Protein AF-A0A1H9FHA7-F1 (afdb_monomer_lite)

Organism: NCBI:txid1855383

Secondary structure (DSSP, 8-state):
----------------------------SS-HHHHTT-SS-EEEESPPPSSTT-TT-TT-S-SEEEES-HHHHHH---SSEEEEEEEPP-BB--SSSTTTSB--TT-SSEEEETTEEEEEEEEEBSSHHHHHHHHHHHHHHHTT--HHHHHHHHHTTT-EEEEHHHHHHSPPPS-EESEEEEPS-PPPTT--EEEEE----S---HHHHHHHHHHHHHHHHHTT-EEEEEES-TTSTTGGGTT-STTTHHHHHHHSSEEEEEE-TTSTTSSHHHHHHHHHHHHHTTS---GGGEEEEEE-SS--HHHHHH-B-TTSSB--S-EEEEES--------PPPPP-----------------------PPP-----------------------

Foldseek 3Di:
DDDDDDDDDDDDDPDDPPVPPPVPQQPAQDDPVCLVVPLAFEEEADQDDQEQPPPSPQHPPHQAYEYCDQVSLQNHPYPRAYAHEDEQFAADPPVPDPPQWDPDPPAHDFQAAPVGPVQTAGEHENHPQLSLLLSLLQQCVQLPHDPVVSQCSNCVVHAGEDESVRVNPDDDDNYHYSYRHHYPYYHPPRHQYYEYEQLRLIQDALVSLLVSLLVNLCSGVVSVHFYEYEYEQQPAPSVNSSNRHLVCVLVSLVSGQAYEYEDECPDPVNARQVSLVVSVVSNPSVHDDDQLRYAYEYECVVDAVVSVQSNADPVNHRPRHHYYYYDDDRRDPDPDDDDDDDDDDDDDDDDDDDDDDDDDDDDDDDDDDDDDDDDDDDDDDDDDDDDDDD

pLDDT: mean 71.24, std 25.33, range [23.66, 98.81]

Structure (mmCIF, N/CA/C/O backbone):
data_AF-A0A1H9FHA7-F1
#
_entry.id   AF-A0A1H9FHA7-F1
#
loop_
_atom_site.group_PDB
_atom_site.id
_atom_site.type_symbol
_atom_site.label_atom_id
_atom_site.label_alt_id
_atom_site.label_comp_id
_atom_site.label_asym_id
_atom_site.label_entity_id
_atom_site.label_seq_id
_atom_site.pdbx_PDB_ins_code
_atom_site.Cartn_x
_atom_site.Cartn_y
_atom_site.Cartn_z
_atom_site.occupancy
_atom_site.B_iso_or_equiv
_atom_site.auth_seq_id
_atom_site.auth_comp_id
_atom_site.auth_asym_id
_atom_site.auth_atom_id
_atom_site.pdbx_PDB_model_num
ATOM 1 N N . MET A 1 1 ? 2.412 72.057 -31.815 1.00 36.03 1 MET A N 1
ATOM 2 C CA . MET A 1 1 ? 3.276 70.874 -31.596 1.00 36.03 1 MET A CA 1
ATOM 3 C C . MET A 1 1 ? 2.407 69.619 -31.598 1.00 36.03 1 MET A C 1
ATOM 5 O O . MET A 1 1 ? 1.415 69.620 -30.885 1.00 36.03 1 MET A O 1
ATOM 9 N N . ARG A 1 2 ? 2.809 68.590 -32.370 1.00 36.56 2 ARG A N 1
ATOM 10 C CA . ARG A 1 2 ? 2.232 67.223 -32.500 1.00 36.56 2 ARG A CA 1
ATOM 11 C C . ARG A 1 2 ? 0.880 67.154 -33.247 1.00 36.56 2 ARG A C 1
ATOM 13 O O . ARG A 1 2 ? -0.170 67.247 -32.633 1.00 36.56 2 ARG A O 1
ATOM 20 N N . ALA A 1 3 ? 0.837 67.188 -34.586 1.00 32.16 3 ALA A N 1
ATOM 21 C CA . ALA A 1 3 ? 1.138 66.096 -35.541 1.00 32.16 3 ALA A CA 1
ATOM 22 C C . ALA A 1 3 ? 0.413 64.783 -35.167 1.00 32.16 3 ALA A C 1
ATOM 24 O O . ALA A 1 3 ? 0.838 64.077 -34.263 1.00 32.16 3 ALA A O 1
ATOM 25 N N . ALA A 1 4 ? -0.818 64.583 -35.648 1.00 32.25 4 ALA A N 1
ATOM 26 C CA . ALA A 1 4 ? -1.190 63.992 -36.946 1.00 32.25 4 ALA A CA 1
ATOM 27 C C . ALA A 1 4 ? -1.428 62.472 -36.841 1.00 32.25 4 ALA A C 1
ATOM 29 O O . ALA A 1 4 ? -0.517 61.655 -36.944 1.00 32.25 4 ALA A O 1
ATOM 30 N N . ARG A 1 5 ? -2.707 62.123 -36.646 1.00 39.03 5 ARG A N 1
ATOM 31 C CA . ARG A 1 5 ? -3.274 60.784 -36.839 1.00 39.03 5 ARG A CA 1
ATOM 32 C C . ARG A 1 5 ? -3.195 60.431 -38.328 1.00 39.03 5 ARG A C 1
ATOM 34 O O . ARG A 1 5 ? -3.723 61.176 -39.148 1.00 39.03 5 ARG A O 1
ATOM 41 N N . LYS A 1 6 ? -2.596 59.290 -38.671 1.00 28.80 6 LYS A N 1
ATOM 42 C CA . LYS A 1 6 ? -2.774 58.649 -39.979 1.00 28.80 6 LYS A CA 1
ATOM 43 C C . LYS A 1 6 ? -3.534 57.340 -39.795 1.00 28.80 6 LYS A C 1
ATOM 45 O O . LYS A 1 6 ? -3.036 56.405 -39.179 1.00 28.80 6 LYS A O 1
ATOM 50 N N . PHE A 1 7 ? -4.748 57.331 -40.335 1.00 31.39 7 PHE A N 1
ATOM 51 C CA . PHE A 1 7 ? -5.455 56.143 -40.796 1.00 31.39 7 PHE A CA 1
ATOM 52 C C . PHE A 1 7 ? -4.688 55.553 -41.986 1.00 31.39 7 PHE A C 1
ATOM 54 O O . PHE A 1 7 ? -4.401 56.288 -42.929 1.00 31.39 7 PHE A O 1
ATOM 61 N N . VAL A 1 8 ? -4.412 54.247 -41.975 1.00 29.42 8 VAL A N 1
ATOM 62 C CA . VAL A 1 8 ? -4.163 53.468 -43.196 1.00 29.42 8 VAL A CA 1
ATOM 63 C C . VAL A 1 8 ? -4.880 52.122 -43.079 1.00 29.42 8 VAL A C 1
ATOM 65 O O . VAL A 1 8 ? -4.581 51.316 -42.206 1.00 29.42 8 VAL A O 1
ATOM 68 N N . ALA A 1 9 ? -5.868 51.989 -43.964 1.00 26.75 9 ALA A N 1
ATOM 69 C CA . ALA A 1 9 ? -6.406 50.820 -44.654 1.00 26.75 9 ALA A CA 1
ATOM 70 C C . ALA A 1 9 ? -6.335 49.426 -43.999 1.00 26.75 9 ALA A C 1
ATOM 72 O O . ALA A 1 9 ? -5.297 48.778 -43.903 1.00 26.75 9 ALA A O 1
ATOM 73 N N . LEU A 1 10 ? -7.540 48.934 -43.718 1.00 27.45 10 LEU A N 1
ATOM 74 C CA . LEU A 1 10 ? -7.930 47.540 -43.586 1.00 27.45 10 LEU A CA 1
ATOM 75 C C . LEU A 1 10 ? -8.012 46.914 -44.999 1.00 27.45 10 LEU A C 1
ATOM 77 O O . LEU A 1 10 ? -8.891 47.298 -45.765 1.00 27.45 10 LEU A O 1
ATOM 81 N N . ALA A 1 11 ? -7.128 45.974 -45.354 1.00 24.30 11 ALA A N 1
ATOM 82 C CA . ALA A 1 11 ? -7.345 45.024 -46.456 1.00 24.30 11 ALA A CA 1
ATOM 83 C C . ALA A 1 11 ? -6.382 43.821 -46.371 1.00 24.30 11 ALA A C 1
ATOM 85 O O . ALA A 1 11 ? -5.193 43.946 -46.639 1.00 24.30 11 ALA A O 1
ATOM 86 N N . GLY A 1 12 ? -6.944 42.667 -45.994 1.00 25.22 12 GLY A N 1
ATOM 87 C CA . GLY A 1 12 ? -6.629 41.322 -46.494 1.00 25.22 12 GLY A CA 1
ATOM 88 C C . GLY A 1 12 ? -5.193 40.788 -46.451 1.00 25.22 12 GLY A C 1
ATOM 89 O O . GLY A 1 12 ? -4.434 41.036 -47.372 1.00 25.22 12 GLY A O 1
ATOM 90 N N . VAL A 1 13 ? -4.927 39.861 -45.521 1.00 23.66 13 VAL A N 1
ATOM 91 C CA . VAL A 1 13 ? -4.544 38.476 -45.870 1.00 23.66 13 VAL A CA 1
ATOM 92 C C . VAL A 1 13 ? -5.161 37.540 -44.828 1.00 23.66 13 VAL A C 1
ATOM 94 O O . VAL A 1 13 ? -4.755 37.498 -43.669 1.00 23.66 13 VAL A O 1
ATOM 97 N N . LEU A 1 14 ? -6.166 36.785 -45.269 1.00 29.33 14 LEU A N 1
ATOM 98 C CA . LEU A 1 14 ? -6.607 35.554 -44.635 1.00 29.33 14 LEU A CA 1
ATOM 99 C C . LEU A 1 14 ? -5.534 34.499 -44.959 1.00 29.33 14 LEU A C 1
ATOM 101 O O . LEU A 1 14 ? -5.448 34.037 -46.092 1.00 29.33 14 LEU A O 1
ATOM 105 N N . ALA A 1 15 ? -4.689 34.146 -43.995 1.00 25.58 15 ALA A N 1
ATOM 106 C CA . ALA A 1 15 ? -3.845 32.958 -44.078 1.00 25.58 15 ALA A CA 1
ATOM 107 C C . ALA A 1 15 ? -3.920 32.229 -42.738 1.00 25.58 15 ALA A C 1
ATOM 109 O O . ALA A 1 15 ? -3.624 32.777 -41.677 1.00 25.58 15 ALA A O 1
ATOM 110 N N . ALA A 1 16 ? -4.412 31.000 -42.816 1.00 33.12 16 ALA A N 1
ATOM 111 C CA . ALA A 1 16 ? -4.693 30.122 -41.704 1.00 33.12 16 ALA A CA 1
ATOM 112 C C . ALA A 1 16 ? -3.466 29.909 -40.803 1.00 33.12 16 ALA A C 1
ATOM 114 O O . ALA A 1 16 ? -2.453 29.370 -41.235 1.00 33.12 16 ALA A O 1
ATOM 115 N N . PHE A 1 17 ? -3.620 30.212 -39.515 1.00 29.25 17 PHE A N 1
ATOM 116 C CA . PHE A 1 17 ? -2.897 29.520 -38.452 1.00 29.25 17 PHE A CA 1
ATOM 117 C C . PHE A 1 17 ? -3.904 28.753 -37.595 1.00 29.25 17 PHE A C 1
ATOM 119 O O . PHE A 1 17 ? -4.073 28.997 -36.405 1.00 29.25 17 PHE A O 1
ATOM 126 N N . LEU A 1 18 ? -4.516 27.734 -38.203 1.00 32.09 18 LEU A N 1
ATOM 127 C CA . LEU A 1 18 ? -4.773 26.482 -37.490 1.00 32.09 18 LEU A CA 1
ATOM 128 C C . LEU A 1 18 ? -3.420 25.777 -37.305 1.00 32.09 18 LEU A C 1
ATOM 130 O O . LEU A 1 18 ? -3.148 24.720 -37.865 1.00 32.09 18 LEU A O 1
ATOM 134 N N . GLY A 1 19 ? -2.530 26.416 -36.545 1.00 28.19 19 GLY A N 1
ATOM 135 C CA . GLY A 1 19 ? -1.355 25.768 -35.999 1.00 28.19 19 GLY A CA 1
ATOM 136 C C . GLY A 1 19 ? -1.854 24.882 -34.879 1.00 28.19 19 GLY A C 1
ATOM 137 O O . GLY A 1 19 ? -2.015 25.344 -33.751 1.00 28.19 19 GLY A O 1
ATOM 138 N N . GLY A 1 20 ? -2.174 23.633 -35.218 1.00 29.81 20 GLY A N 1
ATOM 139 C CA . GLY A 1 20 ? -2.464 22.607 -34.238 1.00 29.81 20 GLY A CA 1
ATOM 140 C C . GLY A 1 20 ? -1.391 22.661 -33.161 1.00 29.81 20 GLY A C 1
ATOM 141 O O . GLY A 1 20 ? -0.207 22.466 -33.436 1.00 29.81 20 GLY A O 1
ATOM 142 N N . ALA A 1 21 ? -1.809 22.928 -31.927 1.00 34.19 21 ALA A N 1
ATOM 143 C CA . ALA A 1 21 ? -1.046 22.515 -30.773 1.00 34.19 21 ALA A CA 1
ATOM 144 C C . ALA A 1 21 ? -1.023 20.984 -30.822 1.00 34.19 21 ALA A C 1
ATOM 146 O O . ALA A 1 21 ? -1.835 20.312 -30.189 1.00 34.19 21 ALA A O 1
ATOM 147 N N . THR A 1 22 ? -0.129 20.415 -31.633 1.00 37.66 22 THR A N 1
ATOM 148 C CA . THR A 1 22 ? 0.287 19.033 -31.478 1.00 37.66 22 THR A CA 1
ATOM 149 C C . THR A 1 22 ? 0.810 18.979 -30.060 1.00 37.66 22 THR A C 1
ATOM 151 O O . THR A 1 22 ? 1.871 19.539 -29.771 1.00 37.66 22 THR A O 1
ATOM 154 N N . ALA A 1 23 ? 0.001 18.416 -29.158 1.00 41.84 23 ALA A N 1
ATOM 155 C CA . ALA A 1 23 ? 0.411 18.062 -27.816 1.00 41.84 23 ALA A CA 1
ATOM 156 C C . ALA A 1 23 ? 1.814 17.489 -27.955 1.00 41.84 23 ALA A C 1
ATOM 158 O O . ALA A 1 23 ? 1.975 16.490 -28.655 1.00 41.84 23 ALA A O 1
ATOM 159 N N . ALA A 1 24 ? 2.819 18.196 -27.429 1.00 40.47 24 ALA A N 1
ATOM 160 C CA . ALA A 1 24 ? 4.206 17.789 -27.556 1.00 40.47 24 ALA A CA 1
ATOM 161 C C . ALA A 1 24 ? 4.268 16.343 -27.069 1.00 40.47 24 ALA A C 1
ATOM 163 O O . ALA A 1 24 ? 4.087 16.086 -25.875 1.00 40.47 24 ALA A O 1
ATOM 164 N N . GLY A 1 25 ? 4.371 15.418 -28.028 1.00 41.28 25 GLY A N 1
ATOM 165 C CA . GLY A 1 25 ? 4.206 13.999 -27.787 1.00 41.28 25 GLY A CA 1
ATOM 166 C C . GLY A 1 25 ? 5.245 13.627 -26.757 1.00 41.28 25 GLY A C 1
ATOM 167 O O . GLY A 1 25 ? 6.440 13.774 -27.009 1.00 41.28 25 GLY A O 1
ATOM 168 N N . ALA A 1 26 ? 4.798 13.251 -25.561 1.00 50.22 26 ALA A N 1
ATOM 169 C CA . ALA A 1 26 ? 5.703 12.751 -24.550 1.00 50.22 26 ALA A CA 1
ATOM 170 C C . ALA A 1 26 ? 6.402 11.544 -25.180 1.00 50.22 26 ALA A C 1
ATOM 172 O O . ALA A 1 26 ? 5.755 10.535 -25.450 1.00 50.22 26 ALA A O 1
ATOM 173 N N . GLN A 1 27 ? 7.689 11.692 -25.495 1.00 52.34 27 GLN A N 1
ATOM 174 C CA . GLN A 1 27 ? 8.490 10.616 -26.053 1.00 52.34 27 GLN A CA 1
ATOM 175 C C . GLN A 1 27 ? 8.333 9.408 -25.125 1.00 52.34 27 GLN A C 1
ATOM 177 O O . GLN A 1 27 ? 8.590 9.518 -23.921 1.00 52.34 27 GLN A O 1
ATOM 182 N N . GLN A 1 28 ? 7.827 8.298 -25.669 1.00 50.59 28 GLN A N 1
ATOM 183 C CA . GLN A 1 28 ? 7.622 7.068 -24.911 1.00 50.59 28 GLN A CA 1
ATOM 184 C C . GLN A 1 28 ? 8.959 6.664 -24.279 1.00 50.59 28 GLN A C 1
ATOM 186 O O . GLN A 1 28 ? 10.001 6.704 -24.935 1.00 50.59 28 GLN A O 1
ATOM 191 N N . CYS A 1 29 ? 8.949 6.327 -22.988 1.00 50.47 29 CYS A N 1
ATOM 192 C CA . CYS A 1 29 ? 10.190 6.091 -22.242 1.00 50.47 29 CYS A CA 1
ATOM 193 C C . CYS A 1 29 ? 10.872 4.762 -22.641 1.00 50.47 29 CYS A C 1
ATOM 195 O O . CYS A 1 29 ? 12.037 4.548 -22.313 1.00 50.47 29 CYS A O 1
ATOM 197 N N . PHE A 1 30 ? 10.158 3.900 -23.368 1.00 52.44 30 PHE A N 1
ATOM 198 C CA . PHE A 1 30 ? 10.638 2.660 -23.972 1.00 52.44 30 PHE A CA 1
ATOM 199 C C . PHE A 1 30 ? 9.894 2.441 -25.297 1.00 52.44 30 PHE A C 1
ATOM 201 O O . PHE A 1 30 ? 8.732 2.840 -25.419 1.00 52.44 30 PHE A O 1
ATOM 208 N N . SER A 1 31 ? 10.527 1.785 -26.269 1.00 56.50 31 SER A N 1
ATOM 209 C CA . SER A 1 31 ? 9.818 1.351 -27.475 1.00 56.50 31 SER A CA 1
ATOM 210 C C . SER A 1 31 ? 8.862 0.183 -27.161 1.00 56.50 31 SER A C 1
ATOM 212 O O . SER A 1 31 ? 9.081 -0.549 -26.190 1.00 56.50 31 SER A O 1
ATOM 214 N N . PRO A 1 32 ? 7.832 -0.073 -27.990 1.00 58.16 32 PRO A N 1
ATOM 215 C CA . PRO A 1 32 ? 7.023 -1.292 -27.880 1.00 58.16 32 PRO A CA 1
ATOM 216 C C . PRO A 1 32 ? 7.856 -2.590 -27.906 1.00 58.16 32 PRO A C 1
ATOM 218 O O . PRO A 1 32 ? 7.489 -3.582 -27.281 1.00 58.16 32 PRO A O 1
ATOM 221 N N . GLN A 1 33 ? 9.003 -2.582 -28.594 1.00 59.25 33 GLN A N 1
ATOM 222 C CA . GLN A 1 33 ? 9.924 -3.723 -28.666 1.00 59.25 33 GLN A CA 1
ATOM 223 C C . GLN A 1 33 ? 10.734 -3.904 -27.378 1.00 59.25 33 GLN A C 1
ATOM 225 O O . GLN A 1 33 ? 10.965 -5.041 -26.969 1.00 59.25 33 GLN A O 1
ATOM 230 N N . ASP A 1 34 ? 11.130 -2.805 -26.727 1.00 56.47 34 ASP A N 1
ATOM 231 C CA . ASP A 1 34 ? 11.750 -2.849 -25.401 1.00 56.47 34 ASP A CA 1
ATOM 232 C C . ASP A 1 34 ? 10.757 -3.425 -24.393 1.00 56.47 34 ASP A C 1
ATOM 234 O O . ASP A 1 34 ? 11.106 -4.361 -23.685 1.00 56.47 34 ASP A O 1
ATOM 238 N N . ALA A 1 35 ? 9.510 -2.931 -24.397 1.00 55.09 35 ALA A N 1
ATOM 239 C CA . ALA A 1 35 ? 8.429 -3.339 -23.497 1.00 55.09 35 ALA A CA 1
ATOM 240 C C . ALA A 1 35 ? 8.173 -4.854 -23.502 1.00 55.09 35 ALA A C 1
ATOM 242 O O . ALA A 1 35 ? 8.091 -5.472 -22.444 1.00 55.09 35 ALA A O 1
ATOM 243 N N . ALA A 1 36 ? 8.111 -5.462 -24.691 1.00 58.53 36 ALA A N 1
ATOM 244 C CA . ALA A 1 36 ? 7.887 -6.899 -24.859 1.00 58.53 36 ALA A CA 1
ATOM 245 C C . ALA A 1 36 ? 9.067 -7.772 -24.385 1.00 58.53 36 ALA A C 1
ATOM 247 O O . ALA A 1 36 ? 8.930 -8.986 -24.253 1.00 58.53 36 ALA A O 1
ATOM 248 N N . ARG A 1 37 ? 10.240 -7.168 -24.164 1.00 61.12 37 ARG A N 1
ATOM 249 C CA . ARG A 1 37 ? 11.488 -7.851 -23.799 1.00 61.12 37 ARG A CA 1
ATOM 250 C C . ARG A 1 37 ? 12.028 -7.414 -22.444 1.00 61.12 37 ARG A C 1
ATOM 252 O O . ARG A 1 37 ? 13.126 -7.840 -22.078 1.00 61.12 37 ARG A O 1
ATOM 259 N N . LEU A 1 38 ? 11.304 -6.563 -21.712 1.00 55.09 38 LEU A N 1
ATOM 260 C CA . LEU A 1 38 ? 11.786 -6.083 -20.427 1.00 55.09 38 LEU A CA 1
ATOM 261 C C . LEU A 1 38 ? 11.942 -7.278 -19.497 1.00 55.09 38 LEU A C 1
ATOM 263 O O . LEU A 1 38 ? 10.987 -8.024 -19.278 1.00 55.09 38 LEU A O 1
ATOM 267 N N . PRO A 1 39 ? 13.130 -7.464 -18.904 1.00 55.97 39 PRO A N 1
ATOM 268 C CA . PRO A 1 39 ? 13.302 -8.522 -17.939 1.00 55.97 39 PRO A CA 1
ATOM 269 C C . PRO A 1 39 ? 12.568 -8.197 -16.637 1.00 55.97 39 PRO A C 1
ATOM 271 O O . PRO A 1 39 ? 12.695 -8.991 -15.727 1.00 55.97 39 PRO A O 1
ATOM 274 N N . PHE A 1 40 ? 11.842 -7.080 -16.521 1.00 62.22 40 PHE A N 1
ATOM 275 C CA . PHE A 1 40 ? 11.247 -6.557 -15.296 1.00 62.22 40 PHE A CA 1
ATOM 276 C C . PHE A 1 40 ? 9.864 -5.936 -15.520 1.00 62.22 40 PHE A C 1
ATOM 278 O O . PHE A 1 40 ? 9.578 -5.431 -16.606 1.00 62.22 40 PHE A O 1
ATOM 285 N N . ALA A 1 41 ? 9.028 -5.926 -14.481 1.00 69.06 41 ALA A N 1
ATOM 286 C CA . ALA A 1 41 ? 7.755 -5.219 -14.488 1.00 69.06 41 ALA A CA 1
ATOM 287 C C . ALA A 1 41 ? 7.964 -3.703 -14.350 1.00 69.06 41 ALA A C 1
ATOM 289 O O . ALA A 1 41 ? 8.833 -3.239 -13.606 1.00 69.06 41 ALA A O 1
ATOM 290 N N . ILE A 1 42 ? 7.138 -2.930 -15.052 1.00 72.94 42 ILE A N 1
ATOM 291 C CA . ILE A 1 42 ? 6.985 -1.490 -14.871 1.00 72.94 42 ILE A CA 1
ATOM 292 C C . ILE A 1 42 ? 5.657 -1.258 -14.172 1.00 72.94 42 ILE A C 1
ATOM 294 O O . ILE A 1 42 ? 4.602 -1.348 -14.806 1.00 72.94 42 ILE A O 1
ATOM 298 N N . ILE A 1 43 ? 5.726 -0.892 -12.891 1.00 81.62 43 ILE A N 1
ATOM 299 C CA . ILE A 1 43 ? 4.544 -0.464 -12.140 1.00 81.62 43 ILE A CA 1
ATOM 300 C C . ILE A 1 43 ? 4.476 1.063 -12.144 1.00 81.62 43 ILE A C 1
ATOM 302 O O . ILE A 1 43 ? 5.467 1.754 -11.875 1.00 81.62 43 ILE A O 1
ATOM 306 N N . ARG A 1 44 ? 3.303 1.629 -12.432 1.00 81.31 44 ARG A N 1
ATOM 307 C CA . ARG A 1 44 ? 3.050 3.066 -12.248 1.00 81.31 44 ARG A CA 1
ATOM 308 C C . ARG A 1 44 ? 1.961 3.304 -11.232 1.00 81.31 44 ARG A C 1
ATOM 310 O O . ARG A 1 44 ? 0.895 2.706 -11.310 1.00 81.31 44 ARG A O 1
ATOM 317 N N . GLN A 1 45 ? 2.206 4.278 -10.358 1.00 86.00 45 GLN A N 1
ATOM 318 C CA . GLN A 1 45 ? 1.165 4.874 -9.530 1.00 86.00 45 GLN A CA 1
ATOM 319 C C . GLN A 1 45 ? 0.249 5.766 -10.396 1.00 86.00 45 GLN A C 1
ATOM 321 O O . GLN A 1 45 ? 0.359 6.996 -10.384 1.00 86.00 45 GLN A O 1
ATOM 326 N N . ALA A 1 46 ? -0.583 5.144 -11.224 1.00 83.44 46 ALA A N 1
ATOM 327 C CA . ALA A 1 46 ? -1.515 5.778 -12.147 1.00 83.44 46 ALA A CA 1
ATOM 328 C C . ALA A 1 46 ? -2.700 4.831 -12.422 1.00 83.44 46 ALA A C 1
ATOM 330 O O . ALA A 1 46 ? -2.573 3.625 -12.202 1.00 83.44 46 ALA A O 1
ATOM 331 N N . PRO A 1 47 ? -3.844 5.342 -12.909 1.00 88.44 47 PRO A N 1
ATOM 332 C CA . PRO A 1 47 ? -4.914 4.495 -13.429 1.00 88.44 47 PRO A CA 1
ATOM 333 C C . PRO A 1 47 ? -4.476 3.770 -14.707 1.00 88.44 47 PRO A C 1
ATOM 335 O O . PRO A 1 47 ? -3.816 4.418 -15.522 1.00 88.44 47 PRO A O 1
ATOM 338 N N . PRO A 1 48 ? -4.851 2.497 -14.925 1.00 90.44 48 PRO A N 1
ATOM 339 C CA . PRO A 1 48 ? -4.478 1.757 -16.134 1.00 90.44 48 PRO A CA 1
ATOM 340 C C . PRO A 1 48 ? -5.062 2.409 -17.401 1.00 90.44 48 PRO A C 1
ATOM 342 O O . PRO A 1 48 ? -6.027 3.176 -17.312 1.00 90.44 48 PRO A O 1
ATOM 345 N N . PRO A 1 49 ? -4.506 2.129 -18.595 1.00 90.62 49 PRO A N 1
ATOM 346 C CA . PRO A 1 49 ? -5.159 2.519 -19.839 1.00 90.62 49 PRO A CA 1
ATOM 347 C C . PRO A 1 49 ? -6.536 1.838 -19.966 1.00 90.62 49 PRO A C 1
ATOM 349 O O . PRO A 1 49 ? -6.721 0.743 -19.431 1.00 90.62 49 PRO A O 1
ATOM 352 N N . PRO A 1 50 ? -7.509 2.435 -20.678 1.00 92.06 50 PRO A N 1
ATOM 353 C CA . PRO A 1 50 ? -8.814 1.804 -20.885 1.00 92.06 50 PRO A CA 1
ATOM 354 C C . PRO A 1 50 ? -8.727 0.451 -21.607 1.00 92.06 50 PRO A C 1
ATOM 356 O O . PRO A 1 50 ? -9.501 -0.447 -21.302 1.00 92.06 50 PRO A O 1
ATOM 359 N N . THR A 1 51 ? -7.779 0.299 -22.532 1.00 92.25 51 THR A N 1
ATOM 360 C CA . THR A 1 51 ? -7.598 -0.859 -23.422 1.00 92.25 51 THR A CA 1
ATOM 361 C C . THR A 1 51 ? -6.110 -1.031 -23.771 1.00 92.25 51 THR A C 1
ATOM 363 O O . THR A 1 51 ? -5.310 -0.112 -23.571 1.00 92.25 51 THR A O 1
ATOM 366 N N . ASP A 1 52 ? -5.722 -2.195 -24.302 1.00 85.88 52 ASP A N 1
ATOM 367 C CA . ASP A 1 52 ? -4.324 -2.509 -24.665 1.00 85.88 52 ASP A CA 1
ATOM 368 C C . ASP A 1 52 ? -3.804 -1.743 -25.889 1.00 85.88 52 ASP A C 1
ATOM 370 O O . ASP A 1 52 ? -2.601 -1.533 -26.049 1.00 85.88 52 ASP A O 1
ATOM 374 N N . ASP A 1 53 ? -4.705 -1.286 -26.753 1.00 84.38 53 ASP A N 1
ATOM 375 C CA . ASP A 1 53 ? -4.397 -0.537 -27.970 1.00 84.38 53 ASP A CA 1
ATOM 376 C C . ASP A 1 53 ? -4.227 0.974 -27.732 1.00 84.38 53 ASP A C 1
ATOM 378 O O . ASP A 1 53 ? -4.009 1.727 -28.684 1.00 84.38 53 ASP A O 1
ATOM 382 N N . ALA A 1 54 ? -4.254 1.434 -26.475 1.00 79.00 54 ALA A N 1
ATOM 383 C CA . ALA A 1 54 ? -4.064 2.832 -26.091 1.00 79.00 54 ALA A CA 1
ATOM 384 C C . ALA A 1 54 ? -2.607 3.314 -26.301 1.00 79.00 54 ALA A C 1
ATOM 386 O O . ALA A 1 54 ? -1.894 3.664 -25.359 1.00 79.00 54 ALA A O 1
ATOM 387 N N . ARG A 1 55 ? -2.161 3.393 -27.563 1.00 69.56 55 ARG A N 1
ATOM 388 C CA . ARG A 1 55 ? -0.781 3.730 -27.975 1.00 69.56 55 ARG A CA 1
ATOM 389 C C . ARG A 1 55 ? -0.305 5.108 -27.502 1.00 69.56 55 ARG A C 1
ATOM 391 O O . ARG A 1 55 ? 0.892 5.318 -27.324 1.00 69.56 55 ARG A O 1
ATOM 398 N N . ASN A 1 56 ? -1.235 6.032 -27.260 1.00 72.31 56 ASN A N 1
ATOM 399 C CA . ASN A 1 56 ? -0.955 7.386 -26.768 1.00 72.31 56 ASN A CA 1
ATOM 400 C C . ASN A 1 56 ? -1.030 7.503 -25.237 1.00 72.31 56 ASN A C 1
ATOM 402 O O . ASN A 1 56 ? -1.021 8.611 -24.695 1.00 72.31 56 ASN A O 1
ATOM 406 N N . TYR A 1 57 ? -1.136 6.383 -24.519 1.00 74.06 57 TYR A N 1
ATOM 407 C CA . TYR A 1 57 ? -1.187 6.407 -23.068 1.00 74.06 57 TYR A CA 1
ATOM 408 C C . TYR A 1 57 ? 0.116 6.977 -22.494 1.00 74.06 57 TYR A C 1
ATOM 410 O O . TYR A 1 57 ? 1.215 6.479 -22.733 1.00 74.06 57 TYR A O 1
ATOM 418 N N . ARG A 1 58 ? -0.022 8.046 -21.703 1.00 71.88 58 ARG A N 1
ATOM 419 C CA . ARG A 1 58 ? 1.087 8.881 -21.213 1.00 71.88 58 ARG A CA 1
ATOM 420 C C . ARG A 1 58 ? 2.186 8.106 -20.486 1.00 71.88 58 ARG A C 1
ATOM 422 O O . ARG A 1 58 ? 3.323 8.571 -20.438 1.00 71.88 58 ARG A O 1
ATOM 429 N N . PHE A 1 59 ? 1.839 6.987 -19.859 1.00 70.81 59 PHE A N 1
ATOM 430 C CA . PHE A 1 59 ? 2.764 6.208 -19.042 1.00 70.81 59 PHE A CA 1
ATOM 431 C C . PHE A 1 59 ? 3.179 4.889 -19.699 1.00 70.81 59 PHE A C 1
ATOM 433 O O . PHE A 1 59 ? 3.714 4.031 -19.007 1.00 70.81 59 PHE A O 1
ATOM 440 N N . TYR A 1 60 ? 2.946 4.735 -21.007 1.00 67.75 60 TYR A N 1
ATOM 441 C CA . TYR A 1 60 ? 3.387 3.571 -21.768 1.00 67.75 60 TYR A CA 1
ATOM 442 C C . TYR A 1 60 ? 4.928 3.505 -21.883 1.00 67.75 60 TYR A C 1
ATOM 444 O O . TYR A 1 60 ? 5.579 4.550 -22.027 1.00 67.75 60 TYR A O 1
ATOM 452 N N . PRO A 1 61 ? 5.515 2.292 -21.893 1.00 69.06 61 PRO A N 1
ATOM 453 C CA . PRO A 1 61 ? 4.900 1.006 -21.567 1.00 69.06 61 PRO A CA 1
ATOM 454 C C . PRO A 1 61 ? 4.637 0.824 -20.078 1.00 69.06 61 PRO A C 1
ATOM 456 O O . PRO A 1 61 ? 5.325 1.376 -19.220 1.00 69.06 61 PRO A O 1
ATOM 459 N N . LEU A 1 62 ? 3.641 -0.009 -19.806 1.00 76.31 62 LEU A N 1
ATOM 460 C CA . LEU A 1 62 ? 3.193 -0.366 -18.475 1.00 76.31 62 LEU A CA 1
ATOM 461 C C . LEU A 1 62 ? 2.943 -1.871 -18.448 1.00 76.31 62 LEU A C 1
ATOM 463 O O . LEU A 1 62 ? 2.237 -2.368 -19.322 1.00 76.31 62 LEU A O 1
ATOM 467 N N . THR A 1 63 ? 3.496 -2.583 -17.470 1.00 80.56 63 THR A N 1
ATOM 468 C CA . THR A 1 63 ? 3.101 -3.980 -17.219 1.00 80.56 63 THR A CA 1
ATOM 469 C C . THR A 1 63 ? 2.038 -4.045 -16.137 1.00 80.56 63 THR A C 1
ATOM 471 O O . THR A 1 63 ? 1.160 -4.900 -16.198 1.00 80.56 63 THR A O 1
ATOM 474 N N . ASP A 1 64 ? 2.092 -3.124 -15.169 1.00 88.75 64 ASP A N 1
ATOM 475 C CA . ASP A 1 64 ? 1.189 -3.093 -14.029 1.00 88.75 64 ASP A CA 1
ATOM 476 C C . ASP A 1 64 ? 0.838 -1.656 -13.627 1.00 88.75 64 ASP A C 1
ATOM 478 O O . ASP A 1 64 ? 1.660 -0.744 -13.645 1.00 88.75 64 ASP A O 1
ATOM 482 N N . SER A 1 65 ? -0.395 -1.446 -13.199 1.00 90.50 65 SER A N 1
ATOM 483 C CA . SER A 1 65 ? -0.918 -0.167 -12.741 1.00 90.50 65 SER A CA 1
ATOM 484 C C . SER A 1 65 ? -1.305 -0.273 -11.278 1.00 90.50 65 SER A C 1
ATOM 486 O O . SER A 1 65 ? -2.025 -1.192 -10.903 1.00 90.50 65 SER A O 1
ATOM 488 N N . ALA A 1 66 ? -0.885 0.688 -10.462 1.00 93.25 66 ALA A N 1
ATOM 489 C CA . ALA A 1 66 ? -1.317 0.823 -9.079 1.00 93.25 66 ALA A CA 1
ATOM 490 C C . ALA A 1 66 ? -2.069 2.150 -8.911 1.00 93.25 66 ALA A C 1
ATOM 492 O O . ALA A 1 66 ? -1.491 3.224 -9.067 1.00 93.25 66 ALA A O 1
ATOM 493 N N . SER A 1 67 ? -3.366 2.105 -8.616 1.00 91.75 67 SER A N 1
ATOM 494 C CA . SER A 1 67 ? -4.221 3.301 -8.608 1.00 91.75 67 SER A CA 1
ATOM 495 C C . SER A 1 67 ? -5.031 3.410 -7.325 1.00 91.75 67 SER A C 1
ATOM 497 O O . SER A 1 67 ? -5.576 2.419 -6.856 1.00 91.75 67 SER A O 1
ATOM 499 N N . LEU A 1 68 ? -5.163 4.630 -6.796 1.00 90.81 68 LEU A N 1
ATOM 500 C CA . LEU A 1 68 ? -6.143 4.955 -5.748 1.00 90.81 68 LEU A CA 1
ATOM 501 C C . LEU A 1 68 ? -7.580 4.986 -6.302 1.00 90.81 68 LEU A C 1
ATOM 503 O O . LEU A 1 68 ? -8.536 4.859 -5.548 1.00 90.81 68 LEU A O 1
ATOM 507 N N . ASN A 1 69 ? -7.740 5.178 -7.616 1.00 91.25 69 ASN A N 1
ATOM 508 C CA . ASN A 1 69 ? -9.040 5.265 -8.275 1.00 91.25 69 ASN A CA 1
ATOM 509 C C . ASN A 1 69 ? -9.518 3.862 -8.681 1.00 91.25 69 ASN A C 1
ATOM 511 O O . ASN A 1 69 ? -9.064 3.329 -9.699 1.00 91.25 69 ASN A O 1
ATOM 515 N N . LEU A 1 70 ? -10.406 3.290 -7.865 1.00 93.25 70 LEU A N 1
ATOM 516 C CA . LEU A 1 70 ? -11.000 1.967 -8.069 1.00 93.25 70 LEU A CA 1
ATOM 517 C C . LEU A 1 70 ? -11.955 1.920 -9.262 1.00 93.25 70 LEU A C 1
ATOM 519 O O . LEU A 1 70 ? -11.964 0.913 -9.965 1.00 93.25 70 LEU A O 1
ATOM 523 N N . ASP A 1 71 ? -12.703 2.988 -9.550 1.00 93.69 71 ASP A N 1
ATOM 524 C CA . ASP A 1 71 ? -13.585 3.021 -10.726 1.00 93.69 71 ASP A CA 1
ATOM 525 C C . ASP A 1 71 ? -12.766 2.851 -12.011 1.00 93.69 71 ASP A C 1
ATOM 527 O O . ASP A 1 71 ? -13.051 1.982 -12.827 1.00 93.69 71 ASP A O 1
ATOM 531 N N . ARG A 1 72 ? -11.643 3.569 -12.140 1.00 93.56 72 ARG A N 1
ATOM 532 C CA . ARG A 1 72 ? -10.734 3.420 -13.289 1.00 93.56 72 ARG A CA 1
ATOM 533 C C . ARG A 1 72 ? -10.079 2.045 -13.386 1.00 93.56 72 ARG A C 1
ATOM 535 O O . ARG A 1 72 ? -9.748 1.617 -14.490 1.00 93.56 72 ARG A O 1
ATOM 542 N N . LEU A 1 73 ? -9.849 1.370 -12.258 1.00 95.25 73 LEU A N 1
ATOM 543 C CA . LEU A 1 73 ? -9.370 -0.015 -12.273 1.00 95.25 73 LEU A CA 1
ATOM 544 C C . LEU A 1 73 ? -10.454 -0.950 -12.828 1.00 95.25 73 LEU A C 1
ATOM 546 O O . LEU A 1 73 ? -10.138 -1.783 -13.670 1.00 95.25 73 LEU A O 1
ATOM 550 N N . ASN A 1 74 ? -11.710 -0.769 -12.408 1.00 96.00 74 ASN A N 1
ATOM 551 C CA . ASN A 1 74 ? -12.862 -1.560 -12.853 1.00 96.00 74 ASN A CA 1
ATOM 552 C C . ASN A 1 74 ? -13.273 -1.282 -14.315 1.00 96.00 74 ASN A C 1
ATOM 554 O O . ASN A 1 74 ? -13.724 -2.186 -15.016 1.00 96.00 74 ASN A O 1
ATOM 558 N N . GLU A 1 75 ? -13.110 -0.047 -14.794 1.00 96.25 75 GLU A N 1
ATOM 559 C CA . GLU A 1 75 ? -13.421 0.353 -16.176 1.00 96.25 75 GLU A CA 1
ATOM 560 C C . GLU A 1 75 ? -12.408 -0.179 -17.200 1.00 96.25 75 GLU A C 1
ATOM 562 O O . GLU A 1 75 ? -12.736 -0.346 -18.376 1.00 96.25 75 GLU A O 1
ATOM 567 N N . SER A 1 76 ? -11.163 -0.417 -16.781 1.00 94.94 76 SER A N 1
ATOM 568 C CA . SER A 1 76 ? -10.088 -0.795 -17.694 1.00 94.94 76 SER A CA 1
ATOM 569 C C . SER A 1 76 ? -10.215 -2.240 -18.170 1.00 94.94 76 SER A C 1
ATOM 571 O O . SER A 1 76 ? -10.285 -3.189 -17.389 1.00 94.94 76 SER A O 1
ATOM 573 N N . ARG A 1 77 ? -10.148 -2.417 -19.486 1.00 95.25 77 ARG A N 1
ATOM 574 C CA . ARG A 1 77 ? -10.075 -3.705 -20.184 1.00 95.25 77 ARG A CA 1
ATOM 575 C C . ARG A 1 77 ? -8.658 -4.057 -20.635 1.00 95.25 77 ARG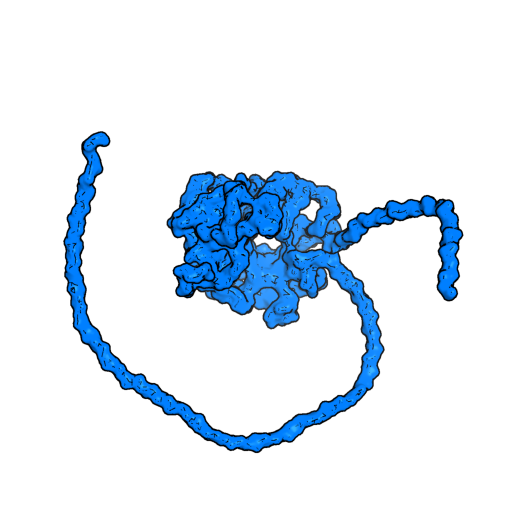 A C 1
ATOM 577 O O . ARG A 1 77 ? -8.481 -5.052 -21.325 1.00 95.25 77 ARG A O 1
ATOM 584 N N . ALA A 1 78 ? -7.661 -3.257 -20.259 1.00 92.19 78 ALA A N 1
ATOM 585 C CA . ALA A 1 78 ? -6.267 -3.568 -20.541 1.00 92.19 78 ALA A CA 1
ATOM 586 C C . ALA A 1 78 ? -5.809 -4.818 -19.766 1.00 92.19 78 ALA A C 1
ATOM 588 O O . ALA A 1 78 ? -6.226 -5.042 -18.625 1.00 92.19 78 ALA A O 1
ATOM 589 N N . SER A 1 79 ? -4.924 -5.598 -20.384 1.00 91.31 79 SER A N 1
ATOM 590 C CA . SER A 1 79 ? -4.325 -6.827 -19.850 1.00 91.31 79 SER A CA 1
ATOM 591 C C . SER A 1 79 ? -3.165 -6.574 -18.880 1.00 91.31 79 SER A C 1
ATOM 593 O O . SER A 1 79 ? -2.615 -7.518 -18.310 1.00 91.31 79 SER A O 1
ATOM 595 N N . VAL A 1 80 ? -2.807 -5.307 -18.644 1.00 89.81 80 VAL A N 1
ATOM 596 C CA . VAL A 1 80 ? -1.846 -4.925 -17.600 1.00 89.81 80 VAL A CA 1
ATOM 597 C C . VAL A 1 80 ? -2.333 -5.379 -16.223 1.00 89.81 80 VAL A C 1
ATOM 599 O O . VAL A 1 80 ? -3.532 -5.373 -15.937 1.00 89.81 80 VAL A O 1
ATOM 602 N N . GLY A 1 81 ? -1.409 -5.733 -15.331 1.00 92.25 81 GLY A N 1
ATOM 603 C CA . GLY A 1 81 ? -1.769 -6.030 -13.950 1.00 92.25 81 GLY A CA 1
ATOM 604 C C . GLY A 1 81 ? -2.389 -4.816 -13.267 1.00 92.25 81 GLY A C 1
ATOM 605 O O . GLY A 1 81 ? -1.969 -3.680 -13.477 1.00 92.25 81 GLY A O 1
ATOM 606 N N . LYS A 1 82 ? -3.410 -5.047 -12.449 1.00 95.56 82 LYS A N 1
ATOM 607 C CA . LYS A 1 82 ? -4.161 -3.991 -11.768 1.00 95.56 82 LYS A CA 1
ATOM 608 C C . LYS A 1 82 ? -4.021 -4.179 -10.268 1.00 95.56 82 LYS A C 1
ATOM 610 O O . LYS A 1 82 ? -4.430 -5.207 -9.735 1.00 95.56 82 LYS A O 1
ATOM 615 N N . TYR A 1 83 ? -3.473 -3.178 -9.600 1.00 97.19 83 TYR A N 1
ATOM 616 C CA . TYR A 1 83 ? -3.365 -3.115 -8.153 1.00 97.19 83 TYR A CA 1
ATOM 617 C C . TYR A 1 83 ? -4.120 -1.893 -7.643 1.00 97.19 83 TYR A C 1
ATOM 619 O O . TYR A 1 83 ? -4.072 -0.812 -8.242 1.00 97.19 83 TYR A O 1
ATOM 627 N N . TRP A 1 84 ? -4.773 -2.036 -6.498 1.00 97.38 84 TRP A N 1
ATOM 628 C CA . TRP A 1 84 ? -5.182 -0.863 -5.742 1.00 97.38 84 TRP A CA 1
ATOM 629 C C . TRP A 1 84 ? -3.963 -0.298 -5.013 1.00 97.38 84 TRP A C 1
ATOM 631 O O . TRP A 1 84 ? -3.186 -1.038 -4.417 1.00 97.38 84 TRP A O 1
ATOM 641 N N . PHE A 1 85 ? -3.748 1.010 -5.109 1.00 95.31 85 PHE A N 1
ATOM 642 C CA . PHE A 1 85 ? -2.686 1.690 -4.376 1.00 95.31 85 PHE A CA 1
ATOM 643 C C . PHE A 1 85 ? -3.292 2.283 -3.114 1.00 95.31 85 PHE A C 1
ATOM 645 O O . PHE A 1 85 ? -4.146 3.157 -3.221 1.00 95.31 85 PHE A O 1
ATOM 652 N N . GLN A 1 86 ? -2.847 1.847 -1.942 1.00 95.25 86 GLN A N 1
ATOM 653 C CA . GLN A 1 86 ? -3.370 2.312 -0.662 1.00 95.25 86 GLN A CA 1
ATOM 654 C C . GLN A 1 86 ? -2.320 3.129 0.080 1.00 95.25 86 GLN A C 1
ATOM 656 O O . GLN A 1 86 ? -1.183 2.698 0.219 1.00 95.25 86 GLN A O 1
ATOM 661 N N . TRP A 1 87 ? -2.703 4.281 0.625 1.00 94.06 87 TRP A N 1
ATOM 662 C CA . TRP A 1 87 ? -1.880 4.968 1.622 1.00 94.06 87 TRP A CA 1
ATOM 663 C C . TRP A 1 87 ? -2.154 4.382 2.998 1.00 94.06 87 TRP A C 1
ATOM 665 O O . TRP A 1 87 ? -3.301 4.383 3.443 1.00 94.06 87 TRP A O 1
ATOM 675 N N . ALA A 1 88 ? -1.111 3.914 3.683 1.00 95.50 88 ALA A N 1
ATOM 676 C CA . ALA A 1 88 ? -1.246 3.517 5.075 1.00 95.50 88 ALA A CA 1
ATOM 677 C C . ALA A 1 88 ? -1.650 4.730 5.923 1.00 95.50 88 ALA A C 1
ATOM 679 O O . ALA A 1 88 ? -1.067 5.816 5.801 1.00 95.50 88 ALA A O 1
ATOM 680 N N . ASN A 1 89 ? -2.638 4.549 6.796 1.00 95.50 89 ASN A N 1
ATOM 681 C CA . ASN A 1 89 ? -3.034 5.611 7.703 1.00 95.50 89 ASN A CA 1
ATOM 682 C C . ASN A 1 89 ? -2.008 5.734 8.834 1.00 95.50 89 ASN A C 1
ATOM 684 O O . ASN A 1 89 ? -1.511 4.746 9.374 1.00 95.50 89 ASN A O 1
ATOM 688 N N . ARG A 1 90 ? -1.710 6.976 9.207 1.00 91.75 90 ARG A N 1
ATOM 689 C CA . ARG A 1 90 ? -0.788 7.332 10.286 1.00 91.75 90 ARG A CA 1
ATOM 690 C C . ARG A 1 90 ? -1.546 7.919 11.470 1.00 91.75 90 ARG A C 1
ATOM 692 O O . ARG A 1 90 ? -2.514 8.668 11.268 1.00 91.75 90 ARG A O 1
ATOM 699 N N . CYS A 1 91 ? -1.049 7.678 12.678 1.00 91.25 91 CYS A N 1
ATOM 700 C CA . CYS A 1 91 ? -1.467 8.467 13.831 1.00 91.25 91 CYS A CA 1
ATOM 701 C C . CYS A 1 91 ? -0.863 9.877 13.775 1.00 91.25 91 CYS A C 1
ATOM 703 O O . CYS A 1 91 ? 0.259 10.066 13.301 1.00 91.25 91 CYS A O 1
ATOM 705 N N . GLN A 1 92 ? -1.591 10.882 14.261 1.00 85.62 92 GLN A N 1
ATOM 706 C CA . GLN A 1 92 ? -1.107 12.259 14.329 1.00 85.62 92 GLN A CA 1
ATOM 707 C C . GLN A 1 92 ? -1.340 12.861 15.709 1.00 85.62 92 GLN A C 1
ATOM 709 O O . GLN A 1 92 ? -2.449 12.823 16.241 1.00 85.62 92 GLN A O 1
ATOM 714 N N . ASP A 1 93 ? -0.297 13.482 16.258 1.00 74.94 93 ASP A N 1
ATOM 715 C CA . ASP A 1 93 ? -0.440 14.327 17.438 1.00 74.94 93 ASP A CA 1
ATOM 716 C C . ASP A 1 93 ? -1.055 15.667 17.017 1.00 74.94 93 ASP A C 1
ATOM 718 O O . ASP A 1 93 ? -0.392 16.560 16.486 1.00 74.94 93 ASP A O 1
ATOM 722 N N . LEU A 1 94 ? -2.363 15.786 17.230 1.00 64.69 94 LEU A N 1
ATOM 723 C CA . LEU A 1 94 ? -3.131 17.005 16.989 1.00 64.69 94 LEU A CA 1
ATOM 724 C C . LEU A 1 94 ? -3.100 17.987 18.175 1.00 64.69 94 LEU A C 1
ATOM 726 O O . LEU A 1 94 ? -3.875 18.942 18.191 1.00 64.69 94 LEU A O 1
ATOM 730 N N . GLY A 1 95 ? -2.224 17.768 19.161 1.00 56.91 95 GLY A N 1
ATOM 731 C CA . GLY A 1 95 ? -2.176 18.534 20.406 1.00 56.91 95 GLY A CA 1
ATOM 732 C C . GLY A 1 95 ? -3.084 17.984 21.510 1.00 56.91 95 GLY A C 1
ATOM 733 O O . GLY A 1 95 ? -3.124 18.569 22.588 1.00 56.91 95 GLY A O 1
ATOM 734 N N . PHE A 1 96 ? -3.779 16.865 21.268 1.00 48.53 96 PHE A N 1
ATOM 735 C CA . PHE A 1 96 ? -4.635 16.199 22.260 1.00 48.53 96 PHE A CA 1
ATOM 736 C C . PHE A 1 96 ? -3.879 15.172 23.117 1.00 48.53 96 PHE A C 1
ATOM 738 O O . PHE A 1 96 ? -4.285 14.937 24.246 1.00 48.53 96 PHE A O 1
ATOM 745 N N . ASN A 1 97 ? -2.773 14.604 22.615 1.00 44.00 97 ASN A N 1
ATOM 746 C CA . ASN A 1 97 ? -1.939 13.621 23.317 1.00 44.00 97 ASN A CA 1
ATOM 747 C C . ASN A 1 97 ? -0.464 13.821 22.936 1.00 44.00 97 ASN A C 1
ATOM 749 O O . ASN A 1 97 ? 0.060 13.157 22.038 1.00 44.00 97 ASN A O 1
ATOM 753 N N . LYS A 1 98 ? 0.215 14.743 23.633 1.00 50.09 98 LYS A N 1
ATOM 754 C CA . LYS A 1 98 ? 1.655 14.974 23.452 1.00 50.09 98 LYS A CA 1
ATOM 755 C C . LYS A 1 98 ? 2.428 13.686 23.752 1.00 50.09 98 LYS A C 1
ATOM 757 O O . LYS A 1 98 ? 2.521 13.289 24.908 1.00 50.09 98 LYS A O 1
ATOM 762 N N . GLY A 1 99 ? 3.021 13.076 22.724 1.00 55.50 99 GLY A N 1
ATOM 763 C CA . GLY A 1 99 ? 4.045 12.031 22.876 1.00 55.50 99 GLY A CA 1
ATOM 764 C C . GLY A 1 99 ? 3.725 10.646 22.308 1.00 55.50 99 GLY A C 1
ATOM 765 O O . GLY A 1 99 ? 4.652 9.854 22.193 1.00 55.50 99 GLY A O 1
ATOM 766 N N . ALA A 1 100 ? 2.482 10.355 21.907 1.00 61.22 100 ALA A N 1
ATOM 767 C CA . ALA A 1 100 ? 2.131 9.037 21.355 1.00 61.22 100 ALA A CA 1
ATOM 768 C C . ALA A 1 100 ? 2.251 8.945 19.821 1.00 61.22 100 ALA A C 1
ATOM 770 O O . ALA A 1 100 ? 2.363 7.847 19.286 1.00 61.22 100 ALA A O 1
ATOM 771 N N . CYS A 1 101 ? 2.207 10.078 19.105 1.00 73.94 101 CYS A N 1
ATOM 772 C CA . CYS A 1 101 ? 2.096 10.099 17.644 1.00 73.94 101 CYS A CA 1
ATOM 773 C C . CYS A 1 101 ? 2.951 11.186 16.978 1.00 73.94 101 CYS A C 1
ATOM 775 O O . CYS A 1 101 ? 3.322 12.192 17.588 1.00 73.94 101 CYS A O 1
ATOM 777 N N . GLY A 1 102 ? 3.265 10.990 15.695 1.00 67.94 102 GLY A N 1
ATOM 778 C CA . GLY A 1 102 ? 4.087 11.914 14.912 1.00 67.94 102 GLY A CA 1
ATOM 779 C C . GLY A 1 102 ? 3.421 13.269 14.640 1.00 67.94 102 GLY A C 1
ATOM 780 O O . GLY A 1 102 ? 2.200 13.398 14.584 1.00 67.94 102 GLY A O 1
ATOM 781 N N . ARG A 1 103 ? 4.248 14.298 14.406 1.00 64.50 103 ARG A N 1
ATOM 782 C CA . ARG A 1 103 ? 3.819 15.690 14.142 1.00 64.50 103 ARG A CA 1
ATOM 783 C C . ARG A 1 103 ? 3.526 16.000 12.668 1.00 64.50 103 ARG A C 1
ATOM 785 O O . ARG A 1 103 ? 3.511 17.168 12.285 1.00 64.50 103 ARG A O 1
ATOM 792 N N . ASN A 1 104 ? 3.382 14.998 11.802 1.00 69.44 104 ASN A N 1
ATOM 793 C CA . ASN A 1 104 ? 3.253 15.248 10.365 1.00 69.44 104 ASN A CA 1
ATOM 794 C C . ASN A 1 104 ? 1.915 15.955 10.052 1.00 69.44 104 ASN A C 1
ATOM 796 O O . ASN A 1 104 ? 0.869 15.333 10.212 1.00 69.44 104 ASN A O 1
ATOM 800 N N . PRO A 1 105 ? 1.915 17.209 9.554 1.00 66.31 105 PRO A N 1
ATOM 801 C CA . PRO A 1 105 ? 0.690 17.996 9.394 1.00 66.31 105 PRO A CA 1
ATOM 802 C C . PRO A 1 105 ? -0.121 17.620 8.146 1.00 66.31 105 PRO A C 1
ATOM 804 O O . PRO A 1 105 ? -1.178 18.197 7.899 1.00 66.31 105 PRO A O 1
ATOM 807 N N . LYS A 1 106 ? 0.372 16.696 7.309 1.00 70.75 106 LYS A N 1
ATOM 808 C CA . LYS A 1 106 ? -0.214 16.420 5.992 1.00 70.75 106 LYS A CA 1
ATOM 809 C C . LYS A 1 106 ? -1.536 15.642 6.045 1.00 70.75 106 LYS A C 1
ATOM 811 O O . LYS A 1 106 ? -2.099 15.441 4.979 1.00 70.75 106 LYS A O 1
ATOM 816 N N . GLY A 1 107 ? -2.076 15.239 7.201 1.00 70.56 107 GLY A N 1
ATOM 817 C CA . GLY A 1 107 ? -3.300 14.415 7.253 1.00 70.56 107 GLY A CA 1
ATOM 818 C C . GLY A 1 107 ? -3.143 13.053 6.544 1.00 70.56 107 GLY A C 1
ATOM 819 O O . GLY A 1 107 ? -2.083 12.751 5.989 1.00 70.56 107 GLY A O 1
ATOM 820 N N . ASN A 1 108 ? -4.174 12.214 6.597 1.00 81.62 108 ASN A N 1
ATOM 821 C CA . ASN A 1 108 ? -4.261 10.959 5.839 1.00 81.62 108 ASN A CA 1
ATOM 822 C C . ASN A 1 108 ? -4.994 11.179 4.503 1.00 81.62 108 ASN A C 1
ATOM 824 O O . ASN A 1 108 ? -4.982 12.302 3.989 1.00 81.62 108 ASN A O 1
ATOM 828 N N . VAL A 1 109 ? -5.540 10.108 3.912 1.00 69.62 109 VAL A N 1
ATOM 829 C CA . VAL A 1 109 ? -6.127 10.056 2.560 1.00 69.62 109 VAL A CA 1
ATOM 830 C C . VAL A 1 109 ? -6.914 11.338 2.227 1.00 69.62 109 VAL A C 1
ATOM 832 O O . VAL A 1 109 ? -7.865 11.673 2.938 1.00 69.62 109 VAL A O 1
ATOM 835 N N . PRO A 1 110 ? -6.514 12.093 1.185 1.00 65.56 110 PRO A N 1
ATOM 836 C CA . PRO A 1 110 ? -7.252 13.250 0.725 1.00 65.56 110 PRO A CA 1
ATOM 837 C C . PRO A 1 110 ? -8.496 12.753 0.003 1.00 65.56 110 PRO A C 1
ATOM 839 O O . PRO A 1 110 ? -8.401 12.004 -0.966 1.00 65.56 110 PRO A O 1
ATOM 842 N N . ILE A 1 111 ? -9.650 13.199 0.471 1.00 71.06 111 ILE A N 1
ATOM 843 C CA . ILE A 1 111 ? -10.923 12.949 -0.192 1.00 71.06 111 ILE A CA 1
ATOM 844 C C . ILE A 1 111 ? -11.324 14.258 -0.842 1.00 71.06 111 ILE A C 1
ATOM 846 O O . ILE A 1 111 ? -11.590 15.250 -0.155 1.00 71.06 111 ILE A O 1
ATOM 850 N N . ASP A 1 112 ? -11.287 14.273 -2.171 1.00 68.94 112 ASP A N 1
ATOM 851 C CA . ASP A 1 112 ? -11.695 15.438 -2.944 1.00 68.94 112 ASP A CA 1
ATOM 852 C C . ASP A 1 112 ? -13.182 15.714 -2.680 1.00 68.94 112 ASP A C 1
ATOM 854 O O . ASP A 1 112 ? -14.028 14.818 -2.787 1.00 68.94 112 ASP A O 1
ATOM 858 N N . GLY A 1 113 ? -13.478 16.950 -2.281 1.00 63.03 113 GLY A N 1
ATOM 859 C CA . GLY A 1 113 ? -14.843 17.435 -2.134 1.00 63.03 113 GLY A CA 1
ATOM 860 C C . GLY A 1 113 ? -15.472 17.866 -3.459 1.00 63.03 113 GLY A C 1
ATOM 861 O O . GLY A 1 113 ? -14.815 17.798 -4.499 1.00 63.03 113 GLY A O 1
ATOM 862 N N . PRO A 1 114 ? -16.728 18.342 -3.425 1.00 61.09 114 PRO A N 1
ATOM 863 C CA . PRO A 1 114 ? -17.435 18.853 -4.600 1.00 61.09 114 PRO A CA 1
ATOM 864 C C . PRO A 1 114 ? -16.644 19.929 -5.361 1.00 61.09 114 PRO A C 1
ATOM 866 O O . PRO A 1 114 ? -16.622 19.929 -6.588 1.00 61.09 114 PRO A O 1
ATOM 869 N N . GLY A 1 115 ? -15.928 20.804 -4.648 1.00 60.47 115 GLY A N 1
ATOM 870 C CA . GLY A 1 115 ? -15.045 21.834 -5.209 1.00 60.47 115 GLY A CA 1
ATOM 871 C C . GLY A 1 115 ? -13.629 21.364 -5.585 1.00 60.47 115 GLY A C 1
ATOM 872 O O . GLY A 1 115 ? -12.741 22.197 -5.801 1.00 60.47 115 GLY A O 1
ATOM 873 N N . GLY A 1 116 ? -13.375 20.052 -5.630 1.00 68.00 116 GLY A N 1
ATOM 874 C CA . GLY A 1 116 ? -12.077 19.462 -5.971 1.00 68.00 116 GLY A CA 1
ATOM 875 C C . GLY A 1 116 ? -10.985 19.748 -4.934 1.00 68.00 116 GLY A C 1
ATOM 876 O O . GLY A 1 116 ? -11.226 19.735 -3.726 1.00 68.00 116 GLY A O 1
ATOM 877 N N . ASP A 1 117 ? -9.765 20.035 -5.403 1.00 63.25 117 ASP A N 1
ATOM 878 C CA . ASP A 1 117 ? -8.564 20.239 -4.573 1.00 63.25 117 ASP A CA 1
ATOM 879 C C . ASP A 1 117 ? -8.734 21.264 -3.439 1.00 63.25 117 ASP A C 1
ATOM 881 O O . ASP A 1 117 ? -8.090 21.135 -2.393 1.00 63.25 117 ASP A O 1
ATOM 885 N N . ARG A 1 118 ? -9.581 22.283 -3.648 1.00 59.00 118 ARG A N 1
ATOM 886 C CA . ARG A 1 118 ? -9.842 23.371 -2.688 1.00 59.00 118 ARG A CA 1
ATOM 887 C C . ARG A 1 118 ? -10.695 22.929 -1.498 1.00 59.00 118 ARG A C 1
ATOM 889 O O . ARG A 1 118 ? -10.637 23.566 -0.453 1.00 59.00 118 ARG A O 1
ATOM 896 N N . GLU A 1 119 ? -11.422 21.826 -1.642 1.00 67.25 119 GLU A N 1
ATOM 897 C CA . GLU A 1 119 ? -12.293 21.240 -0.617 1.00 67.25 119 GLU A CA 1
ATOM 898 C C . GLU A 1 119 ? -11.802 19.855 -0.182 1.00 67.25 119 GLU A C 1
ATOM 900 O O . GLU A 1 119 ? -12.573 19.031 0.314 1.00 67.25 119 GLU A O 1
ATOM 905 N N . ARG A 1 120 ? -10.505 19.573 -0.374 1.00 73.25 120 ARG A N 1
ATOM 906 C CA . ARG A 1 120 ? -9.906 18.318 0.077 1.00 73.25 120 ARG A CA 1
ATOM 907 C C . ARG A 1 120 ? -10.071 18.155 1.575 1.00 73.25 120 ARG A C 1
ATOM 909 O O . ARG A 1 120 ? -9.468 18.874 2.375 1.00 73.25 120 ARG A O 1
ATOM 916 N N . ARG A 1 121 ? -10.819 17.125 1.937 1.00 78.06 121 ARG A N 1
ATOM 917 C CA . ARG A 1 121 ? -10.967 16.667 3.309 1.00 78.06 121 ARG A CA 1
ATOM 918 C C . ARG A 1 121 ? -9.809 15.742 3.645 1.00 78.06 121 ARG A C 1
ATOM 920 O O . ARG A 1 121 ? -9.350 14.972 2.803 1.00 78.06 121 ARG A O 1
ATOM 927 N N . ARG A 1 122 ? -9.317 15.840 4.877 1.00 80.62 122 ARG A N 1
ATOM 928 C CA . ARG A 1 122 ? -8.257 14.973 5.397 1.00 80.62 122 ARG A CA 1
ATOM 929 C C . ARG A 1 122 ? -8.712 14.353 6.700 1.00 80.62 122 ARG A C 1
ATOM 931 O O . ARG A 1 122 ? -9.255 15.050 7.561 1.00 80.62 122 ARG A O 1
ATOM 938 N N . THR A 1 123 ? -8.447 13.063 6.837 1.00 87.00 123 THR A N 1
ATOM 939 C CA . THR A 1 123 ? -8.670 12.334 8.081 1.00 87.00 123 THR A CA 1
ATOM 940 C C . THR A 1 123 ? -7.414 12.329 8.942 1.00 87.00 123 THR A C 1
ATOM 942 O O . THR A 1 123 ? -6.283 12.414 8.455 1.00 87.00 123 THR A O 1
ATOM 945 N N . PHE A 1 124 ? -7.615 12.272 10.247 1.00 89.31 124 PHE A N 1
ATOM 946 C CA . PHE A 1 124 ? -6.579 12.304 11.266 1.00 89.31 124 PHE A CA 1
ATOM 947 C C . PHE A 1 124 ? -6.920 11.242 12.302 1.00 89.31 124 PHE A C 1
ATOM 949 O O . PHE A 1 124 ? -8.068 11.176 12.718 1.00 89.31 124 PHE A O 1
ATOM 956 N N . PHE A 1 125 ? -5.954 10.437 12.733 1.00 91.19 125 PHE A N 1
ATOM 957 C CA . PHE A 1 125 ? -6.190 9.406 13.747 1.00 91.19 125 PHE A CA 1
ATOM 958 C C . PHE A 1 125 ? -5.448 9.756 15.027 1.00 91.19 125 PHE A C 1
ATOM 960 O O . PHE A 1 125 ? -4.285 10.161 14.969 1.00 91.19 125 PHE A O 1
ATOM 967 N N . SER A 1 126 ? -6.121 9.615 16.165 1.00 91.12 126 SER A N 1
ATOM 968 C CA . SER A 1 126 ? -5.593 9.980 17.480 1.00 91.12 126 SER A CA 1
ATOM 969 C C . SER A 1 126 ? -4.771 8.871 18.147 1.00 91.12 126 SER A C 1
ATOM 971 O O . SER A 1 126 ? -4.186 9.113 19.201 1.00 91.12 126 SER A O 1
ATOM 973 N N . SER A 1 127 ? -4.766 7.655 17.590 1.00 92.38 127 SER A N 1
ATOM 974 C CA . SER A 1 127 ? -3.928 6.535 18.038 1.00 92.38 127 SER A CA 1
ATOM 975 C C . SER A 1 127 ? -3.419 5.696 16.861 1.00 92.38 127 SER A C 1
ATOM 977 O O . SER A 1 127 ? -3.982 5.736 15.761 1.00 92.38 127 SER A O 1
ATOM 979 N N . LEU A 1 128 ? -2.345 4.933 17.100 1.00 93.62 128 LEU A N 1
ATOM 980 C CA . LEU A 1 128 ? -1.809 3.966 16.136 1.00 93.62 128 LEU A CA 1
ATOM 981 C C . LEU A 1 128 ? -2.853 2.904 15.787 1.00 93.62 128 LEU A C 1
ATOM 983 O O . LEU A 1 128 ? -3.077 2.647 14.607 1.00 93.62 128 LEU A O 1
ATOM 987 N N . ASP A 1 129 ? -3.542 2.362 16.792 1.00 96.00 129 ASP A N 1
ATOM 988 C CA . ASP A 1 129 ? -4.532 1.303 16.589 1.00 96.00 129 ASP A CA 1
ATOM 989 C C . ASP A 1 129 ? -5.684 1.762 15.695 1.00 96.00 129 ASP A C 1
ATOM 991 O O . ASP A 1 129 ? -6.031 1.066 14.749 1.00 96.00 129 ASP A O 1
ATOM 995 N N . ARG A 1 130 ? -6.209 2.982 15.885 1.00 96.19 130 ARG A N 1
ATOM 996 C CA . ARG A 1 130 ? -7.266 3.535 15.016 1.00 96.19 130 ARG A CA 1
ATOM 997 C C . ARG A 1 130 ? -6.804 3.702 13.570 1.00 96.19 130 ARG A C 1
ATOM 999 O O . ARG A 1 130 ? -7.561 3.421 12.642 1.00 96.19 130 ARG A O 1
ATOM 1006 N N . ALA A 1 131 ? -5.567 4.154 13.368 1.00 95.69 131 ALA A N 1
ATOM 1007 C CA . ALA A 1 131 ? -4.995 4.288 12.032 1.00 95.69 131 ALA A CA 1
ATOM 1008 C C . ALA A 1 131 ? -4.802 2.912 11.363 1.00 95.69 131 ALA A C 1
ATOM 1010 O O . ALA A 1 131 ? -5.162 2.712 10.200 1.00 95.69 131 ALA A O 1
ATOM 1011 N N . ASN A 1 132 ? -4.273 1.945 12.107 1.00 97.75 132 ASN A N 1
ATOM 1012 C CA . ASN A 1 132 ? -4.045 0.583 11.636 1.00 97.75 132 ASN A CA 1
ATOM 1013 C C . ASN A 1 132 ? -5.368 -0.123 11.298 1.00 97.75 132 ASN A C 1
ATOM 1015 O O . ASN A 1 132 ? -5.523 -0.634 10.190 1.00 97.75 132 ASN A O 1
ATOM 1019 N N . ASP A 1 133 ? -6.343 -0.063 12.203 1.00 98.44 133 ASP A N 1
ATOM 1020 C CA . ASP A 1 133 ? -7.698 -0.594 12.039 1.00 98.44 133 ASP A CA 1
ATOM 1021 C C . ASP A 1 133 ? -8.382 -0.032 10.798 1.00 98.44 133 ASP A C 1
ATOM 1023 O O . ASP A 1 133 ? -8.935 -0.785 9.997 1.00 98.44 133 ASP A O 1
ATOM 1027 N N . CYS A 1 134 ? -8.283 1.283 10.581 1.00 98.06 134 CYS A N 1
ATOM 1028 C CA . CYS A 1 134 ? -8.851 1.886 9.386 1.00 98.06 134 CYS A CA 1
ATOM 1029 C C . CYS A 1 134 ? -8.147 1.421 8.104 1.00 98.06 134 CYS A C 1
ATOM 1031 O O . CYS A 1 134 ? -8.800 1.143 7.102 1.00 98.06 134 CYS A O 1
ATOM 1033 N N . THR A 1 135 ? -6.819 1.276 8.131 1.00 98.25 135 THR A N 1
ATOM 1034 C CA . THR A 1 135 ? -6.063 0.760 6.978 1.00 98.25 135 THR A CA 1
ATOM 1035 C C . THR A 1 135 ? -6.496 -0.667 6.624 1.00 98.25 135 THR A C 1
ATOM 1037 O O . THR A 1 135 ? -6.688 -0.972 5.446 1.00 98.25 135 THR A O 1
ATOM 1040 N N . LEU A 1 136 ? -6.709 -1.522 7.630 1.00 98.69 136 LEU A N 1
ATOM 1041 C CA . LEU A 1 136 ? -7.224 -2.883 7.445 1.00 98.69 136 LEU A CA 1
ATOM 1042 C C . LEU A 1 136 ? -8.665 -2.883 6.927 1.00 98.69 136 LEU A C 1
ATOM 1044 O O . LEU A 1 136 ? -8.962 -3.604 5.983 1.00 98.69 136 LEU A O 1
ATOM 1048 N N . ALA A 1 137 ? -9.546 -2.055 7.490 1.00 98.56 137 ALA A N 1
ATOM 1049 C CA . ALA A 1 137 ? -10.943 -1.963 7.067 1.00 98.56 137 ALA A CA 1
ATOM 1050 C C . ALA A 1 137 ? -11.086 -1.531 5.600 1.00 98.56 137 ALA A C 1
ATOM 1052 O O . ALA A 1 137 ? -11.860 -2.117 4.843 1.00 98.56 137 ALA A O 1
ATOM 1053 N N . GLN A 1 138 ? -10.296 -0.540 5.181 1.00 97.88 138 GLN A N 1
ATOM 1054 C CA . GLN A 1 138 ? -10.247 -0.094 3.790 1.00 97.88 138 GLN A CA 1
ATOM 1055 C C . GLN A 1 138 ? -9.780 -1.213 2.852 1.00 97.88 138 GLN A C 1
ATOM 1057 O O . GLN A 1 138 ? -10.389 -1.426 1.806 1.00 97.88 138 GLN A O 1
ATOM 1062 N N . ALA A 1 139 ? -8.732 -1.951 3.234 1.00 98.38 139 ALA A N 1
ATOM 1063 C CA . ALA A 1 139 ? -8.257 -3.094 2.459 1.00 98.38 139 ALA A CA 1
ATOM 1064 C C . ALA A 1 139 ? -9.307 -4.211 2.395 1.00 98.38 139 ALA A C 1
ATOM 1066 O O . ALA A 1 139 ? -9.558 -4.730 1.314 1.00 98.38 139 ALA A O 1
ATOM 1067 N N . ALA A 1 140 ? -9.964 -4.537 3.512 1.00 98.56 140 ALA A N 1
ATOM 1068 C CA . ALA A 1 140 ? -10.994 -5.570 3.575 1.00 98.56 140 ALA A CA 1
ATOM 1069 C C . ALA A 1 140 ? -12.137 -5.295 2.583 1.00 98.56 140 ALA A C 1
ATOM 1071 O O . ALA A 1 140 ? -12.473 -6.174 1.788 1.00 98.56 140 ALA A O 1
ATOM 1072 N N . LEU A 1 141 ? -12.673 -4.066 2.549 1.00 97.94 141 LEU A N 1
ATOM 1073 C CA . LEU A 1 141 ? -13.701 -3.701 1.563 1.00 97.94 141 LEU A CA 1
ATOM 1074 C C . LEU A 1 141 ? -13.206 -3.814 0.132 1.00 97.94 141 LEU A C 1
ATOM 1076 O O . LEU A 1 141 ? -13.891 -4.383 -0.712 1.00 97.94 141 LEU A O 1
ATOM 1080 N N . VAL A 1 142 ? -12.005 -3.308 -0.154 1.00 97.94 142 VAL A N 1
ATOM 1081 C CA . VAL A 1 142 ? -11.443 -3.402 -1.505 1.00 97.94 142 VAL A CA 1
ATOM 1082 C C . VAL A 1 142 ? -11.262 -4.860 -1.931 1.00 97.94 142 VAL A C 1
ATOM 1084 O O . VAL A 1 142 ? -11.447 -5.182 -3.101 1.00 97.94 142 VAL A O 1
ATOM 1087 N N . LEU A 1 143 ? -10.970 -5.761 -0.997 1.00 98.50 143 LEU A N 1
ATOM 1088 C CA . LEU A 1 143 ? -10.834 -7.196 -1.247 1.00 98.50 143 LEU A CA 1
ATOM 1089 C C . LEU A 1 143 ? -12.177 -7.943 -1.333 1.00 98.50 143 LEU A C 1
ATOM 1091 O O . LEU A 1 143 ? -12.174 -9.148 -1.569 1.00 98.50 143 LEU A O 1
ATOM 1095 N N . GLY A 1 144 ? -13.310 -7.251 -1.179 1.00 97.81 144 GLY A N 1
ATOM 1096 C CA . GLY A 1 144 ? -14.648 -7.833 -1.308 1.00 97.81 144 GLY A CA 1
ATOM 1097 C C . GLY A 1 144 ? -15.219 -8.433 -0.023 1.00 97.81 144 GLY A C 1
ATOM 1098 O O . GLY A 1 144 ? -16.205 -9.165 -0.093 1.00 97.81 144 GLY A O 1
ATOM 1099 N N . HIS A 1 145 ? -14.637 -8.132 1.144 1.00 98.06 145 HIS A N 1
ATOM 1100 C CA . HIS A 1 145 ? -15.255 -8.465 2.434 1.00 98.06 145 HIS A CA 1
ATOM 1101 C C . HIS A 1 145 ? -16.551 -7.670 2.605 1.00 98.06 145 HIS A C 1
ATOM 1103 O O . HIS A 1 145 ? -16.742 -6.619 1.985 1.00 98.06 145 HIS A O 1
ATOM 1109 N N . SER A 1 146 ? -17.457 -8.155 3.453 1.00 97.69 146 SER A N 1
ATOM 1110 C CA . SER A 1 146 ? -18.729 -7.467 3.662 1.00 97.69 146 SER A CA 1
ATOM 1111 C C . SER A 1 146 ? -18.535 -6.103 4.336 1.00 97.69 146 SER A C 1
ATOM 1113 O O . SER A 1 146 ? -17.617 -5.895 5.134 1.00 97.69 146 SER A O 1
ATOM 1115 N N . GLN A 1 147 ? -19.468 -5.181 4.078 1.00 96.75 147 GLN A N 1
ATOM 1116 C CA . GLN A 1 147 ? -19.519 -3.878 4.751 1.00 96.75 147 GLN A CA 1
ATOM 1117 C C . GLN A 1 147 ? -19.480 -4.022 6.279 1.00 96.75 147 GLN A C 1
ATOM 1119 O O . GLN A 1 147 ? -18.739 -3.311 6.950 1.00 96.75 147 GLN A O 1
ATOM 1124 N N . VAL A 1 148 ? -20.214 -4.997 6.821 1.00 97.75 148 VAL A N 1
ATOM 1125 C CA . VAL A 1 148 ? -20.284 -5.260 8.265 1.00 97.75 148 VAL A CA 1
ATOM 1126 C C . VAL A 1 148 ? -18.926 -5.678 8.837 1.00 97.75 148 VAL A C 1
ATOM 1128 O O . VAL A 1 148 ? -18.561 -5.250 9.931 1.00 97.75 148 VAL A O 1
ATOM 1131 N N . GLU A 1 149 ? -18.164 -6.517 8.134 1.00 97.75 149 GLU A N 1
ATOM 1132 C CA . GLU A 1 149 ? -16.827 -6.937 8.579 1.00 97.75 149 GLU A CA 1
ATOM 1133 C C . GLU A 1 149 ? -15.840 -5.770 8.578 1.00 97.75 149 GLU A C 1
ATOM 1135 O O . GLU A 1 149 ? -15.103 -5.578 9.548 1.00 97.75 149 GLU A O 1
ATOM 1140 N N . ALA A 1 150 ? -15.863 -4.947 7.532 1.00 97.69 150 ALA A N 1
ATOM 1141 C CA . ALA A 1 150 ? -15.003 -3.778 7.454 1.00 97.69 150 ALA A CA 1
ATOM 1142 C C . ALA A 1 150 ? -15.356 -2.707 8.494 1.00 97.69 150 ALA A C 1
ATOM 1144 O O . ALA A 1 150 ? -14.463 -2.135 9.118 1.00 97.69 150 ALA A O 1
ATOM 1145 N N . GLU A 1 151 ? -16.642 -2.464 8.746 1.00 97.88 151 GLU A N 1
ATOM 1146 C CA . GLU A 1 151 ? -17.090 -1.555 9.805 1.00 97.88 151 GLU A CA 1
ATOM 1147 C C . GLU A 1 151 ? -16.662 -2.040 11.192 1.00 97.88 151 GLU A C 1
ATOM 1149 O O . GLU A 1 151 ? -16.194 -1.237 12.001 1.00 97.88 151 GLU A O 1
ATOM 1154 N N . LYS A 1 152 ? -16.737 -3.353 11.454 1.00 98.25 152 LYS A N 1
ATOM 1155 C CA . LYS A 1 152 ? -16.213 -3.953 12.692 1.00 98.25 152 LYS A CA 1
ATOM 1156 C C . LYS A 1 152 ? -14.711 -3.727 12.839 1.00 98.25 152 LYS A C 1
ATOM 1158 O O . LYS A 1 152 ? -14.270 -3.367 13.928 1.00 98.25 152 LYS A O 1
ATOM 1163 N N . LEU A 1 153 ? -13.933 -3.907 11.767 1.00 97.88 153 LEU A N 1
ATOM 1164 C CA . LEU A 1 153 ? -12.497 -3.613 11.779 1.00 97.88 153 LEU A CA 1
ATOM 1165 C C . LEU A 1 153 ? -12.240 -2.134 12.079 1.00 97.88 153 LEU A C 1
ATOM 1167 O O . LEU A 1 153 ? -11.472 -1.836 12.985 1.00 97.88 153 LEU A O 1
ATOM 1171 N N . ALA A 1 154 ? -12.921 -1.214 11.391 1.00 97.50 154 ALA A N 1
ATOM 1172 C CA . ALA A 1 154 ? -12.751 0.227 11.582 1.00 97.50 154 ALA A CA 1
ATOM 1173 C C . ALA A 1 154 ? -13.130 0.697 12.999 1.00 97.50 154 ALA A C 1
ATOM 1175 O O . ALA A 1 154 ? -12.515 1.621 13.537 1.00 97.50 154 ALA A O 1
ATOM 1176 N N . ALA A 1 155 ? -14.141 0.069 13.604 1.00 97.75 155 ALA A N 1
ATOM 1177 C CA . ALA A 1 155 ? -14.635 0.402 14.936 1.00 97.75 155 ALA A CA 1
ATOM 1178 C C . ALA A 1 155 ? -13.871 -0.287 16.080 1.00 97.75 155 ALA A C 1
ATOM 1180 O O . ALA A 1 155 ? -14.062 0.094 17.236 1.00 97.75 155 ALA A O 1
ATOM 1181 N N . ARG A 1 156 ? -12.996 -1.261 15.785 1.00 97.94 156 ARG A N 1
ATOM 1182 C CA . ARG A 1 156 ? -12.313 -2.110 16.779 1.00 97.94 156 ARG A CA 1
ATOM 1183 C C . ARG A 1 156 ? -11.608 -1.308 17.879 1.00 97.94 156 ARG A C 1
ATOM 1185 O O . ARG A 1 156 ? -11.780 -1.627 19.051 1.00 97.94 156 ARG A O 1
ATOM 1192 N N . SER A 1 157 ? -10.910 -0.229 17.523 1.00 96.56 157 SER A N 1
ATOM 1193 C CA . SER A 1 157 ? -10.247 0.683 18.477 1.00 96.56 157 SER A CA 1
ATOM 1194 C C . SER A 1 157 ? -10.985 2.016 18.679 1.00 96.56 157 SER A C 1
ATOM 1196 O O . SER A 1 157 ? -10.390 3.046 19.022 1.00 96.56 157 SER A O 1
ATOM 1198 N N . GLY A 1 158 ? -12.301 2.022 18.448 1.00 95.75 158 GLY A N 1
ATOM 1199 C CA . GLY A 1 158 ? -13.172 3.188 18.615 1.00 95.75 158 GLY A CA 1
ATOM 1200 C C . GLY A 1 158 ? -13.121 4.203 17.469 1.00 95.75 158 GLY A C 1
ATOM 1201 O O . GLY A 1 158 ? -13.503 5.357 17.672 1.00 95.75 158 GLY A O 1
ATOM 1202 N N . GLY A 1 159 ? -12.632 3.808 16.288 1.00 94.62 159 GLY A N 1
ATOM 1203 C CA . GLY A 1 159 ? -12.797 4.589 15.061 1.00 94.62 159 GLY A CA 1
ATOM 1204 C C . GLY A 1 159 ? -14.263 4.633 14.618 1.00 94.62 159 GLY A C 1
ATOM 1205 O O . GLY A 1 159 ? -15.077 3.801 15.016 1.00 94.62 159 GLY A O 1
ATOM 1206 N N . LYS A 1 160 ? -14.621 5.624 13.802 1.00 95.50 160 LYS A N 1
ATOM 1207 C CA . LYS A 1 160 ? -15.985 5.789 13.283 1.00 95.50 160 LYS A CA 1
ATOM 1208 C C . LYS A 1 160 ? -15.987 5.531 11.777 1.00 95.50 160 LYS A C 1
ATOM 1210 O O . LYS A 1 160 ? -15.497 6.395 11.043 1.00 95.50 160 LYS A O 1
ATOM 1215 N N . PRO A 1 161 ? -16.478 4.374 11.301 1.00 95.62 161 PRO A N 1
ATOM 1216 C CA . PRO A 1 161 ? -16.587 4.137 9.870 1.00 95.62 161 PRO A CA 1
ATOM 1217 C C . PRO A 1 161 ? -17.535 5.153 9.231 1.00 95.62 161 PRO A C 1
ATOM 1219 O O . PRO A 1 161 ? -18.539 5.552 9.822 1.00 95.62 161 PRO A O 1
ATOM 1222 N N . ILE A 1 162 ? -17.195 5.585 8.024 1.00 93.31 162 ILE A N 1
ATOM 1223 C CA . ILE A 1 162 ? -18.022 6.460 7.198 1.00 93.31 162 ILE A CA 1
ATOM 1224 C C . ILE A 1 162 ? -17.800 6.095 5.734 1.00 93.31 162 ILE A C 1
ATOM 1226 O O . ILE A 1 162 ? -16.661 5.921 5.307 1.00 93.31 162 ILE A O 1
ATOM 1230 N N . GLY A 1 163 ? -18.870 5.973 4.950 1.00 91.88 163 GLY A N 1
ATOM 1231 C CA . GLY A 1 163 ? -18.730 5.747 3.512 1.00 91.88 163 GLY A CA 1
ATOM 1232 C C . GLY A 1 163 ? -18.019 6.927 2.844 1.00 91.88 163 GLY A C 1
ATOM 1233 O O . GLY A 1 163 ? -18.300 8.083 3.167 1.00 91.88 163 GLY A O 1
ATOM 1234 N N . GLU A 1 164 ? -17.109 6.661 1.905 1.00 87.25 164 GLU A N 1
ATOM 1235 C CA . GLU A 1 164 ? -16.374 7.719 1.195 1.00 87.25 164 GLU A CA 1
ATOM 1236 C C . GLU A 1 164 ? -17.304 8.765 0.558 1.00 87.25 164 GLU A C 1
ATOM 1238 O O . GLU A 1 164 ? -17.062 9.962 0.705 1.00 87.25 164 GLU A O 1
ATOM 1243 N N . GLU A 1 165 ? -18.408 8.343 -0.065 1.00 85.50 165 GLU A N 1
ATOM 1244 C CA . GLU A 1 165 ? -19.390 9.248 -0.683 1.00 85.50 165 GLU A CA 1
ATOM 1245 C C . GLU A 1 165 ? -20.115 10.129 0.342 1.00 85.50 165 GLU A C 1
ATOM 1247 O O . GLU A 1 165 ? -20.277 11.338 0.148 1.00 85.50 165 GLU A O 1
ATOM 1252 N N . GLN A 1 166 ? -20.466 9.558 1.496 1.00 87.06 166 GLN A N 1
ATOM 1253 C CA . GLN A 1 166 ? -21.014 10.337 2.603 1.00 87.06 166 GLN A CA 1
ATOM 1254 C C . GLN A 1 166 ? -20.005 11.397 3.054 1.00 87.06 166 GLN A C 1
ATOM 1256 O O . GLN A 1 166 ? -20.371 12.555 3.259 1.00 87.06 166 GLN A O 1
ATOM 1261 N N . LEU A 1 167 ? -18.720 11.046 3.133 1.00 83.81 167 LEU A N 1
ATOM 1262 C CA . LEU A 1 167 ? -17.680 11.990 3.516 1.00 83.81 167 LEU A CA 1
ATOM 1263 C C . LEU A 1 167 ? -17.423 13.080 2.463 1.00 83.81 167 LEU A C 1
ATOM 1265 O O . LEU A 1 167 ? -17.132 14.216 2.840 1.00 83.81 167 LEU A O 1
ATOM 1269 N N . ARG A 1 168 ? -17.571 12.783 1.163 1.00 80.31 168 ARG A N 1
ATOM 1270 C CA . ARG A 1 168 ? -17.514 13.798 0.090 1.00 80.31 168 ARG A CA 1
ATOM 1271 C C . ARG A 1 168 ? -18.619 14.840 0.237 1.00 80.31 168 ARG A C 1
ATOM 1273 O O . ARG A 1 168 ? -18.370 16.021 -0.003 1.00 80.31 168 ARG A O 1
ATOM 1280 N N . SER A 1 169 ? -19.811 14.406 0.638 1.00 78.25 169 SER A N 1
ATOM 1281 C CA . SER A 1 169 ? -20.984 15.272 0.811 1.00 78.25 169 SER A CA 1
ATOM 1282 C C . SER A 1 169 ? -21.019 16.024 2.151 1.00 78.25 169 SER A C 1
ATOM 1284 O O . SER A 1 169 ? -21.695 17.044 2.261 1.00 78.25 169 SER A O 1
ATOM 1286 N N . ALA A 1 170 ? -20.272 15.570 3.164 1.00 72.81 170 ALA A N 1
ATOM 1287 C CA . ALA A 1 170 ? -20.288 16.173 4.495 1.00 72.81 170 ALA A CA 1
ATOM 1288 C C . ALA A 1 170 ? -19.807 17.640 4.465 1.00 72.81 170 ALA A C 1
ATOM 1290 O O . ALA A 1 170 ? -18.763 17.915 3.862 1.00 72.81 170 ALA A O 1
ATOM 1291 N N . PRO A 1 171 ? -20.495 18.594 5.127 1.00 68.94 171 PRO A N 1
ATOM 1292 C CA . PRO A 1 171 ? -20.033 19.980 5.197 1.00 68.94 171 PRO A CA 1
ATOM 1293 C C . PRO A 1 171 ? -18.601 20.013 5.752 1.00 68.94 171 PRO A C 1
ATOM 1295 O O . PRO A 1 171 ? -18.295 19.215 6.638 1.00 68.94 171 PRO A O 1
ATOM 1298 N N . PRO A 1 172 ? -17.692 20.855 5.230 1.00 58.41 172 PRO A N 1
ATOM 1299 C CA . PRO A 1 172 ? -16.293 20.812 5.636 1.00 58.41 172 PRO A CA 1
ATOM 1300 C C . PRO A 1 172 ? -16.140 21.158 7.124 1.00 58.41 172 PRO A C 1
ATOM 1302 O O . PRO A 1 172 ? -16.519 22.252 7.537 1.00 58.41 172 PRO A O 1
ATOM 1305 N N . PRO A 1 173 ? -15.461 20.320 7.919 1.00 59.81 173 PRO A N 1
ATOM 1306 C CA . PRO A 1 173 ? -14.549 20.824 8.926 1.00 59.81 173 PRO A CA 1
ATOM 1307 C C . PRO A 1 173 ? -13.118 20.748 8.387 1.00 59.81 173 PRO A C 1
ATOM 1309 O O . PRO A 1 173 ? -12.766 19.875 7.592 1.00 59.81 173 PRO A O 1
ATOM 1312 N N . GLY A 1 174 ? -12.249 21.631 8.876 1.00 66.56 174 GLY A N 1
ATOM 1313 C CA . GLY A 1 174 ? -10.830 21.629 8.505 1.00 66.56 174 GLY A CA 1
ATOM 1314 C C . GLY A 1 174 ? -10.063 20.365 8.932 1.00 66.56 174 GLY A C 1
ATOM 1315 O O . GLY A 1 174 ? -8.950 20.153 8.450 1.00 66.56 174 GLY A O 1
ATOM 1316 N N . ARG A 1 175 ? -10.621 19.528 9.830 1.00 74.75 175 ARG A N 1
ATOM 1317 C CA . ARG A 1 175 ? -10.019 18.272 10.325 1.00 74.75 175 ARG A CA 1
ATOM 1318 C C . ARG A 1 175 ? -11.084 17.233 10.686 1.00 74.75 175 ARG A C 1
ATOM 1320 O O . ARG A 1 175 ? -11.949 17.508 11.510 1.00 74.75 175 ARG A O 1
ATOM 1327 N N . LEU A 1 176 ? -10.980 16.032 10.119 1.00 82.56 176 LEU A N 1
ATOM 1328 C CA . LEU A 1 176 ? -11.851 14.895 10.427 1.00 82.56 176 LEU A CA 1
ATOM 1329 C C . LEU A 1 176 ? -11.097 13.909 11.321 1.00 82.56 176 LEU A C 1
ATOM 1331 O O . LEU A 1 176 ? -10.212 13.202 10.842 1.00 82.56 176 LEU A O 1
ATOM 1335 N N . VAL A 1 177 ? -11.394 13.893 12.618 1.00 88.25 177 VAL A N 1
ATOM 1336 C CA . VAL A 1 177 ? -10.648 13.082 13.594 1.00 88.25 177 VAL A CA 1
ATOM 1337 C C . VAL A 1 177 ? -11.345 11.741 13.822 1.00 88.25 177 VAL A C 1
ATOM 1339 O O . VAL A 1 177 ? -12.551 11.705 14.053 1.00 88.25 177 VAL A O 1
ATOM 1342 N N . ASP A 1 178 ? -10.577 10.656 13.734 1.00 92.00 178 ASP A N 1
ATOM 1343 C CA . ASP A 1 178 ? -10.971 9.256 13.935 1.00 92.00 178 ASP A CA 1
ATOM 1344 C C . ASP A 1 178 ? -12.127 8.764 13.056 1.00 92.00 178 ASP A C 1
ATOM 1346 O O . ASP A 1 178 ? -12.733 7.726 13.328 1.00 92.00 178 ASP A O 1
ATOM 1350 N N . LEU A 1 179 ? -12.412 9.486 11.971 1.00 92.50 179 LEU A N 1
ATOM 1351 C CA . LEU A 1 179 ? -13.295 9.013 10.915 1.00 92.50 179 LEU A CA 1
ATOM 1352 C C . LEU A 1 179 ? -12.507 8.107 9.974 1.00 92.50 179 LEU A C 1
ATOM 1354 O O . LEU A 1 179 ? -11.485 8.522 9.422 1.00 92.50 179 LEU A O 1
ATOM 1358 N N . CYS A 1 180 ? -13.006 6.891 9.777 1.00 94.50 180 CYS A N 1
ATOM 1359 C CA . CYS A 1 180 ? -12.435 5.931 8.849 1.00 94.50 180 CYS A CA 1
ATOM 1360 C C . CYS A 1 180 ? -13.231 5.916 7.538 1.00 94.50 180 CYS A C 1
ATOM 1362 O O . CYS A 1 180 ? -14.342 5.381 7.522 1.00 94.50 180 CYS A O 1
ATOM 1364 N N . PRO A 1 181 ? -12.699 6.497 6.448 1.00 93.44 181 PRO A N 1
ATOM 1365 C CA . PRO A 1 181 ? -13.377 6.496 5.167 1.00 93.44 181 PRO A CA 1
ATOM 1366 C C . PRO A 1 181 ? -13.275 5.116 4.531 1.00 93.44 181 PRO A C 1
ATOM 1368 O O . PRO A 1 181 ? -12.173 4.614 4.307 1.00 93.44 181 PRO A O 1
ATOM 1371 N N . LEU A 1 182 ? -14.430 4.523 4.265 1.00 95.06 182 LEU A N 1
ATOM 1372 C CA . LEU A 1 182 ? -14.589 3.197 3.693 1.00 95.06 182 LEU A CA 1
ATOM 1373 C C . LEU A 1 182 ? -14.870 3.302 2.180 1.00 95.06 182 LEU A C 1
ATOM 1375 O O . LEU A 1 182 ? -15.844 3.969 1.806 1.00 95.06 182 LEU A O 1
ATOM 1379 N N . PRO A 1 183 ? -14.039 2.683 1.312 1.00 93.38 183 PRO A N 1
ATOM 1380 C CA . PRO A 1 183 ? -14.214 2.729 -0.137 1.00 93.38 183 PRO A CA 1
ATOM 1381 C C . PRO A 1 183 ? -15.561 2.165 -0.575 1.00 93.38 183 PRO A C 1
ATOM 1383 O O . PRO A 1 183 ? -15.999 1.129 -0.088 1.00 93.38 183 PRO A O 1
ATOM 1386 N N . ALA A 1 184 ? -16.201 2.818 -1.545 1.00 91.38 184 ALA A N 1
ATOM 1387 C CA . ALA A 1 184 ? -17.495 2.376 -2.079 1.00 91.38 184 ALA A CA 1
ATOM 1388 C C . ALA A 1 184 ? -17.383 1.244 -3.119 1.00 91.38 184 ALA A C 1
ATOM 1390 O O . ALA A 1 184 ? -18.393 0.736 -3.610 1.00 91.38 184 ALA A O 1
ATOM 1391 N N . ARG A 1 185 ? -16.159 0.891 -3.518 1.00 94.56 185 ARG A N 1
ATOM 1392 C CA . ARG A 1 185 ? -15.872 -0.049 -4.603 1.00 94.56 185 ARG A CA 1
ATOM 1393 C C . ARG A 1 185 ? -14.915 -1.129 -4.137 1.00 94.56 185 ARG A C 1
ATOM 1395 O O . ARG A 1 185 ? -14.053 -0.889 -3.296 1.00 94.56 185 ARG A O 1
ATOM 1402 N N . THR A 1 186 ? -15.031 -2.290 -4.764 1.00 97.06 186 THR A N 1
ATOM 1403 C CA . THR A 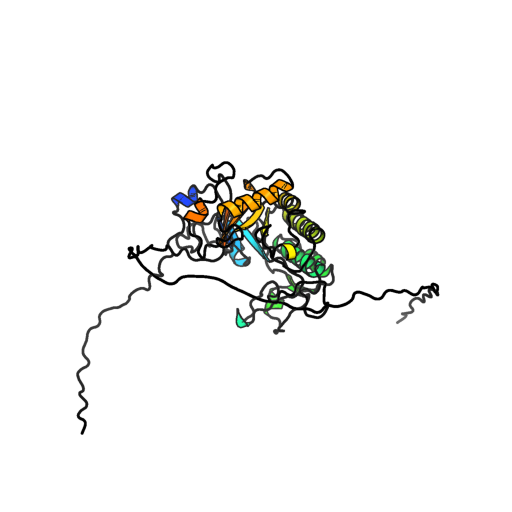1 186 ? -14.075 -3.383 -4.623 1.00 97.06 186 THR A CA 1
ATOM 1404 C C . THR A 1 186 ? -13.051 -3.332 -5.756 1.00 97.06 186 THR A C 1
ATOM 1406 O O . THR A 1 186 ? -13.252 -2.688 -6.794 1.00 97.06 186 THR A O 1
ATOM 1409 N N . LEU A 1 187 ? -11.938 -4.029 -5.566 1.00 97.00 187 LEU A N 1
ATOM 1410 C CA . LEU A 1 187 ? -11.002 -4.351 -6.630 1.00 97.00 187 LEU A CA 1
ATOM 1411 C C . LEU A 1 187 ? -11.740 -5.184 -7.699 1.00 97.00 187 LEU A C 1
ATOM 1413 O O . LEU A 1 187 ? -12.551 -6.041 -7.328 1.00 97.00 187 LEU A O 1
ATOM 1417 N N . PRO A 1 188 ? -11.482 -4.970 -9.005 1.00 95.69 188 PRO A N 1
ATOM 1418 C CA . PRO A 1 188 ? -12.039 -5.839 -10.035 1.00 95.69 188 PRO A CA 1
ATOM 1419 C C . PRO A 1 188 ? -11.599 -7.298 -9.815 1.00 95.69 188 PRO A C 1
ATOM 1421 O O . PRO A 1 188 ? -10.503 -7.522 -9.283 1.00 95.69 188 PRO A O 1
ATOM 1424 N N . PRO A 1 189 ? -12.398 -8.300 -10.232 1.00 95.12 189 PRO A N 1
ATOM 1425 C CA . PRO A 1 189 ? -12.076 -9.713 -10.021 1.00 95.12 189 PRO A CA 1
ATOM 1426 C C . PRO A 1 189 ? -10.674 -10.107 -10.508 1.00 95.12 189 PRO A C 1
ATOM 1428 O O . PRO A 1 189 ? -9.953 -10.810 -9.797 1.00 95.12 189 PRO A O 1
ATOM 1431 N N . GLU A 1 190 ? -10.251 -9.592 -11.666 1.00 95.00 190 GLU A N 1
ATOM 1432 C CA . GLU A 1 190 ? -8.927 -9.815 -12.260 1.00 95.00 190 GLU A CA 1
ATOM 1433 C C . GLU A 1 190 ? -7.804 -8.956 -11.654 1.00 95.00 190 GLU A C 1
ATOM 1435 O O . GLU A 1 190 ? -6.642 -9.076 -12.047 1.00 95.00 190 GLU A O 1
ATOM 1440 N N . GLY A 1 191 ? -8.122 -8.071 -10.705 1.00 96.94 191 GLY A N 1
ATOM 1441 C CA . GLY A 1 191 ? -7.124 -7.298 -9.978 1.00 96.94 191 GLY A CA 1
ATOM 1442 C C . GLY A 1 191 ? -6.170 -8.214 -9.216 1.00 96.94 191 GLY A C 1
ATOM 1443 O O . GLY A 1 191 ? -6.600 -9.150 -8.538 1.00 96.94 191 GLY A O 1
ATOM 1444 N N . LYS A 1 192 ? -4.869 -7.940 -9.321 1.00 97.50 192 LYS A N 1
ATOM 1445 C CA . LYS A 1 192 ? -3.804 -8.771 -8.749 1.00 97.50 192 LYS A CA 1
ATOM 1446 C C . LYS A 1 192 ? -3.692 -8.615 -7.236 1.00 97.50 192 LYS A C 1
ATOM 1448 O O . LYS A 1 192 ? -3.445 -9.596 -6.545 1.00 97.50 192 LYS A O 1
ATOM 1453 N N . GLY A 1 193 ? -3.917 -7.409 -6.712 1.00 98.06 193 GLY A N 1
ATOM 1454 C CA . GLY A 1 193 ? -3.935 -7.171 -5.270 1.00 98.06 193 GLY A CA 1
ATOM 1455 C C . GLY A 1 193 ? -3.732 -5.718 -4.870 1.00 98.06 193 GLY A C 1
ATOM 1456 O O . GLY A 1 193 ? -4.280 -4.817 -5.511 1.00 98.06 193 GLY A O 1
ATOM 1457 N N . ILE A 1 194 ? -2.969 -5.486 -3.799 1.00 98.38 194 ILE A N 1
ATOM 1458 C CA . ILE A 1 194 ? -2.802 -4.159 -3.193 1.00 98.38 194 ILE A CA 1
ATOM 1459 C C . ILE A 1 194 ? -1.320 -3.792 -3.065 1.00 98.38 194 ILE A C 1
ATOM 1461 O O . ILE A 1 194 ? -0.501 -4.577 -2.588 1.00 98.38 194 ILE A O 1
ATOM 1465 N N . VAL A 1 195 ? -0.988 -2.562 -3.464 1.00 97.44 195 VAL A N 1
ATOM 1466 C CA . VAL A 1 195 ? 0.283 -1.898 -3.155 1.00 97.44 195 VAL A CA 1
ATOM 1467 C C . VAL A 1 195 ? 0.056 -0.962 -1.972 1.00 97.44 195 VAL A C 1
ATOM 1469 O O . VAL A 1 195 ? -0.601 0.071 -2.119 1.00 97.44 195 VAL A O 1
ATOM 1472 N N . LEU A 1 196 ? 0.607 -1.307 -0.810 1.00 97.81 196 LEU A N 1
ATOM 1473 C CA . LEU A 1 196 ? 0.548 -0.484 0.394 1.00 97.81 196 LEU A CA 1
ATOM 1474 C C . LEU A 1 196 ? 1.720 0.501 0.422 1.00 97.81 196 LEU A C 1
ATOM 1476 O O . LEU A 1 196 ? 2.870 0.102 0.577 1.00 97.81 196 LEU A O 1
ATOM 1480 N N . ASP A 1 197 ? 1.422 1.790 0.322 1.00 95.19 197 ASP A N 1
ATOM 1481 C CA . ASP A 1 197 ? 2.365 2.889 0.511 1.00 95.19 197 ASP A CA 1
ATOM 1482 C C . ASP A 1 197 ? 2.527 3.199 1.998 1.00 95.19 197 ASP A C 1
ATOM 1484 O O . ASP A 1 197 ? 1.703 3.885 2.619 1.00 95.19 197 ASP A O 1
ATOM 1488 N N . TYR A 1 198 ? 3.582 2.640 2.583 1.00 95.19 198 TYR A N 1
ATOM 1489 C CA . TYR A 1 198 ? 3.857 2.721 4.005 1.00 95.19 198 TYR A CA 1
ATOM 1490 C C . TYR A 1 198 ? 4.895 3.805 4.318 1.00 95.19 198 TYR A C 1
ATOM 1492 O O . TYR A 1 198 ? 6.078 3.554 4.542 1.00 95.19 198 TYR A O 1
ATOM 1500 N N . GLU A 1 199 ? 4.422 5.050 4.376 1.00 89.06 199 GLU A N 1
ATOM 1501 C CA . GLU A 1 199 ? 5.215 6.234 4.741 1.00 89.06 199 GLU A CA 1
ATOM 1502 C C . GLU A 1 199 ? 4.603 6.975 5.956 1.00 89.06 199 GLU A C 1
ATOM 1504 O O . GLU A 1 199 ? 4.515 8.211 5.996 1.00 89.06 199 GLU A O 1
ATOM 1509 N N . VAL A 1 200 ? 4.131 6.215 6.954 1.00 89.69 200 VAL A N 1
ATOM 1510 C CA . VAL A 1 200 ? 3.318 6.720 8.081 1.00 89.69 200 VAL A CA 1
ATOM 1511 C C . VAL A 1 200 ? 4.037 7.765 8.944 1.00 89.69 200 VAL A C 1
ATOM 1513 O O . VAL A 1 200 ? 3.448 8.802 9.236 1.00 89.69 200 VAL A O 1
ATOM 1516 N N . GLN A 1 201 ? 5.328 7.596 9.249 1.00 88.00 201 GLN A N 1
ATOM 1517 C CA . GLN A 1 201 ? 6.144 8.561 10.017 1.00 88.00 201 GLN A CA 1
ATOM 1518 C C . GLN A 1 201 ? 5.504 9.027 11.345 1.00 88.00 201 GLN A C 1
ATOM 1520 O O . GLN A 1 201 ? 5.591 10.203 11.707 1.00 88.00 201 GLN A O 1
ATOM 1525 N N . ASP A 1 202 ? 4.830 8.127 12.056 1.00 89.50 202 ASP A N 1
ATOM 1526 C CA . ASP A 1 202 ? 4.102 8.422 13.292 1.00 89.50 202 ASP A CA 1
ATOM 1527 C C . ASP A 1 202 ? 4.816 7.966 14.571 1.00 89.50 202 ASP A C 1
ATOM 1529 O O . ASP A 1 202 ? 4.285 8.176 15.656 1.00 89.50 202 ASP A O 1
ATOM 1533 N N . GLY A 1 203 ? 6.043 7.444 14.463 1.00 88.25 203 GLY A N 1
ATOM 1534 C CA . GLY A 1 203 ? 6.903 7.132 15.610 1.00 88.25 203 GLY A CA 1
ATOM 1535 C C . GLY A 1 203 ? 6.683 5.751 16.224 1.00 88.25 203 GLY A C 1
ATOM 1536 O O . GLY A 1 203 ? 7.318 5.446 17.230 1.00 88.25 203 GLY A O 1
ATOM 1537 N N . ARG A 1 204 ? 5.833 4.919 15.612 1.00 92.44 204 ARG A N 1
ATOM 1538 C CA . ARG A 1 204 ? 5.660 3.508 15.980 1.00 92.44 204 ARG A CA 1
ATOM 1539 C C . ARG A 1 204 ? 6.988 2.746 15.992 1.00 92.44 204 ARG A C 1
ATOM 1541 O O . ARG A 1 204 ? 7.891 2.999 15.189 1.00 92.44 204 ARG A O 1
ATOM 1548 N N . THR A 1 205 ? 7.080 1.778 16.889 1.00 93.81 205 THR A N 1
ATOM 1549 C CA . THR A 1 205 ? 8.234 0.897 17.064 1.00 93.81 205 THR A CA 1
ATOM 1550 C C . THR A 1 205 ? 8.318 -0.176 15.967 1.00 93.81 205 THR A C 1
ATOM 1552 O O . THR A 1 205 ? 7.332 -0.448 15.264 1.00 93.81 205 THR A O 1
ATOM 1555 N N . PRO A 1 206 ? 9.477 -0.851 15.837 1.00 95.56 206 PRO A N 1
ATOM 1556 C CA . PRO A 1 206 ? 9.612 -2.026 14.981 1.00 95.56 206 PRO A CA 1
ATOM 1557 C C . PRO A 1 206 ? 8.650 -3.165 15.305 1.00 95.56 206 PRO A C 1
ATOM 1559 O O . PRO A 1 206 ? 8.115 -3.787 14.386 1.00 95.56 206 PRO A O 1
ATOM 1562 N N . ALA A 1 207 ? 8.378 -3.422 16.585 1.00 96.88 207 ALA A N 1
ATOM 1563 C CA . ALA A 1 207 ? 7.458 -4.478 16.999 1.00 96.88 207 ALA A CA 1
ATOM 1564 C C . ALA A 1 207 ? 6.014 -4.173 16.566 1.00 96.88 207 ALA A C 1
ATOM 1566 O O . ALA A 1 207 ? 5.384 -5.003 15.911 1.00 96.88 207 ALA A O 1
ATOM 1567 N N . GLU A 1 208 ? 5.528 -2.958 16.843 1.00 96.25 208 GLU A N 1
ATOM 1568 C CA . GLU A 1 208 ? 4.185 -2.507 16.440 1.00 96.25 208 GLU A CA 1
ATOM 1569 C C . GLU A 1 208 ? 4.018 -2.527 14.915 1.00 96.25 208 GLU A C 1
ATOM 1571 O O . GLU A 1 208 ? 3.008 -3.000 14.394 1.00 96.25 208 GLU A O 1
ATOM 1576 N N . THR A 1 209 ? 5.038 -2.070 14.185 1.00 97.12 209 THR A N 1
ATOM 1577 C CA . THR A 1 209 ? 5.050 -2.091 12.714 1.00 97.12 209 THR A CA 1
ATOM 1578 C C . THR A 1 209 ? 5.013 -3.508 12.162 1.00 97.12 209 THR A C 1
ATOM 1580 O O . THR A 1 209 ? 4.276 -3.774 11.215 1.00 97.12 209 THR A O 1
ATOM 1583 N N . THR A 1 210 ? 5.779 -4.424 12.757 1.00 98.19 210 THR A N 1
ATOM 1584 C CA . THR A 1 210 ? 5.825 -5.827 12.327 1.00 98.19 210 THR A CA 1
ATOM 1585 C C . THR A 1 210 ? 4.475 -6.499 12.508 1.00 98.19 210 THR A C 1
ATOM 1587 O O . THR A 1 210 ? 3.982 -7.109 11.563 1.00 98.19 210 THR A O 1
ATOM 1590 N N . ALA A 1 211 ? 3.864 -6.349 13.686 1.00 98.31 211 ALA A N 1
ATOM 1591 C CA . ALA A 1 211 ? 2.557 -6.927 13.975 1.00 98.31 211 ALA A CA 1
ATOM 1592 C C . ALA A 1 211 ? 1.499 -6.425 12.980 1.00 98.31 211 ALA A C 1
ATOM 1594 O O . ALA A 1 211 ? 0.860 -7.229 12.300 1.00 98.31 211 ALA A O 1
ATOM 1595 N N . PHE A 1 212 ? 1.398 -5.102 12.814 1.00 98.56 212 PHE A N 1
ATOM 1596 C CA . PHE A 1 212 ? 0.439 -4.490 11.897 1.00 98.56 212 PHE A CA 1
ATOM 1597 C C . PHE A 1 212 ? 0.633 -4.935 10.442 1.00 98.56 212 PHE A C 1
ATOM 1599 O O . PHE A 1 212 ? -0.321 -5.340 9.780 1.00 98.56 212 PHE A O 1
ATOM 1606 N N . LEU A 1 213 ? 1.859 -4.863 9.921 1.00 98.69 213 LEU A N 1
ATOM 1607 C CA . LEU A 1 213 ? 2.117 -5.185 8.518 1.00 98.69 213 LEU A CA 1
ATOM 1608 C C . LEU A 1 213 ? 1.957 -6.684 8.224 1.00 98.69 213 LEU A C 1
ATOM 1610 O O . LEU A 1 213 ? 1.567 -7.044 7.116 1.00 98.69 213 LEU A O 1
ATOM 1614 N N . GLN A 1 214 ? 2.199 -7.560 9.203 1.00 98.69 214 GLN A N 1
ATOM 1615 C CA . GLN A 1 214 ? 1.893 -8.986 9.071 1.00 98.69 214 GLN A CA 1
ATOM 1616 C C . GLN A 1 214 ? 0.386 -9.262 9.079 1.00 98.69 214 GLN A C 1
ATOM 1618 O O . GLN A 1 214 ? -0.071 -10.081 8.284 1.00 98.69 214 GLN A O 1
ATOM 1623 N N . ASP A 1 215 ? -0.390 -8.581 9.930 1.00 98.56 215 ASP A N 1
ATOM 1624 C CA . ASP A 1 215 ? -1.859 -8.643 9.886 1.00 98.56 215 ASP A CA 1
ATOM 1625 C C . ASP A 1 215 ? -2.393 -8.177 8.532 1.00 98.56 215 ASP A C 1
ATOM 1627 O O . ASP A 1 215 ? -3.252 -8.829 7.938 1.00 98.56 215 ASP A O 1
ATOM 1631 N N . TYR A 1 216 ? -1.838 -7.081 8.018 1.00 98.81 216 TYR A N 1
ATOM 1632 C CA . TYR A 1 216 ? -2.197 -6.546 6.715 1.00 98.81 216 TYR A CA 1
ATOM 1633 C C . TYR A 1 216 ? -1.921 -7.547 5.589 1.00 98.81 216 TYR A C 1
ATOM 1635 O O . TYR A 1 216 ? -2.817 -7.845 4.803 1.00 98.81 216 TYR A O 1
ATOM 1643 N N . ALA A 1 217 ? -0.710 -8.109 5.524 1.00 98.81 217 ALA A N 1
ATOM 1644 C CA . ALA A 1 217 ? -0.372 -9.098 4.503 1.00 98.81 217 ALA A CA 1
ATOM 1645 C C . ALA A 1 217 ? -1.281 -10.336 4.585 1.00 98.81 217 ALA A C 1
ATOM 1647 O O . ALA A 1 217 ? -1.819 -10.763 3.566 1.00 98.81 217 ALA A O 1
ATOM 1648 N N . ARG A 1 218 ? -1.550 -10.843 5.800 1.00 98.75 218 ARG A N 1
ATOM 1649 C CA . ARG A 1 218 ? -2.489 -11.957 6.016 1.00 98.75 218 ARG A CA 1
ATOM 1650 C C . ARG A 1 218 ? -3.888 -11.662 5.481 1.00 98.75 218 ARG A C 1
ATOM 1652 O O . ARG A 1 218 ? -4.470 -12.535 4.847 1.00 98.75 218 ARG A O 1
ATOM 1659 N N . LEU A 1 219 ? -4.421 -10.461 5.714 1.00 98.62 219 LEU A N 1
ATOM 1660 C CA . LEU A 1 219 ? -5.735 -10.055 5.202 1.00 98.62 219 LEU A CA 1
ATOM 1661 C C . LEU A 1 219 ? -5.786 -10.101 3.665 1.00 98.62 219 LEU A C 1
ATOM 1663 O O . LEU A 1 219 ? -6.742 -10.621 3.085 1.00 98.62 219 LEU A O 1
ATOM 1667 N N . VAL A 1 220 ? -4.743 -9.588 3.007 1.00 98.81 220 VAL A N 1
ATOM 1668 C CA . VAL A 1 220 ? -4.638 -9.590 1.541 1.00 98.81 220 VAL A CA 1
ATOM 1669 C C . VAL A 1 220 ? -4.521 -11.019 1.001 1.00 98.81 220 VAL A C 1
ATOM 1671 O O . VAL A 1 220 ? -5.275 -11.406 0.106 1.00 98.81 220 VAL A O 1
ATOM 1674 N N . HIS A 1 221 ? -3.649 -11.834 1.597 1.00 98.69 221 HIS A N 1
ATOM 1675 C CA . HIS A 1 221 ? -3.437 -13.232 1.206 1.00 98.69 221 HIS A CA 1
ATOM 1676 C C . HIS A 1 221 ? -4.664 -14.112 1.425 1.00 98.69 221 HIS A C 1
ATOM 1678 O O . HIS A 1 221 ? -4.956 -14.959 0.584 1.00 98.69 221 HIS A O 1
ATOM 1684 N N . ALA A 1 222 ? -5.424 -13.888 2.500 1.00 98.31 222 ALA A N 1
ATOM 1685 C CA . ALA A 1 222 ? -6.674 -14.603 2.766 1.00 98.31 222 ALA A CA 1
ATOM 1686 C C . ALA A 1 222 ? -7.722 -14.405 1.657 1.00 98.31 222 ALA A C 1
ATOM 1688 O O . ALA A 1 222 ? -8.619 -15.227 1.502 1.00 98.31 222 ALA A O 1
ATOM 1689 N N . SER A 1 223 ? -7.581 -13.344 0.857 1.00 98.25 223 SER A N 1
ATOM 1690 C CA . SER A 1 223 ? -8.444 -13.046 -0.290 1.00 98.25 223 SER A CA 1
ATOM 1691 C C . SER A 1 223 ? -7.842 -13.523 -1.625 1.00 98.25 223 SER A C 1
ATOM 1693 O O . SER A 1 223 ? -8.299 -13.113 -2.690 1.00 98.25 223 SER A O 1
ATOM 1695 N N . ALA A 1 224 ? -6.796 -14.361 -1.577 1.00 98.12 224 ALA A N 1
ATOM 1696 C CA . ALA A 1 224 ? -6.036 -14.854 -2.730 1.00 98.12 224 AL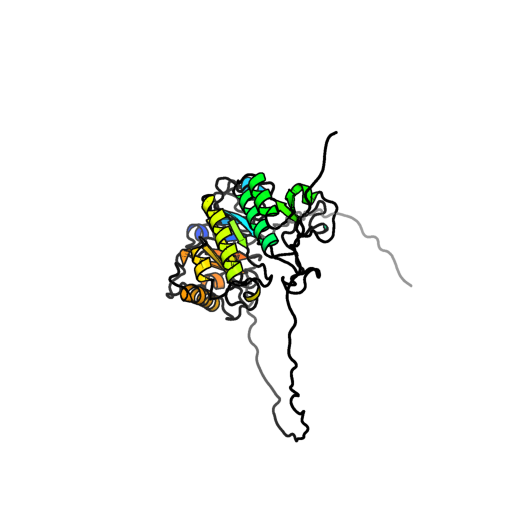A A CA 1
ATOM 1697 C C . ALA A 1 224 ? -5.500 -13.731 -3.643 1.00 98.12 224 ALA A C 1
ATOM 1699 O O . ALA A 1 224 ? -5.491 -13.853 -4.869 1.00 98.12 224 ALA A O 1
ATOM 1700 N N . LYS A 1 225 ? -5.072 -12.615 -3.038 1.00 98.38 225 LYS A N 1
ATOM 1701 C CA . LYS A 1 225 ? -4.481 -11.457 -3.722 1.00 98.38 225 LYS A CA 1
ATOM 1702 C C . LYS A 1 225 ? -3.026 -11.252 -3.306 1.00 98.38 225 LYS A C 1
ATOM 1704 O O . LYS A 1 225 ? -2.612 -11.695 -2.239 1.00 98.38 225 LYS A O 1
ATOM 1709 N N . GLU A 1 226 ? -2.270 -10.543 -4.137 1.00 98.06 226 GLU A N 1
ATOM 1710 C CA . GLU A 1 226 ? -0.881 -10.164 -3.865 1.00 98.06 226 GLU A CA 1
ATOM 1711 C C . GLU A 1 226 ? -0.793 -8.926 -2.957 1.00 98.06 226 GLU A C 1
ATOM 1713 O O . GLU A 1 226 ? -1.441 -7.901 -3.198 1.00 98.06 226 GLU A O 1
ATOM 1718 N N . ALA A 1 227 ? 0.067 -8.994 -1.945 1.00 98.38 227 ALA A N 1
ATOM 1719 C CA . ALA A 1 227 ? 0.431 -7.891 -1.069 1.00 98.38 227 ALA A CA 1
ATOM 1720 C C . ALA A 1 227 ? 1.818 -7.351 -1.443 1.00 98.38 227 ALA A C 1
ATOM 1722 O O . ALA A 1 227 ? 2.832 -8.043 -1.310 1.00 98.38 227 ALA A O 1
ATOM 1723 N N . ILE A 1 228 ? 1.884 -6.081 -1.849 1.00 97.44 228 ILE A N 1
ATOM 1724 C CA . ILE A 1 228 ? 3.142 -5.383 -2.136 1.00 97.44 228 ILE A CA 1
ATOM 1725 C C . ILE A 1 228 ? 3.358 -4.283 -1.096 1.00 97.44 228 ILE A C 1
ATOM 1727 O O . ILE A 1 228 ? 2.573 -3.339 -1.017 1.00 97.44 228 ILE A O 1
ATOM 1731 N N . LEU A 1 229 ? 4.444 -4.367 -0.325 1.00 97.31 229 LEU A N 1
ATOM 1732 C CA . LEU A 1 229 ? 4.835 -3.311 0.612 1.00 97.31 229 LEU A CA 1
ATOM 1733 C C . LEU A 1 229 ? 5.723 -2.296 -0.100 1.00 97.31 229 LEU A C 1
ATOM 1735 O O . LEU A 1 229 ? 6.854 -2.618 -0.440 1.00 97.31 229 LEU A O 1
ATOM 1739 N N . TYR A 1 230 ? 5.259 -1.068 -0.289 1.00 94.88 230 TYR A N 1
ATOM 1740 C CA . TYR A 1 230 ? 6.082 0.037 -0.769 1.00 94.88 230 TYR A CA 1
ATOM 1741 C C . TYR A 1 230 ? 6.538 0.925 0.397 1.00 94.88 230 TYR A C 1
ATOM 1743 O O . TYR A 1 230 ? 5.738 1.304 1.251 1.00 94.88 230 TYR A O 1
ATOM 1751 N N . THR A 1 231 ? 7.823 1.281 0.429 1.00 93.50 231 THR A N 1
ATOM 1752 C CA . THR A 1 231 ? 8.412 2.121 1.476 1.00 93.50 231 THR A CA 1
ATOM 1753 C C . THR A 1 231 ? 9.588 2.964 0.962 1.00 93.50 231 THR A C 1
ATOM 1755 O O . THR A 1 231 ? 10.192 2.693 -0.078 1.00 93.50 231 THR A O 1
ATOM 1758 N N . ASN A 1 232 ? 9.948 3.993 1.731 1.00 90.31 232 ASN A N 1
ATOM 1759 C CA . ASN A 1 232 ? 11.213 4.725 1.610 1.00 90.31 232 ASN A CA 1
ATOM 1760 C C . ASN A 1 232 ? 12.438 3.799 1.814 1.00 90.31 232 ASN A C 1
ATOM 1762 O O . ASN A 1 232 ? 12.277 2.721 2.398 1.00 90.31 232 ASN A O 1
ATOM 1766 N N . PRO A 1 233 ? 13.660 4.212 1.400 1.00 90.81 233 PRO A N 1
ATOM 1767 C CA . PRO A 1 233 ? 14.874 3.428 1.628 1.00 90.81 233 PRO A CA 1
ATOM 1768 C C . PRO A 1 233 ? 15.010 3.044 3.099 1.00 90.81 233 PRO A C 1
ATOM 1770 O O . PRO A 1 233 ? 14.890 3.907 3.963 1.00 90.81 233 PRO A O 1
ATOM 1773 N N . LEU A 1 234 ? 15.292 1.773 3.380 1.00 91.81 234 LEU A N 1
ATOM 1774 C CA . LEU A 1 234 ? 15.354 1.174 4.718 1.00 91.81 234 LEU A CA 1
ATOM 1775 C C . LEU A 1 234 ? 16.379 1.864 5.629 1.00 91.81 234 LEU A C 1
ATOM 1777 O O . LEU A 1 234 ? 16.208 1.903 6.843 1.00 91.81 234 LEU A O 1
ATOM 1781 N N . ASN A 1 235 ? 17.426 2.449 5.046 1.00 90.50 235 ASN A N 1
ATOM 1782 C CA . ASN A 1 235 ? 18.446 3.225 5.753 1.00 90.50 235 ASN A CA 1
ATOM 1783 C C . ASN A 1 235 ? 18.246 4.748 5.696 1.00 90.50 235 ASN A C 1
ATOM 1785 O O . ASN A 1 235 ? 19.128 5.497 6.137 1.00 90.50 235 ASN A O 1
ATOM 1789 N N . ALA A 1 236 ? 17.130 5.236 5.148 1.00 88.19 236 ALA A N 1
ATOM 1790 C CA . ALA A 1 236 ? 16.847 6.662 5.144 1.00 88.19 236 ALA A CA 1
ATOM 1791 C C . ALA A 1 236 ? 16.689 7.161 6.593 1.00 88.19 236 ALA A C 1
ATOM 1793 O O . ALA A 1 236 ? 16.019 6.507 7.395 1.00 88.19 236 ALA A O 1
ATOM 1794 N N . PRO A 1 237 ? 17.216 8.349 6.951 1.00 85.44 237 PRO A N 1
ATOM 1795 C CA . PRO A 1 237 ? 17.100 8.878 8.315 1.00 85.44 237 PRO A CA 1
ATOM 1796 C C . PRO A 1 237 ? 15.657 8.995 8.826 1.00 85.44 237 PRO A C 1
ATOM 1798 O O . PRO A 1 237 ? 15.420 8.991 10.032 1.00 85.44 237 PRO A O 1
ATOM 1801 N N . THR A 1 238 ? 14.686 9.110 7.917 1.00 84.38 238 THR A N 1
ATOM 1802 C CA . THR A 1 238 ? 13.258 9.180 8.234 1.00 84.38 238 THR A CA 1
ATOM 1803 C C . THR A 1 238 ? 12.632 7.825 8.560 1.00 84.38 238 THR A C 1
ATOM 1805 O O . THR A 1 238 ? 11.560 7.815 9.164 1.00 84.38 238 THR A O 1
ATOM 1808 N N . GLN A 1 239 ? 13.268 6.692 8.225 1.00 88.31 239 GLN A N 1
ATOM 1809 C CA . GLN A 1 239 ? 12.672 5.369 8.456 1.00 88.31 239 GLN A CA 1
ATOM 1810 C C . GLN A 1 239 ? 12.494 5.004 9.913 1.00 88.31 239 GLN A C 1
ATOM 1812 O O . GLN A 1 239 ? 11.502 4.354 10.241 1.00 88.31 239 GLN A O 1
ATOM 1817 N N . ARG A 1 240 ? 13.326 5.558 10.799 1.00 85.69 240 ARG A N 1
ATOM 1818 C CA . ARG A 1 240 ? 13.137 5.447 12.251 1.00 85.69 240 ARG A CA 1
ATOM 1819 C C . ARG A 1 240 ? 11.744 5.878 12.729 1.00 85.69 240 ARG A C 1
ATOM 1821 O O . ARG A 1 240 ? 11.327 5.475 13.801 1.00 85.69 240 ARG A O 1
ATOM 1828 N N . PHE A 1 241 ? 11.029 6.705 11.960 1.00 88.88 241 PHE A N 1
ATOM 1829 C CA . PHE A 1 241 ? 9.677 7.160 12.301 1.00 88.88 241 PHE A CA 1
ATOM 1830 C C . PHE A 1 241 ? 8.566 6.278 11.720 1.00 88.88 241 PHE A C 1
ATOM 1832 O O . PHE A 1 241 ? 7.405 6.465 12.065 1.00 88.88 241 PHE A O 1
ATOM 1839 N N . THR A 1 242 ? 8.894 5.360 10.812 1.00 91.56 242 THR A N 1
ATOM 1840 C CA . THR A 1 242 ? 7.941 4.390 10.247 1.00 91.56 242 THR A CA 1
ATOM 1841 C C . THR A 1 242 ? 7.907 3.080 11.027 1.00 91.56 242 THR A C 1
ATOM 1843 O O . THR A 1 242 ? 7.007 2.282 10.800 1.00 91.56 242 THR A O 1
ATOM 1846 N N . GLY A 1 243 ? 8.891 2.856 11.905 1.00 93.00 243 GLY A N 1
ATOM 1847 C CA . GLY A 1 243 ? 9.106 1.582 12.585 1.00 93.00 243 GLY A CA 1
ATOM 1848 C C . GLY A 1 243 ? 9.597 0.465 11.658 1.00 93.00 243 GLY A C 1
ATOM 1849 O O . GLY A 1 243 ? 9.497 -0.701 12.009 1.00 93.00 243 GLY A O 1
ATOM 1850 N N . ILE A 1 244 ? 10.126 0.781 10.474 1.00 94.69 244 ILE A N 1
ATOM 1851 C CA . ILE A 1 244 ? 10.879 -0.180 9.657 1.00 94.69 244 ILE A CA 1
ATOM 1852 C C . ILE A 1 244 ? 12.369 0.100 9.847 1.00 94.69 244 ILE A C 1
ATOM 1854 O O . ILE A 1 244 ? 12.826 1.212 9.579 1.00 94.69 244 ILE A O 1
ATOM 1858 N N . ASP A 1 245 ? 13.124 -0.906 10.278 1.00 91.88 245 ASP A N 1
ATOM 1859 C CA . ASP A 1 245 ? 14.580 -0.855 10.387 1.00 91.88 245 ASP A CA 1
ATOM 1860 C C . ASP A 1 245 ? 15.217 -2.234 10.126 1.00 91.88 245 ASP A C 1
ATOM 1862 O O . ASP A 1 245 ? 14.552 -3.190 9.722 1.00 91.88 245 ASP A O 1
ATOM 1866 N N . GLY A 1 246 ? 16.533 -2.348 10.328 1.00 90.38 246 GLY A N 1
ATOM 1867 C CA . GLY A 1 246 ? 17.255 -3.602 10.101 1.00 90.38 246 GLY A CA 1
ATOM 1868 C C . GLY A 1 246 ? 16.790 -4.774 10.977 1.00 90.38 246 GLY A C 1
ATOM 1869 O O . GLY A 1 246 ? 16.986 -5.921 10.585 1.00 90.38 246 GLY A O 1
ATOM 1870 N N . SER A 1 247 ? 16.152 -4.520 12.125 1.00 94.31 247 SER A N 1
ATOM 1871 C CA . SER A 1 247 ? 15.691 -5.571 13.041 1.00 94.31 247 SER A CA 1
ATOM 1872 C C . SER A 1 247 ? 14.437 -6.296 12.548 1.00 94.31 247 SER A C 1
ATOM 1874 O O . SER A 1 247 ? 14.238 -7.462 12.888 1.00 94.31 247 SER A O 1
ATOM 1876 N N . ASN A 1 248 ? 13.603 -5.647 11.724 1.00 96.94 248 ASN A N 1
ATOM 1877 C CA . ASN A 1 248 ? 12.346 -6.222 11.236 1.00 96.94 248 ASN A CA 1
ATOM 1878 C C . ASN A 1 248 ? 12.196 -6.266 9.709 1.00 96.94 248 ASN A C 1
ATOM 1880 O O . ASN A 1 248 ? 11.308 -6.968 9.218 1.00 96.94 248 ASN A O 1
ATOM 1884 N N . ALA A 1 249 ? 13.058 -5.594 8.940 1.00 95.31 249 ALA A N 1
ATOM 1885 C CA . ALA A 1 249 ? 12.941 -5.524 7.482 1.00 95.31 249 ALA A CA 1
ATOM 1886 C C . ALA A 1 249 ? 12.860 -6.906 6.811 1.00 95.31 249 ALA A C 1
ATOM 1888 O O . ALA A 1 249 ? 12.041 -7.106 5.915 1.00 95.31 249 ALA A O 1
ATOM 1889 N N . HIS A 1 250 ? 13.649 -7.886 7.266 1.00 95.94 250 HIS A N 1
ATOM 1890 C CA . HIS A 1 250 ? 13.606 -9.234 6.695 1.00 95.94 250 HIS A CA 1
ATOM 1891 C C . HIS A 1 250 ? 12.307 -9.986 7.034 1.00 95.94 250 HIS A C 1
ATOM 1893 O O . HIS A 1 250 ? 11.758 -10.698 6.194 1.00 95.94 250 HIS A O 1
ATOM 1899 N N . ALA A 1 251 ? 11.776 -9.818 8.248 1.00 97.31 251 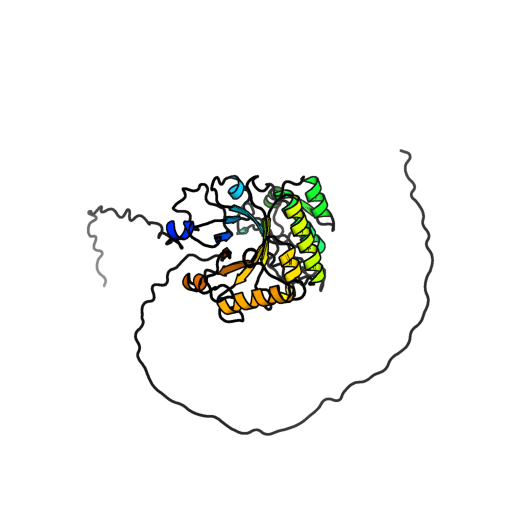ALA A N 1
ATOM 1900 C CA . ALA A 1 251 ? 10.500 -10.425 8.627 1.00 97.31 251 ALA A CA 1
ATOM 1901 C C . ALA A 1 251 ? 9.346 -9.868 7.776 1.00 97.31 251 ALA A C 1
ATOM 1903 O O . ALA A 1 251 ? 8.495 -10.631 7.321 1.00 97.31 251 ALA A O 1
ATOM 1904 N N . LEU A 1 252 ? 9.364 -8.559 7.507 1.00 97.31 252 LEU A N 1
ATOM 1905 C CA . LEU A 1 252 ? 8.417 -7.897 6.608 1.00 97.31 252 LEU A CA 1
ATOM 1906 C C . LEU A 1 252 ? 8.591 -8.361 5.159 1.00 97.31 252 LEU A C 1
ATOM 1908 O O . LEU A 1 252 ? 7.609 -8.699 4.507 1.00 97.31 252 LEU A O 1
ATOM 1912 N N . TYR A 1 253 ? 9.831 -8.468 4.677 1.00 96.19 253 TYR A N 1
ATOM 1913 C CA . TYR A 1 253 ? 10.131 -9.027 3.358 1.00 96.19 253 TYR A CA 1
ATOM 1914 C C . TYR A 1 253 ? 9.530 -10.424 3.165 1.00 96.19 253 TYR A C 1
ATOM 1916 O O . TYR A 1 253 ? 8.988 -10.713 2.104 1.00 96.19 253 TYR A O 1
ATOM 1924 N N . ARG A 1 254 ? 9.577 -11.286 4.190 1.00 96.75 254 ARG A N 1
ATOM 1925 C CA . ARG A 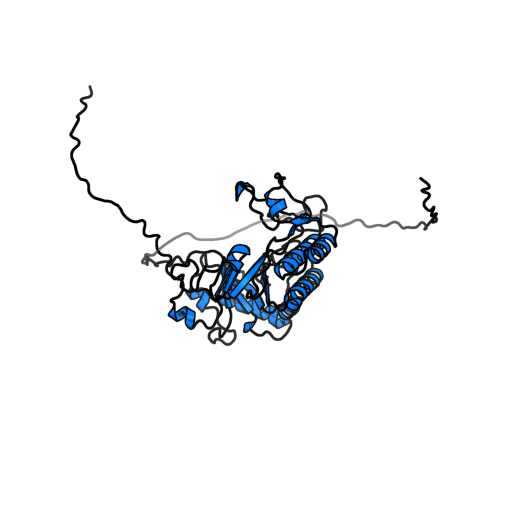1 254 ? 8.962 -12.617 4.111 1.00 96.75 254 ARG A CA 1
ATOM 1926 C C . ARG A 1 254 ? 7.437 -12.574 4.100 1.00 96.75 254 ARG A C 1
ATOM 1928 O O . ARG A 1 254 ? 6.849 -13.435 3.452 1.00 96.75 254 ARG A O 1
ATOM 1935 N N . ALA A 1 255 ? 6.832 -11.614 4.798 1.00 98.25 255 ALA A N 1
ATOM 1936 C CA . ALA A 1 255 ? 5.384 -11.510 4.955 1.00 98.25 255 ALA A CA 1
ATOM 1937 C C . ALA A 1 255 ? 4.656 -11.020 3.693 1.00 98.25 255 ALA A C 1
ATOM 1939 O O . ALA A 1 255 ? 3.513 -11.400 3.492 1.00 98.25 255 ALA A O 1
ATOM 1940 N N . PHE A 1 256 ? 5.292 -10.205 2.849 1.00 98.44 256 PHE A N 1
ATOM 1941 C CA . PHE A 1 256 ? 4.694 -9.665 1.618 1.00 98.44 256 PHE A CA 1
ATOM 1942 C C . PHE A 1 256 ? 5.182 -10.420 0.391 1.00 98.44 256 PHE A C 1
ATOM 1944 O O . PHE A 1 256 ? 6.332 -10.840 0.362 1.00 98.44 256 PHE A O 1
ATOM 1951 N N . ASP A 1 257 ? 4.383 -10.526 -0.669 1.00 97.12 257 ASP A N 1
ATOM 1952 C CA . ASP A 1 257 ? 4.838 -11.154 -1.918 1.00 97.12 257 ASP A CA 1
ATOM 1953 C C . ASP A 1 257 ? 6.042 -10.411 -2.488 1.00 97.12 257 ASP A C 1
ATOM 1955 O O . ASP A 1 257 ? 7.022 -11.022 -2.926 1.00 97.12 257 ASP A O 1
ATOM 1959 N N . ARG A 1 258 ? 5.984 -9.075 -2.430 1.00 93.94 258 ARG A N 1
ATOM 1960 C CA . ARG A 1 258 ? 7.017 -8.181 -2.949 1.00 93.94 258 ARG A CA 1
ATOM 1961 C C . ARG A 1 258 ? 7.218 -6.968 -2.046 1.00 93.94 258 ARG A C 1
ATOM 1963 O O . ARG A 1 258 ? 6.276 -6.480 -1.423 1.00 93.94 258 ARG A O 1
ATOM 1970 N N . ILE A 1 259 ? 8.439 -6.439 -2.030 1.00 93.06 259 ILE A N 1
ATOM 1971 C CA . ILE A 1 259 ? 8.777 -5.185 -1.351 1.00 93.06 259 ILE A CA 1
ATOM 1972 C C . ILE A 1 259 ? 9.319 -4.164 -2.353 1.00 93.06 259 ILE A C 1
ATOM 1974 O O . ILE A 1 259 ? 10.285 -4.421 -3.067 1.00 93.06 259 ILE A O 1
ATOM 1978 N N . GLY A 1 260 ? 8.677 -3.003 -2.415 1.00 90.56 260 GLY A N 1
ATOM 1979 C CA . GLY A 1 260 ? 9.101 -1.827 -3.156 1.00 90.56 260 GLY A CA 1
ATOM 1980 C C . GLY A 1 260 ? 9.898 -0.876 -2.288 1.00 90.56 260 GLY A C 1
ATOM 1981 O O . GLY A 1 260 ? 9.367 -0.336 -1.323 1.00 90.56 260 GLY A O 1
ATOM 1982 N N . VAL A 1 261 ? 11.151 -0.625 -2.658 1.00 88.50 261 VAL A N 1
ATOM 1983 C CA . VAL A 1 261 ? 12.002 0.336 -1.952 1.00 88.50 261 VAL A CA 1
ATOM 1984 C C . VAL A 1 261 ? 12.290 1.525 -2.857 1.00 88.50 261 VAL A C 1
ATOM 1986 O O . VAL A 1 261 ? 12.839 1.370 -3.950 1.00 88.50 261 VAL A O 1
ATOM 1989 N N . GLN A 1 262 ? 11.906 2.722 -2.408 1.00 87.06 262 GLN A N 1
ATOM 1990 C CA . GLN A 1 262 ? 12.204 3.958 -3.123 1.00 87.06 262 GLN A CA 1
ATOM 1991 C C . GLN A 1 262 ? 13.704 4.241 -3.126 1.00 87.06 262 GLN A C 1
ATOM 1993 O O . GLN A 1 262 ? 14.347 4.269 -2.087 1.00 87.06 262 GLN A O 1
ATOM 1998 N N . LEU A 1 263 ? 14.239 4.514 -4.307 1.00 83.00 263 LEU A N 1
ATOM 1999 C CA . LEU A 1 263 ? 15.579 4.986 -4.584 1.00 83.00 263 LEU A CA 1
ATOM 2000 C C . LEU A 1 263 ? 15.474 6.361 -5.257 1.00 83.00 263 LEU A C 1
ATOM 2002 O O . LEU A 1 263 ? 14.685 6.579 -6.182 1.00 83.00 263 LEU A O 1
ATOM 2006 N N . TRP A 1 264 ? 16.287 7.310 -4.807 1.00 75.88 264 TRP A N 1
ATOM 2007 C CA . TRP A 1 264 ? 16.398 8.629 -5.428 1.00 75.88 264 TRP A CA 1
ATOM 2008 C C . TRP A 1 264 ? 17.869 9.015 -5.580 1.00 75.88 264 TRP A C 1
ATOM 2010 O O . TRP A 1 264 ? 18.703 8.634 -4.766 1.00 75.88 264 TRP A O 1
ATOM 2020 N N . SER A 1 265 ? 18.206 9.774 -6.623 1.00 68.62 265 SER A N 1
ATOM 2021 C CA . SER A 1 265 ? 19.599 10.060 -7.020 1.00 68.62 265 SER A CA 1
ATOM 2022 C C . SER A 1 265 ? 20.396 10.881 -5.998 1.00 68.62 265 SER A C 1
ATOM 2024 O O . SER A 1 265 ? 21.620 10.843 -5.976 1.00 68.62 265 SER A O 1
ATOM 2026 N N . ARG A 1 266 ? 19.709 11.603 -5.110 1.00 75.50 266 ARG A N 1
ATOM 2027 C CA . ARG A 1 266 ? 20.293 12.344 -3.976 1.00 75.50 266 ARG A CA 1
ATOM 2028 C C . ARG A 1 266 ? 20.189 11.581 -2.649 1.00 75.50 266 ARG A C 1
ATOM 2030 O O . ARG A 1 266 ? 19.925 12.182 -1.607 1.00 75.50 266 ARG A O 1
ATOM 2037 N N . ASN A 1 267 ? 20.258 10.253 -2.697 1.00 78.75 267 ASN A N 1
ATOM 2038 C CA . ASN A 1 267 ? 20.260 9.416 -1.497 1.00 78.75 267 ASN A CA 1
ATOM 2039 C C . ASN A 1 267 ? 21.565 9.595 -0.705 1.00 78.75 267 ASN A C 1
ATOM 2041 O O . ASN A 1 267 ? 22.486 10.298 -1.127 1.00 78.75 267 ASN A O 1
ATOM 2045 N N . ARG A 1 268 ? 21.632 8.962 0.468 1.00 82.69 268 ARG A N 1
ATOM 2046 C CA . ARG A 1 268 ? 22.803 9.019 1.352 1.00 82.69 268 ARG A CA 1
ATOM 2047 C C . ARG A 1 268 ? 24.058 8.448 0.686 1.00 82.69 268 ARG A C 1
ATOM 2049 O O . ARG A 1 268 ? 25.160 8.889 0.992 1.00 82.69 268 ARG A O 1
ATOM 2056 N N . GLU A 1 269 ? 23.890 7.493 -0.219 1.00 85.94 269 GLU A N 1
ATOM 2057 C CA . GLU A 1 269 ? 24.977 6.847 -0.947 1.00 85.94 269 GLU A CA 1
ATOM 2058 C C . GLU A 1 269 ? 25.472 7.678 -2.145 1.00 85.94 269 GLU A C 1
ATOM 2060 O O . GLU A 1 269 ? 26.499 7.336 -2.739 1.00 85.94 269 GLU A O 1
ATOM 2065 N N . GLY A 1 270 ? 24.763 8.750 -2.518 1.00 81.62 270 GLY A N 1
ATOM 2066 C CA . GLY A 1 270 ? 25.055 9.610 -3.670 1.00 81.62 270 GLY A CA 1
ATOM 2067 C C . GLY A 1 270 ? 25.031 8.892 -5.025 1.00 81.62 270 GLY A C 1
ATOM 2068 O O . GLY A 1 270 ? 25.530 9.442 -6.002 1.00 81.62 270 GLY A O 1
ATOM 2069 N N . ASP A 1 271 ? 24.528 7.657 -5.068 1.00 83.44 271 ASP A N 1
ATOM 2070 C CA . ASP A 1 271 ? 24.511 6.778 -6.237 1.00 83.44 271 ASP A CA 1
ATOM 2071 C C . ASP A 1 271 ? 23.379 5.746 -6.102 1.00 83.44 271 ASP A C 1
ATOM 2073 O O . ASP A 1 271 ? 23.122 5.221 -5.015 1.00 83.44 271 ASP A O 1
ATOM 2077 N N . LEU A 1 272 ? 22.676 5.452 -7.197 1.00 77.69 272 LEU A N 1
ATOM 2078 C CA . LEU A 1 272 ? 21.542 4.521 -7.172 1.00 77.69 272 LEU A CA 1
ATOM 2079 C C . LEU A 1 272 ? 21.981 3.063 -7.043 1.00 77.69 272 LEU A C 1
ATOM 2081 O O . LEU A 1 272 ? 21.313 2.306 -6.342 1.00 77.69 272 LEU A O 1
ATOM 2085 N N . GLY A 1 273 ? 23.093 2.676 -7.675 1.00 78.19 273 GLY A N 1
ATOM 2086 C CA . GLY A 1 273 ? 23.626 1.316 -7.596 1.00 78.19 273 GLY A CA 1
ATOM 2087 C C . GLY A 1 273 ? 24.080 0.975 -6.179 1.00 78.19 273 GLY A C 1
ATOM 2088 O O . GLY A 1 273 ? 23.661 -0.039 -5.620 1.00 78.19 273 GLY A O 1
ATOM 2089 N N . ARG A 1 274 ? 24.854 1.867 -5.549 1.00 83.94 274 ARG A N 1
ATOM 2090 C CA . ARG A 1 274 ? 25.252 1.736 -4.139 1.00 83.94 274 ARG A CA 1
ATOM 2091 C C . ARG A 1 274 ? 24.055 1.725 -3.199 1.00 83.94 274 ARG A C 1
ATOM 2093 O O . ARG A 1 274 ? 24.043 0.946 -2.253 1.00 83.94 274 ARG A O 1
ATOM 2100 N N . SER A 1 275 ? 23.045 2.553 -3.457 1.00 84.50 275 SER A N 1
ATOM 2101 C CA . SER A 1 275 ? 21.842 2.563 -2.624 1.00 84.50 275 SER A CA 1
ATOM 2102 C C . SER A 1 275 ? 21.054 1.266 -2.749 1.00 84.50 275 SER A C 1
ATOM 2104 O O . SER A 1 275 ? 20.696 0.695 -1.725 1.00 84.50 275 SER A O 1
ATOM 2106 N N . ALA A 1 276 ? 20.868 0.746 -3.967 1.00 83.56 276 ALA A N 1
ATOM 2107 C CA . ALA A 1 276 ? 20.238 -0.552 -4.201 1.00 83.56 276 ALA A CA 1
ATOM 2108 C C . ALA A 1 276 ? 20.984 -1.694 -3.488 1.00 83.56 276 ALA A C 1
ATOM 2110 O O . ALA A 1 276 ? 20.348 -2.501 -2.809 1.00 83.56 276 ALA A O 1
ATOM 2111 N N . ALA A 1 277 ? 22.319 -1.726 -3.582 1.00 84.62 277 ALA A N 1
ATOM 2112 C CA . ALA A 1 277 ? 23.148 -2.695 -2.864 1.00 84.62 277 ALA A CA 1
ATOM 2113 C C . ALA A 1 277 ? 22.955 -2.587 -1.342 1.00 84.62 277 ALA A C 1
ATOM 2115 O O . ALA A 1 277 ? 22.669 -3.588 -0.691 1.00 84.62 277 ALA A O 1
ATOM 2116 N N . ALA A 1 278 ? 22.982 -1.369 -0.791 1.00 89.19 278 ALA A N 1
ATOM 2117 C CA . ALA A 1 278 ? 22.764 -1.140 0.636 1.00 89.19 278 ALA A CA 1
ATOM 2118 C C . ALA A 1 278 ? 21.373 -1.603 1.113 1.00 89.19 278 ALA A C 1
ATOM 2120 O O . ALA A 1 278 ? 21.259 -2.179 2.195 1.00 89.19 278 ALA A O 1
ATOM 2121 N N . GLN A 1 279 ? 20.313 -1.397 0.317 1.00 90.00 279 GLN A N 1
ATOM 2122 C CA . GLN A 1 279 ? 18.975 -1.902 0.662 1.00 90.00 279 GLN A CA 1
ATOM 2123 C C . GLN A 1 279 ? 18.952 -3.429 0.720 1.00 90.00 279 GLN A C 1
ATOM 2125 O O . GLN A 1 279 ? 18.335 -4.018 1.608 1.00 90.00 279 GLN A O 1
ATOM 2130 N N . LEU A 1 280 ? 19.633 -4.075 -0.224 1.00 88.88 280 LEU A N 1
ATOM 2131 C CA . LEU A 1 280 ? 19.696 -5.524 -0.285 1.00 88.88 280 LEU A CA 1
ATOM 2132 C C . LEU A 1 280 ? 20.512 -6.115 0.867 1.00 88.88 280 LEU A C 1
ATOM 2134 O O . LEU A 1 280 ? 20.105 -7.131 1.425 1.00 88.88 280 LEU A O 1
ATOM 2138 N N . ASP A 1 281 ? 21.614 -5.478 1.255 1.00 90.88 281 ASP A N 1
ATOM 2139 C CA . ASP A 1 281 ? 22.430 -5.913 2.392 1.00 90.88 281 ASP A CA 1
ATOM 2140 C C . ASP A 1 281 ? 21.639 -5.853 3.706 1.00 90.88 281 ASP A C 1
ATOM 2142 O O . ASP A 1 281 ? 21.689 -6.792 4.500 1.00 90.88 281 ASP A O 1
ATOM 2146 N N . LEU A 1 282 ? 20.819 -4.812 3.900 1.00 91.94 282 LEU A N 1
ATOM 2147 C CA . LEU A 1 282 ? 19.922 -4.704 5.059 1.00 91.94 282 LEU A CA 1
ATOM 2148 C C . LEU A 1 282 ? 18.884 -5.828 5.099 1.00 91.94 282 LEU A C 1
ATOM 2150 O O . LEU A 1 282 ? 18.605 -6.371 6.165 1.00 91.94 282 LEU A O 1
ATOM 2154 N N . LEU A 1 283 ? 18.326 -6.203 3.947 1.00 92.06 283 LEU A N 1
ATOM 2155 C CA . LEU A 1 283 ? 17.404 -7.336 3.863 1.00 92.06 283 LEU A CA 1
ATOM 2156 C C . LEU A 1 283 ? 18.122 -8.672 4.096 1.00 92.06 283 LEU A C 1
ATOM 2158 O O . LEU A 1 283 ? 17.572 -9.551 4.760 1.00 92.06 283 LEU A O 1
ATOM 2162 N N . ARG A 1 284 ? 19.347 -8.828 3.580 1.00 93.69 284 ARG A N 1
ATOM 2163 C CA . ARG A 1 284 ? 20.156 -10.050 3.711 1.00 93.69 284 ARG A CA 1
ATOM 2164 C C . ARG A 1 284 ? 20.674 -10.289 5.120 1.00 93.69 284 ARG A C 1
ATOM 2166 O O . ARG A 1 284 ? 20.845 -11.442 5.504 1.00 93.69 284 ARG A O 1
ATOM 2173 N N . ALA A 1 285 ? 20.866 -9.230 5.903 1.00 93.62 285 ALA A N 1
ATOM 2174 C CA . ALA A 1 285 ? 21.270 -9.338 7.300 1.00 93.62 285 ALA A CA 1
ATOM 2175 C C . ALA A 1 285 ? 20.308 -10.210 8.134 1.00 93.62 285 ALA A C 1
ATOM 2177 O O . ALA A 1 285 ? 20.734 -10.822 9.108 1.00 93.62 285 ALA A O 1
ATOM 2178 N N . GLY A 1 286 ? 19.030 -10.303 7.739 1.00 92.88 286 GLY A N 1
ATOM 2179 C CA . GLY A 1 286 ? 18.042 -11.167 8.393 1.00 92.88 286 GLY A CA 1
ATOM 2180 C C . GLY A 1 286 ? 17.813 -12.539 7.741 1.00 92.88 286 GLY A C 1
ATOM 2181 O O . GLY A 1 286 ? 17.031 -13.321 8.282 1.00 92.88 286 GLY A O 1
ATOM 2182 N N . GLY A 1 287 ? 18.448 -12.846 6.601 1.00 94.38 287 GLY A N 1
ATOM 2183 C CA . GLY A 1 287 ? 18.303 -14.131 5.906 1.00 94.38 287 GLY A CA 1
ATOM 2184 C C . GLY A 1 287 ? 18.386 -14.053 4.376 1.00 94.38 287 GLY A C 1
ATOM 2185 O O . GLY A 1 287 ? 18.627 -13.001 3.791 1.00 94.38 287 GLY A O 1
ATOM 2186 N N . ALA A 1 288 ? 18.159 -15.183 3.700 1.00 93.62 288 ALA A N 1
ATOM 2187 C CA . ALA A 1 288 ? 18.213 -15.268 2.239 1.00 93.62 288 ALA A CA 1
ATOM 2188 C C . ALA A 1 288 ? 17.122 -14.417 1.557 1.00 93.62 288 ALA A C 1
ATOM 2190 O O . ALA A 1 288 ? 15.956 -14.450 1.945 1.00 93.62 288 ALA A O 1
ATOM 2191 N N . VAL A 1 289 ? 17.500 -13.687 0.504 1.00 88.81 289 VAL A N 1
ATOM 2192 C CA . VAL A 1 289 ? 16.604 -12.814 -0.270 1.00 88.81 289 VAL A CA 1
ATOM 2193 C C . VAL A 1 289 ? 16.537 -13.314 -1.709 1.00 88.81 289 VAL A C 1
ATOM 2195 O O . VAL A 1 289 ? 17.568 -13.393 -2.374 1.00 88.81 289 VAL A O 1
ATOM 2198 N N . ASP A 1 290 ? 15.328 -13.601 -2.194 1.00 86.44 290 ASP A N 1
ATOM 2199 C CA . ASP A 1 290 ? 15.015 -13.736 -3.619 1.00 86.44 290 ASP A CA 1
ATOM 2200 C C . ASP A 1 290 ? 14.898 -12.337 -4.254 1.00 86.44 290 ASP A C 1
ATOM 2202 O O . ASP A 1 290 ? 13.962 -11.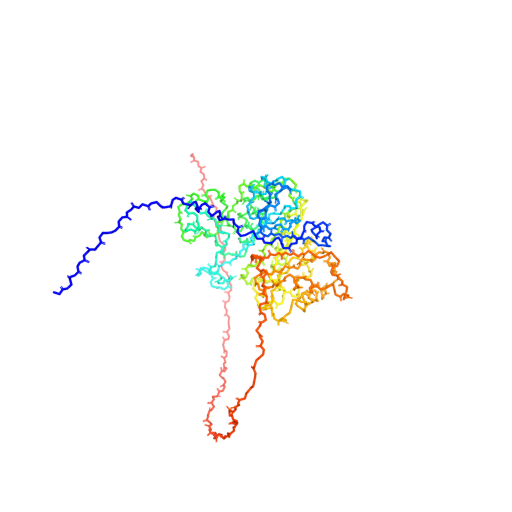592 -3.922 1.00 86.44 290 ASP A O 1
ATOM 2206 N N . PRO A 1 291 ? 15.804 -11.971 -5.181 1.00 75.62 291 PRO A N 1
ATOM 2207 C CA . PRO A 1 291 ? 15.756 -10.693 -5.881 1.00 75.62 291 PRO A CA 1
ATOM 2208 C C . PRO A 1 291 ? 14.445 -10.448 -6.638 1.00 75.62 291 PRO A C 1
ATOM 2210 O O . PRO A 1 291 ? 14.053 -9.297 -6.784 1.00 75.62 291 PRO A O 1
ATOM 2213 N N . LYS A 1 292 ? 13.720 -11.493 -7.067 1.00 79.44 292 LYS A N 1
ATOM 2214 C CA . LYS A 1 292 ? 12.451 -11.347 -7.812 1.00 79.44 292 LYS A CA 1
ATOM 2215 C C . LYS A 1 292 ? 11.311 -10.756 -6.983 1.00 79.44 292 LYS A C 1
ATOM 2217 O O . LYS A 1 292 ? 10.307 -10.310 -7.541 1.00 79.44 292 LYS A O 1
ATOM 2222 N N . ARG A 1 293 ? 11.450 -10.785 -5.655 1.00 85.19 293 ARG A N 1
ATOM 2223 C CA . ARG A 1 293 ? 10.510 -10.181 -4.701 1.00 85.19 293 ARG A CA 1
ATOM 2224 C C . ARG A 1 293 ? 10.873 -8.733 -4.370 1.00 85.19 293 ARG A C 1
ATOM 2226 O O . ARG A 1 293 ? 10.110 -8.059 -3.685 1.00 85.19 293 ARG A O 1
ATOM 2233 N N . LEU A 1 294 ? 12.022 -8.242 -4.836 1.00 83.12 294 LEU A N 1
ATOM 2234 C CA . LEU A 1 294 ? 12.446 -6.862 -4.647 1.00 83.12 294 LEU A CA 1
ATOM 2235 C C . LEU A 1 294 ? 12.055 -6.022 -5.866 1.00 83.12 294 LEU A C 1
ATOM 2237 O O . LEU A 1 294 ? 12.396 -6.332 -7.007 1.00 83.12 294 LEU A O 1
ATOM 2241 N N . ILE A 1 295 ? 11.366 -4.924 -5.591 1.00 83.25 295 ILE A N 1
ATOM 2242 C CA . ILE A 1 295 ? 10.992 -3.904 -6.556 1.00 83.25 295 ILE A CA 1
ATOM 2243 C C . ILE A 1 295 ? 11.824 -2.657 -6.231 1.00 83.25 295 ILE A C 1
ATOM 2245 O O . ILE A 1 295 ? 11.719 -2.087 -5.143 1.00 83.25 295 ILE A O 1
ATOM 2249 N N . LEU A 1 296 ? 12.660 -2.211 -7.164 1.00 76.38 296 LEU A N 1
ATOM 2250 C CA . LEU A 1 296 ? 13.443 -0.988 -6.996 1.00 76.38 296 LEU A CA 1
ATOM 2251 C C . LEU A 1 296 ? 12.672 0.181 -7.613 1.00 76.38 296 LEU A C 1
ATOM 2253 O O . LEU A 1 296 ? 12.388 0.208 -8.808 1.00 76.38 296 LEU A O 1
ATOM 2257 N N . VAL A 1 297 ? 12.279 1.154 -6.794 1.00 78.31 297 VAL A N 1
ATOM 2258 C CA . VAL A 1 297 ? 11.412 2.253 -7.237 1.00 78.31 297 VAL A CA 1
ATOM 2259 C C . VAL A 1 297 ? 12.239 3.508 -7.471 1.00 78.31 297 VAL A C 1
ATOM 2261 O O . VAL A 1 297 ? 12.794 4.048 -6.530 1.00 78.31 297 VAL A O 1
ATOM 2264 N N . TYR A 1 298 ? 12.287 4.032 -8.689 1.00 71.38 298 TYR A N 1
ATOM 2265 C CA . TYR A 1 298 ? 13.078 5.213 -9.037 1.00 71.38 298 TYR A CA 1
ATOM 2266 C C . TYR A 1 298 ? 12.203 6.466 -9.174 1.00 71.38 298 TYR A C 1
ATOM 2268 O O . TYR A 1 298 ? 11.106 6.453 -9.746 1.00 71.38 298 TYR A O 1
ATOM 2276 N N . GLU A 1 299 ? 12.698 7.603 -8.690 1.00 64.50 299 GLU A N 1
ATOM 2277 C CA . GLU A 1 299 ? 12.144 8.912 -9.054 1.00 64.50 299 GLU A CA 1
ATOM 2278 C C . GLU A 1 299 ? 12.619 9.293 -10.463 1.00 64.50 299 GLU A C 1
ATOM 2280 O O . GLU A 1 299 ? 13.818 9.368 -10.685 1.00 64.50 299 GLU A O 1
ATOM 2285 N N . LEU A 1 300 ? 11.724 9.601 -11.412 1.00 55.12 300 LEU A N 1
ATOM 2286 C CA . LEU A 1 300 ? 12.126 10.030 -12.772 1.00 55.12 300 LEU A CA 1
ATOM 2287 C C . LEU A 1 300 ? 12.500 11.518 -12.873 1.00 55.12 300 LEU A C 1
ATOM 2289 O O . LEU A 1 300 ? 12.875 12.022 -13.933 1.00 55.12 300 LEU A O 1
ATOM 2293 N N . ARG A 1 301 ? 12.343 12.279 -11.789 1.00 45.59 301 ARG A N 1
ATOM 2294 C CA . ARG A 1 301 ? 12.642 13.709 -11.755 1.00 45.59 301 ARG A CA 1
ATOM 2295 C C . ARG A 1 301 ? 14.117 13.924 -11.418 1.00 45.59 301 ARG A C 1
ATOM 2297 O O . ARG A 1 301 ? 14.482 14.157 -10.275 1.00 45.59 301 ARG A O 1
ATOM 2304 N N . GLY A 1 302 ? 14.960 13.907 -12.447 1.00 45.69 302 GLY A N 1
ATOM 2305 C CA . GLY A 1 302 ? 16.403 14.156 -12.315 1.00 45.69 302 GLY A CA 1
ATOM 2306 C C . GLY A 1 302 ? 17.265 12.897 -12.327 1.00 45.69 302 GLY A C 1
ATOM 2307 O O . GLY A 1 302 ? 18.481 13.028 -12.370 1.00 45.69 302 GLY A O 1
ATOM 2308 N N . THR A 1 303 ? 16.627 11.734 -12.349 1.00 45.22 303 THR A N 1
ATOM 2309 C CA . THR A 1 303 ? 17.209 10.443 -12.708 1.00 45.22 303 THR A CA 1
ATOM 2310 C C . THR A 1 303 ? 16.887 10.202 -14.178 1.00 45.22 303 THR A C 1
ATOM 2312 O O . THR A 1 303 ? 15.727 10.363 -14.577 1.00 45.22 303 THR A O 1
ATOM 2315 N N . ASP A 1 304 ? 17.884 9.905 -15.002 1.00 46.66 304 ASP A N 1
ATOM 2316 C CA . ASP A 1 304 ? 17.644 9.561 -16.400 1.00 46.66 304 ASP A CA 1
ATOM 2317 C C . ASP A 1 304 ? 17.479 8.042 -16.584 1.00 46.66 304 ASP A C 1
ATOM 2319 O O . ASP A 1 304 ? 17.622 7.242 -15.662 1.00 46.66 304 ASP A O 1
ATOM 2323 N N . MET A 1 305 ? 17.096 7.621 -17.787 1.00 51.19 305 MET A N 1
ATOM 2324 C CA . MET A 1 305 ? 16.893 6.200 -18.079 1.00 51.19 305 MET A CA 1
ATOM 2325 C C . MET A 1 305 ? 18.200 5.392 -18.071 1.00 51.19 305 MET A C 1
ATOM 2327 O O . MET A 1 305 ? 18.136 4.165 -17.993 1.00 51.19 305 MET A O 1
ATOM 2331 N N . ALA A 1 306 ? 19.371 6.034 -18.166 1.00 52.06 306 ALA A N 1
ATOM 2332 C CA . ALA A 1 306 ? 20.647 5.344 -18.012 1.00 52.06 306 ALA A CA 1
ATOM 2333 C C . ALA A 1 306 ? 20.855 4.943 -16.548 1.00 52.06 306 ALA A C 1
ATOM 2335 O O . ALA A 1 306 ? 21.295 3.827 -16.293 1.00 52.06 306 ALA A O 1
ATOM 2336 N N . ASP A 1 307 ? 20.420 5.773 -15.601 1.00 50.25 307 ASP A N 1
ATOM 2337 C CA . ASP A 1 307 ? 20.469 5.462 -14.171 1.00 50.25 307 ASP A CA 1
ATOM 2338 C C . ASP A 1 307 ? 19.579 4.259 -13.780 1.00 50.25 307 ASP A C 1
ATOM 2340 O O . ASP A 1 307 ? 19.920 3.474 -12.897 1.00 50.25 307 ASP A O 1
ATOM 2344 N N . ALA A 1 308 ? 18.450 4.046 -14.467 1.00 50.16 308 ALA A N 1
ATOM 2345 C CA . ALA A 1 308 ? 17.639 2.836 -14.278 1.00 50.16 308 ALA A CA 1
ATOM 2346 C C . ALA A 1 308 ? 18.343 1.568 -14.807 1.00 50.16 308 ALA A C 1
ATOM 2348 O O . ALA A 1 308 ? 18.085 0.467 -14.327 1.00 50.16 308 ALA A O 1
ATOM 2349 N N . ARG A 1 309 ? 19.250 1.714 -15.786 1.00 52.28 309 ARG A N 1
ATOM 2350 C CA . ARG A 1 309 ? 20.063 0.619 -16.350 1.00 52.28 309 ARG A CA 1
ATOM 2351 C C . ARG A 1 309 ? 21.335 0.337 -15.541 1.00 52.28 309 ARG A C 1
ATOM 2353 O O . ARG A 1 309 ? 21.917 -0.732 -15.710 1.00 52.28 309 ARG A O 1
ATOM 2360 N N . THR A 1 310 ? 21.798 1.276 -14.708 1.00 47.78 310 THR A N 1
ATOM 2361 C CA . THR A 1 310 ? 22.985 1.095 -13.847 1.00 47.78 310 THR A CA 1
ATOM 2362 C C . THR A 1 310 ? 22.677 0.357 -12.554 1.00 47.78 310 THR A C 1
ATOM 2364 O O . THR A 1 310 ? 23.602 -0.165 -11.929 1.00 47.78 310 THR A O 1
ATOM 2367 N N . ALA A 1 311 ? 21.404 0.236 -12.178 1.00 47.12 311 ALA A N 1
ATOM 2368 C CA . ALA A 1 311 ? 20.994 -0.768 -11.216 1.00 47.12 311 ALA A CA 1
ATOM 2369 C C . ALA A 1 311 ? 21.319 -2.151 -11.809 1.00 47.12 311 ALA A C 1
ATOM 2371 O O . ALA A 1 311 ? 20.674 -2.626 -12.741 1.00 47.12 311 ALA A O 1
ATOM 2372 N N . ARG A 1 312 ? 22.414 -2.751 -11.342 1.00 41.78 312 ARG A N 1
ATOM 2373 C CA . ARG A 1 312 ? 22.876 -4.085 -11.739 1.00 41.78 312 ARG A CA 1
ATOM 2374 C C . ARG A 1 312 ? 22.493 -5.099 -10.677 1.00 41.78 312 ARG A C 1
ATOM 2376 O O . ARG A 1 312 ? 22.288 -4.740 -9.517 1.00 41.78 312 ARG A O 1
ATOM 2383 N N . ALA A 1 313 ? 22.388 -6.363 -11.087 1.00 41.97 313 ALA A N 1
ATOM 2384 C CA . ALA A 1 313 ? 22.271 -7.434 -10.120 1.00 41.97 313 ALA A CA 1
ATOM 2385 C C . ALA A 1 313 ? 23.555 -7.478 -9.274 1.00 41.97 313 ALA A C 1
ATOM 2387 O O . ALA A 1 313 ? 24.627 -7.092 -9.753 1.00 41.97 313 ALA A O 1
ATOM 2388 N N . PRO A 1 314 ? 23.466 -7.933 -8.014 1.00 38.47 314 PRO A N 1
ATOM 2389 C CA . PRO A 1 314 ? 24.603 -7.987 -7.093 1.00 38.47 314 PRO A CA 1
ATOM 2390 C C . PRO A 1 314 ? 25.781 -8.845 -7.578 1.00 38.47 314 PRO A C 1
ATOM 2392 O O . PRO A 1 314 ? 26.867 -8.745 -7.023 1.00 38.47 314 PRO A O 1
ATOM 2395 N N . ASP A 1 315 ? 25.579 -9.686 -8.591 1.00 41.59 315 ASP A N 1
ATOM 2396 C CA . ASP A 1 315 ? 26.596 -10.534 -9.220 1.00 41.59 315 ASP A CA 1
ATOM 2397 C C . ASP A 1 315 ? 27.349 -9.834 -10.373 1.00 41.59 315 ASP A C 1
ATOM 2399 O O . ASP A 1 315 ? 28.127 -10.464 -11.086 1.00 41.59 315 ASP A O 1
ATOM 2403 N N . GLY A 1 316 ? 27.117 -8.534 -10.595 1.00 37.59 316 GLY A N 1
ATOM 2404 C CA . GLY A 1 316 ? 27.703 -7.778 -11.709 1.00 37.59 316 GLY A CA 1
ATOM 2405 C C . GLY A 1 316 ? 27.044 -8.056 -13.067 1.00 37.59 316 GLY A C 1
ATOM 2406 O O . GLY A 1 316 ? 27.341 -7.359 -14.049 1.00 37.59 316 GLY A O 1
ATOM 2407 N N . GLY A 1 317 ? 26.110 -9.011 -13.116 1.00 36.06 317 GLY A N 1
ATOM 2408 C CA . GLY A 1 317 ? 25.257 -9.291 -14.257 1.00 36.06 317 GLY A CA 1
ATOM 2409 C C . GLY A 1 317 ? 24.147 -8.245 -14.434 1.00 36.06 317 GLY A C 1
ATOM 2410 O O . GLY A 1 317 ? 23.875 -7.428 -13.546 1.00 36.06 317 GLY A O 1
ATOM 2411 N N . PRO A 1 318 ? 23.483 -8.217 -15.604 1.00 37.41 318 PRO A N 1
ATOM 2412 C CA . PRO A 1 318 ? 22.252 -7.445 -15.755 1.00 37.41 318 PRO A CA 1
ATOM 2413 C C . PRO A 1 318 ? 21.223 -7.906 -14.708 1.00 37.41 318 PRO A C 1
ATOM 2415 O O . PRO A 1 318 ? 21.115 -9.109 -14.473 1.00 37.41 318 PRO A O 1
ATOM 2418 N N . LEU A 1 319 ? 20.457 -6.979 -14.104 1.00 39.78 319 LEU A N 1
ATOM 2419 C CA . LEU A 1 319 ? 19.297 -7.310 -13.259 1.00 39.78 319 LEU A CA 1
ATOM 2420 C C . LEU A 1 319 ? 18.323 -8.185 -14.060 1.00 39.78 319 LEU A C 1
ATOM 2422 O O . LEU A 1 319 ? 17.491 -7.694 -14.823 1.00 39.78 319 LEU A O 1
ATOM 2426 N N . ARG A 1 320 ? 18.448 -9.508 -13.939 1.00 36.41 320 ARG A N 1
ATOM 2427 C CA . ARG A 1 320 ? 17.495 -10.449 -14.522 1.00 36.41 320 ARG A CA 1
ATOM 2428 C C . ARG A 1 320 ? 16.314 -10.542 -13.553 1.00 36.41 320 ARG A C 1
ATOM 2430 O O . ARG A 1 320 ? 16.451 -11.142 -12.494 1.00 36.41 320 ARG A O 1
ATOM 2437 N N . ARG A 1 321 ? 15.160 -9.976 -13.936 1.00 37.81 321 ARG A N 1
ATOM 2438 C CA . ARG A 1 321 ? 13.883 -10.024 -13.190 1.00 37.81 321 ARG A CA 1
ATOM 2439 C C . ARG A 1 321 ? 13.835 -9.276 -11.863 1.00 37.81 321 ARG A C 1
ATOM 2441 O O . ARG A 1 321 ? 13.550 -9.882 -10.839 1.00 37.81 321 ARG A O 1
ATOM 2448 N N . THR A 1 322 ? 14.000 -7.951 -11.904 1.00 36.47 322 THR A N 1
ATOM 2449 C CA . THR A 1 322 ? 13.644 -7.058 -10.782 1.00 36.47 322 THR A CA 1
ATOM 2450 C C . THR A 1 322 ? 12.845 -5.855 -11.256 1.00 36.47 322 THR A C 1
ATOM 2452 O O . THR A 1 322 ? 13.315 -5.109 -12.111 1.00 36.47 322 THR A O 1
ATOM 2455 N N . ASP A 1 323 ? 11.673 -5.647 -10.677 1.00 42.09 323 ASP A N 1
ATOM 2456 C CA . ASP A 1 323 ? 10.690 -4.674 -11.147 1.00 42.09 323 ASP A CA 1
ATOM 2457 C C . ASP A 1 323 ? 11.107 -3.231 -10.844 1.00 42.09 323 ASP A C 1
ATOM 2459 O O . ASP A 1 323 ? 11.604 -2.934 -9.756 1.00 42.09 323 ASP A O 1
ATOM 2463 N N . ALA A 1 324 ? 10.890 -2.333 -11.807 1.00 41.16 324 ALA A N 1
ATOM 2464 C CA . ALA A 1 324 ? 11.187 -0.912 -11.688 1.00 41.16 324 ALA A CA 1
ATOM 2465 C C . ALA A 1 324 ? 9.887 -0.101 -11.624 1.00 41.16 324 ALA A C 1
ATOM 2467 O O . ALA A 1 324 ? 9.054 -0.158 -12.527 1.00 41.16 324 ALA A O 1
ATOM 2468 N N . VAL A 1 325 ? 9.707 0.704 -10.577 1.00 44.66 325 VAL A N 1
ATOM 2469 C CA . VAL A 1 325 ? 8.532 1.591 -10.441 1.00 44.66 325 VAL A CA 1
ATOM 2470 C C . VAL A 1 325 ? 8.975 3.022 -10.622 1.00 44.66 325 VAL A C 1
ATOM 2472 O O . VAL A 1 325 ? 10.005 3.426 -10.100 1.00 44.66 325 VAL A O 1
ATOM 2475 N N . ALA A 1 326 ? 8.194 3.812 -11.345 1.00 40.88 326 ALA A N 1
ATOM 2476 C CA . ALA A 1 326 ? 8.541 5.197 -11.615 1.00 40.88 326 ALA A CA 1
ATOM 2477 C C . ALA A 1 326 ? 7.568 6.163 -10.918 1.00 40.88 326 ALA A C 1
ATOM 2479 O O . ALA A 1 326 ? 6.391 6.249 -11.287 1.00 40.88 326 ALA A O 1
ATOM 2480 N N . LYS A 1 327 ? 8.061 6.943 -9.944 1.00 39.28 327 LYS A N 1
ATOM 2481 C CA . LYS A 1 327 ? 7.286 7.977 -9.219 1.00 39.28 327 LYS A CA 1
ATOM 2482 C C . LYS A 1 327 ? 7.392 9.322 -9.960 1.00 39.28 327 LYS A C 1
ATOM 2484 O O . LYS A 1 327 ? 8.457 9.672 -10.464 1.00 39.28 327 LYS A O 1
ATOM 2489 N N . ARG A 1 328 ? 6.251 10.017 -10.098 1.00 40.22 328 ARG A N 1
ATOM 2490 C CA . ARG A 1 328 ? 6.009 11.327 -10.759 1.00 40.22 328 ARG A CA 1
ATOM 2491 C C . ARG A 1 328 ? 7.223 11.994 -11.442 1.00 40.22 328 ARG A C 1
ATOM 2493 O O . ARG A 1 328 ? 8.065 12.606 -10.799 1.00 40.22 328 ARG A O 1
ATOM 2500 N N . GLY A 1 329 ? 7.210 12.013 -12.774 1.00 40.53 329 GLY A N 1
ATOM 2501 C CA . GLY A 1 329 ? 8.120 12.805 -13.605 1.00 40.53 329 GLY A CA 1
ATOM 2502 C C . GLY A 1 329 ? 7.864 12.505 -15.079 1.00 40.53 329 GLY A C 1
ATOM 2503 O O . GLY A 1 329 ? 7.724 11.341 -15.447 1.00 40.53 329 GLY A O 1
ATOM 2504 N N . GLY A 1 330 ? 7.714 13.535 -15.913 1.00 37.78 330 GLY A N 1
ATOM 2505 C CA . GLY A 1 330 ? 7.690 13.345 -17.365 1.00 37.78 330 GLY A CA 1
ATOM 2506 C C . GLY A 1 330 ? 9.095 13.013 -17.862 1.00 37.78 330 GLY A C 1
ATOM 2507 O O . GLY A 1 330 ? 10.054 13.611 -17.376 1.00 37.78 330 GLY A O 1
ATOM 2508 N N . CYS A 1 331 ? 9.211 12.094 -18.822 1.00 37.25 331 CYS A N 1
ATOM 2509 C CA . CYS A 1 331 ? 10.456 11.814 -19.533 1.00 37.25 331 CYS A CA 1
ATOM 2510 C C . CYS A 1 331 ? 10.874 13.076 -20.307 1.00 37.25 331 CYS A C 1
ATOM 2512 O O . CYS A 1 331 ? 10.437 13.315 -21.427 1.00 37.25 331 CYS A O 1
ATOM 2514 N N . ARG A 1 332 ? 11.665 13.953 -19.679 1.00 39.47 332 ARG A N 1
ATOM 2515 C CA . ARG A 1 332 ? 12.363 15.034 -20.382 1.00 39.47 332 ARG A CA 1
ATOM 2516 C C . ARG A 1 332 ? 13.747 14.517 -20.732 1.00 39.47 332 ARG A C 1
ATOM 2518 O O . ARG A 1 332 ? 14.643 14.553 -19.892 1.00 39.47 332 ARG A O 1
ATOM 2525 N N . GLY A 1 333 ? 13.915 14.049 -21.966 1.00 31.89 333 GLY A N 1
ATOM 2526 C CA . GLY A 1 333 ? 15.244 13.853 -22.530 1.00 31.89 333 GLY A CA 1
ATOM 2527 C C . GLY A 1 333 ? 16.001 15.179 -22.466 1.00 31.89 333 GLY A C 1
ATOM 2528 O O . GLY A 1 333 ? 15.595 16.164 -23.084 1.00 31.89 333 GLY A O 1
ATOM 2529 N N . ARG A 1 334 ? 17.081 15.246 -21.681 1.00 34.72 334 ARG A N 1
ATOM 2530 C CA . ARG A 1 334 ? 18.031 16.351 -21.809 1.00 34.72 334 ARG A CA 1
ATOM 2531 C C . ARG A 1 334 ? 18.850 16.092 -23.064 1.00 34.72 334 ARG A C 1
ATOM 2533 O O . ARG A 1 334 ? 19.780 15.294 -23.041 1.00 34.72 334 ARG A O 1
ATOM 2540 N N . LEU A 1 335 ? 18.549 16.819 -24.134 1.00 27.69 335 LEU A N 1
ATOM 2541 C CA . LEU A 1 335 ? 19.559 17.148 -25.133 1.00 27.69 335 LEU A CA 1
ATOM 2542 C C . LEU A 1 335 ? 20.675 17.913 -24.405 1.00 27.69 335 LEU A C 1
ATOM 2544 O O . LEU A 1 335 ? 20.525 19.091 -24.079 1.00 27.69 335 LEU A O 1
ATOM 2548 N N . ARG A 1 336 ? 21.778 17.225 -24.083 1.00 29.44 336 ARG A N 1
ATOM 2549 C CA . ARG A 1 336 ? 23.022 17.868 -23.647 1.00 29.44 336 ARG A CA 1
ATOM 2550 C C . ARG A 1 336 ? 23.509 18.744 -24.804 1.00 29.44 336 ARG A C 1
ATOM 2552 O O . ARG A 1 336 ? 24.099 18.231 -25.749 1.00 29.44 336 ARG A O 1
ATOM 2559 N N . ARG A 1 337 ? 23.299 20.061 -24.729 1.00 27.31 337 ARG A N 1
ATOM 2560 C CA . ARG A 1 337 ? 24.183 20.990 -25.442 1.00 27.31 337 ARG A CA 1
ATOM 2561 C C . ARG A 1 337 ? 25.524 20.955 -24.717 1.00 27.31 337 ARG A C 1
ATOM 2563 O O . ARG A 1 337 ? 25.588 21.257 -23.527 1.00 27.31 337 ARG A O 1
ATOM 2570 N N . ARG A 1 338 ? 26.560 20.505 -25.427 1.00 29.06 338 ARG A N 1
ATOM 2571 C CA . ARG A 1 338 ? 27.957 20.702 -25.037 1.00 29.06 338 ARG A CA 1
ATOM 2572 C C . ARG A 1 338 ? 28.171 22.207 -24.867 1.00 29.06 338 ARG A C 1
ATOM 2574 O O . ARG A 1 338 ? 27.821 22.963 -25.766 1.00 29.06 338 ARG A O 1
ATOM 2581 N N . TYR A 1 339 ? 28.687 22.617 -23.717 1.00 23.72 339 TYR A N 1
ATOM 2582 C CA . TYR A 1 339 ? 29.378 23.893 -23.597 1.00 23.72 339 TYR A CA 1
ATOM 2583 C C . TYR A 1 339 ? 30.863 23.565 -23.559 1.00 23.72 339 TYR A C 1
ATOM 2585 O O . TYR A 1 339 ? 31.302 22.782 -22.713 1.00 23.72 339 TYR A O 1
ATOM 2593 N N . ASP A 1 340 ? 31.574 24.099 -24.545 1.00 27.47 340 ASP A N 1
ATOM 2594 C CA . ASP A 1 340 ? 33.012 23.974 -24.704 1.00 27.47 340 ASP A CA 1
ATOM 2595 C C . ASP A 1 340 ? 33.768 24.717 -23.601 1.00 27.47 340 ASP A C 1
ATOM 2597 O O . ASP A 1 340 ? 33.282 25.664 -22.978 1.00 27.47 340 ASP A O 1
ATOM 2601 N N . ALA A 1 341 ? 34.975 24.218 -23.362 1.00 28.38 341 ALA A N 1
ATOM 2602 C CA . ALA A 1 341 ? 35.933 24.691 -22.389 1.00 28.38 341 ALA A CA 1
ATOM 2603 C C . ALA A 1 341 ? 36.431 26.111 -22.687 1.00 28.38 341 ALA A C 1
ATOM 2605 O O . ALA A 1 341 ? 36.759 26.424 -23.826 1.00 28.38 341 ALA A O 1
ATOM 2606 N N . GLN A 1 342 ? 36.629 26.899 -21.629 1.00 25.94 342 GLN A N 1
ATOM 2607 C CA . GLN A 1 342 ? 37.725 27.862 -21.525 1.00 25.94 342 GLN A CA 1
ATOM 2608 C C . GLN A 1 342 ? 38.115 28.020 -20.045 1.00 25.94 342 GLN A C 1
ATOM 2610 O O . GLN A 1 342 ? 37.269 28.103 -19.158 1.00 25.94 342 GLN A O 1
ATOM 2615 N N . ALA A 1 343 ? 39.418 28.008 -19.798 1.00 26.22 343 ALA A N 1
ATOM 2616 C CA . ALA A 1 343 ? 40.119 28.158 -18.521 1.00 26.22 343 ALA A CA 1
ATOM 2617 C C . ALA A 1 343 ? 41.331 29.098 -18.780 1.00 26.22 343 ALA A C 1
ATOM 2619 O O . ALA A 1 343 ? 41.618 29.311 -19.962 1.00 26.22 343 ALA A O 1
ATOM 2620 N N . PRO A 1 344 ? 42.163 29.537 -17.800 1.00 46.75 344 PRO A N 1
ATOM 2621 C CA . PRO A 1 344 ? 41.988 29.685 -16.337 1.00 46.75 344 PRO A CA 1
ATOM 2622 C C . PRO A 1 344 ? 42.646 30.977 -15.717 1.00 46.75 344 PRO A C 1
ATOM 2624 O O . PRO A 1 344 ? 43.233 31.782 -16.433 1.00 46.75 344 PRO A O 1
ATOM 2627 N N . LEU A 1 345 ? 42.646 31.047 -14.358 1.00 26.28 345 LEU A N 1
ATOM 2628 C CA . LEU A 1 345 ? 43.605 31.691 -13.395 1.00 26.28 345 LEU A CA 1
ATOM 2629 C C . LEU A 1 345 ? 43.356 33.152 -12.889 1.00 26.28 345 LEU A C 1
ATOM 2631 O O . LEU A 1 345 ? 42.688 33.911 -13.579 1.00 26.28 345 LEU A O 1
ATOM 2635 N N . PRO A 1 346 ? 43.997 33.634 -11.776 1.00 43.19 346 PRO A N 1
ATOM 2636 C CA . PRO A 1 346 ? 44.170 33.072 -10.404 1.00 43.19 346 PRO A CA 1
ATOM 2637 C C . PRO A 1 346 ? 44.138 34.130 -9.231 1.00 43.19 346 PRO A C 1
ATOM 2639 O O . PRO A 1 346 ? 43.930 35.315 -9.460 1.00 43.19 346 PRO A O 1
ATOM 2642 N N . HIS A 1 347 ? 44.476 33.681 -7.996 1.00 25.86 347 HIS A N 1
ATOM 2643 C CA . HIS A 1 347 ? 44.819 34.407 -6.731 1.00 25.86 347 HIS A CA 1
ATOM 2644 C C . HIS A 1 347 ? 43.645 34.734 -5.769 1.00 25.86 347 HIS A C 1
ATOM 2646 O O . HIS A 1 347 ? 42.595 35.168 -6.204 1.00 25.86 347 HIS A O 1
ATOM 2652 N N . LEU A 1 348 ? 43.698 34.505 -4.442 1.00 27.17 348 LEU A N 1
ATOM 2653 C CA . LEU A 1 348 ? 44.783 34.726 -3.467 1.00 27.17 348 LEU A CA 1
ATOM 2654 C C . LEU A 1 348 ? 44.741 33.760 -2.247 1.00 27.17 348 LEU A C 1
ATOM 2656 O O . LEU A 1 348 ? 43.764 33.071 -1.979 1.00 27.17 348 LEU A O 1
ATOM 2660 N N . ARG A 1 349 ? 45.878 33.726 -1.543 1.00 29.59 349 ARG A N 1
ATOM 2661 C CA . ARG A 1 349 ? 46.410 32.770 -0.551 1.00 29.59 349 ARG A CA 1
ATOM 2662 C C . ARG A 1 349 ? 46.055 33.066 0.925 1.00 29.59 349 ARG A C 1
ATOM 2664 O O . ARG A 1 349 ? 45.950 34.224 1.290 1.00 29.59 349 ARG A O 1
ATOM 2671 N N . ARG A 1 350 ? 46.180 31.988 1.731 1.00 27.27 350 ARG A N 1
ATOM 2672 C CA . ARG A 1 350 ? 46.693 31.825 3.130 1.00 27.27 350 ARG A CA 1
ATOM 2673 C C . ARG A 1 350 ? 45.956 32.523 4.294 1.00 27.27 350 ARG A C 1
ATOM 2675 O O . ARG A 1 350 ? 45.699 33.708 4.231 1.00 27.27 350 ARG A O 1
ATOM 2682 N N . MET A 1 351 ? 45.501 31.821 5.344 1.00 25.19 351 MET A N 1
ATOM 2683 C CA . MET A 1 351 ? 46.165 31.048 6.434 1.00 25.19 351 MET A CA 1
ATOM 2684 C C . MET A 1 351 ? 46.818 31.885 7.562 1.00 25.19 351 MET A C 1
ATOM 2686 O O . MET A 1 351 ? 47.789 32.587 7.307 1.00 25.19 351 MET A O 1
ATOM 2690 N N . LEU A 1 352 ? 46.371 31.576 8.800 1.00 26.88 352 LEU A N 1
ATOM 2691 C CA . LEU A 1 352 ? 47.114 31.464 10.080 1.00 26.88 352 LEU A CA 1
ATOM 2692 C C . LEU A 1 352 ? 47.458 32.740 10.894 1.00 26.88 352 LEU A C 1
ATOM 2694 O O . LEU A 1 352 ? 48.339 33.490 10.501 1.00 26.88 352 LEU A O 1
ATOM 2698 N N . LEU A 1 353 ? 46.883 32.903 12.109 1.00 27.17 353 LEU A N 1
ATOM 2699 C CA . LEU A 1 353 ? 47.461 32.525 13.433 1.00 27.17 353 LEU A CA 1
ATOM 2700 C C . LEU A 1 353 ? 46.959 33.366 14.642 1.00 27.17 353 LEU A C 1
ATOM 2702 O O . LEU A 1 353 ? 46.784 34.571 14.534 1.00 27.17 353 LEU A O 1
ATOM 2706 N N . ARG A 1 354 ? 46.940 32.688 15.812 1.00 28.81 354 ARG A N 1
ATOM 2707 C CA . ARG A 1 354 ? 47.053 33.146 17.229 1.00 28.81 354 ARG A CA 1
ATOM 2708 C C . ARG A 1 354 ? 45.787 33.511 18.039 1.00 28.81 354 ARG A C 1
ATOM 2710 O O . ARG A 1 354 ? 45.079 34.461 17.742 1.00 28.81 354 ARG A O 1
ATOM 2717 N N . GLY A 1 355 ? 45.591 32.751 19.133 1.00 25.70 355 GLY A N 1
ATOM 2718 C CA . GLY A 1 355 ? 44.804 33.118 20.330 1.00 25.70 355 GLY A CA 1
ATOM 2719 C C . GLY A 1 355 ? 45.546 34.118 21.244 1.00 25.70 355 GLY A C 1
ATOM 2720 O O . GLY A 1 355 ? 46.574 34.641 20.804 1.00 25.70 355 GLY A O 1
ATOM 2721 N N . PRO A 1 356 ? 45.096 34.377 22.500 1.00 40.91 356 PRO A N 1
ATOM 2722 C CA . PRO A 1 356 ? 45.045 33.357 23.565 1.00 40.91 356 PRO A CA 1
ATOM 2723 C C . PRO A 1 356 ? 43.868 33.441 24.589 1.00 40.91 356 PRO A C 1
ATOM 2725 O O . PRO A 1 356 ? 42.976 34.272 24.489 1.00 40.91 356 PRO A O 1
ATOM 2728 N N . ALA A 1 357 ? 43.925 32.496 25.547 1.00 32.25 357 ALA A N 1
ATOM 2729 C CA . ALA A 1 357 ? 43.141 32.156 26.758 1.00 32.25 357 ALA A CA 1
ATOM 2730 C C . ALA A 1 357 ? 42.391 33.285 27.529 1.00 32.25 357 ALA A C 1
ATOM 2732 O O . ALA A 1 357 ? 42.843 34.419 27.563 1.00 32.25 357 ALA A O 1
ATOM 2733 N N . SER A 1 358 ? 41.315 33.039 28.304 1.00 33.16 358 SER A N 1
ATOM 2734 C CA . SER A 1 358 ? 41.311 32.209 29.530 1.00 33.16 358 SER A CA 1
ATOM 2735 C C . SER A 1 358 ? 39.944 32.150 30.276 1.00 33.16 358 SER A C 1
ATOM 2737 O O . SER A 1 358 ? 39.188 33.111 30.278 1.00 33.16 358 SER A O 1
ATOM 2739 N N . ARG A 1 359 ? 39.709 31.002 30.951 1.00 35.00 359 ARG A N 1
ATOM 2740 C CA . ARG A 1 359 ? 39.049 30.728 32.264 1.00 35.00 359 ARG A CA 1
ATOM 2741 C C . ARG A 1 359 ? 37.651 31.294 32.623 1.00 35.00 359 ARG A C 1
ATOM 2743 O O . ARG A 1 359 ? 37.518 32.464 32.945 1.00 35.00 359 ARG A O 1
ATOM 2750 N N . THR A 1 360 ? 36.684 30.400 32.891 1.00 35.91 360 THR A N 1
ATOM 2751 C CA . THR A 1 360 ? 36.208 29.992 34.250 1.00 35.91 360 THR A CA 1
ATOM 2752 C C . THR A 1 360 ? 35.086 28.929 34.170 1.00 35.91 360 THR A C 1
ATOM 2754 O O . THR A 1 360 ? 34.435 28.777 33.144 1.00 35.91 360 THR A O 1
ATOM 2757 N N . ALA A 1 361 ? 34.956 28.119 35.227 1.00 40.91 361 ALA A N 1
ATOM 2758 C CA . ALA A 1 361 ? 34.260 26.822 35.310 1.00 40.91 361 ALA A CA 1
ATOM 2759 C C . ALA A 1 361 ? 32.766 26.892 35.709 1.00 40.91 361 ALA A C 1
ATOM 2761 O O . ALA A 1 361 ? 32.326 27.923 36.214 1.00 40.91 361 ALA A O 1
ATOM 2762 N N . PRO A 1 362 ? 32.041 25.752 35.678 1.00 45.50 362 PRO A N 1
ATOM 2763 C CA . PRO A 1 362 ? 31.012 25.487 36.684 1.00 45.50 362 PRO A CA 1
ATOM 2764 C C . PRO A 1 362 ? 31.235 24.175 37.465 1.00 45.50 362 PRO A C 1
ATOM 2766 O O . PRO A 1 362 ? 31.712 23.168 36.941 1.00 45.50 362 PRO A O 1
ATOM 2769 N N . ARG A 1 363 ? 30.881 24.233 38.756 1.00 40.38 363 ARG A N 1
ATOM 2770 C CA . ARG A 1 363 ? 30.878 23.139 39.745 1.00 40.38 363 ARG A CA 1
ATOM 2771 C C . ARG A 1 363 ? 29.773 22.092 39.472 1.00 40.38 363 ARG A C 1
ATOM 2773 O O . ARG A 1 363 ? 28.769 22.445 38.855 1.00 40.38 363 ARG A O 1
ATOM 2780 N N . PRO A 1 364 ? 29.915 20.848 39.983 1.00 49.59 364 PRO A N 1
ATOM 2781 C CA . PRO A 1 364 ? 28.966 19.746 39.799 1.00 49.59 364 PRO A CA 1
ATOM 2782 C C . PRO A 1 364 ? 28.109 19.524 41.091 1.00 49.59 364 PRO A C 1
ATOM 2784 O O . PRO A 1 364 ? 28.050 20.441 41.914 1.00 49.59 364 PRO A O 1
ATOM 2787 N N . PRO A 1 365 ? 27.355 18.413 41.268 1.00 52.47 365 PRO A N 1
ATOM 2788 C CA . PRO A 1 365 ? 25.933 18.422 41.623 1.00 52.47 365 PRO A CA 1
ATOM 2789 C C . PRO A 1 365 ? 25.668 18.185 43.124 1.00 52.47 365 PRO A C 1
ATOM 2791 O O . PRO A 1 365 ? 26.511 17.650 43.840 1.00 52.47 365 PRO A O 1
ATOM 2794 N N . SER A 1 366 ? 24.466 18.522 43.604 1.00 44.78 366 SER A N 1
ATOM 2795 C CA . SER A 1 366 ? 24.008 18.144 44.946 1.00 44.78 366 SER A CA 1
ATOM 2796 C C . SER A 1 366 ? 23.019 16.976 44.901 1.00 44.78 366 SER A C 1
ATOM 2798 O O . SER A 1 366 ? 22.019 16.974 44.186 1.00 44.78 366 SER A O 1
ATOM 2800 N N . SER A 1 367 ? 23.340 15.965 45.698 1.00 43.53 367 SER A N 1
ATOM 2801 C CA . SER A 1 367 ? 22.550 14.791 46.057 1.00 43.53 367 SER A CA 1
ATOM 2802 C C . SER A 1 367 ? 21.854 15.012 47.404 1.00 43.53 367 SER A C 1
ATOM 2804 O O . SER A 1 367 ? 22.510 15.507 48.316 1.00 43.53 367 SER A O 1
ATOM 2806 N N . HIS A 1 368 ? 20.594 14.581 47.571 1.00 38.56 368 HIS A N 1
ATOM 2807 C CA . HIS A 1 368 ? 20.198 13.576 48.582 1.00 38.56 368 HIS A CA 1
ATOM 2808 C C . HIS A 1 368 ? 18.671 13.320 48.691 1.00 38.56 368 HIS A C 1
ATOM 2810 O O . HIS A 1 368 ? 17.876 14.147 48.249 1.00 38.56 368 HIS A O 1
ATOM 2816 N N . PRO A 1 369 ? 18.269 12.151 49.248 1.00 51.00 369 PRO A N 1
ATOM 2817 C CA . PRO A 1 369 ? 16.945 11.534 49.116 1.00 51.00 369 PRO A CA 1
ATOM 2818 C C . PRO A 1 369 ? 16.077 11.649 50.384 1.00 51.00 369 PRO A C 1
ATOM 2820 O O . PRO A 1 369 ? 16.607 11.847 51.475 1.00 51.00 369 PRO A O 1
ATOM 2823 N N . ARG A 1 370 ? 14.761 11.391 50.271 1.00 41.53 370 ARG A N 1
ATOM 2824 C CA . ARG A 1 370 ? 13.914 10.903 51.382 1.00 41.53 370 ARG A CA 1
ATOM 2825 C C . ARG A 1 370 ? 12.790 9.967 50.898 1.00 41.53 370 ARG A C 1
ATOM 2827 O O . ARG A 1 370 ? 11.888 10.376 50.182 1.00 41.53 370 ARG A O 1
ATOM 2834 N N . SER A 1 371 ? 12.942 8.702 51.283 1.00 36.66 371 SER A N 1
ATOM 2835 C CA . SER A 1 371 ? 12.006 7.763 51.933 1.00 36.66 371 SER A CA 1
ATOM 2836 C C . SER A 1 371 ? 10.473 7.880 51.752 1.00 36.66 371 SER A C 1
ATOM 2838 O O . SER A 1 371 ? 9.866 8.887 52.100 1.00 36.66 371 SER A O 1
ATOM 2840 N N . ALA A 1 372 ? 9.861 6.751 51.359 1.00 38.69 372 ALA A N 1
ATOM 2841 C CA . ALA A 1 372 ? 8.459 6.321 51.578 1.00 38.69 372 ALA A CA 1
ATOM 2842 C C . ALA A 1 372 ? 8.236 5.889 53.071 1.00 38.69 372 ALA A C 1
ATOM 2844 O O . ALA A 1 372 ? 9.218 6.010 53.809 1.00 38.69 372 ALA A O 1
ATOM 2845 N N . PRO A 1 373 ? 7.087 5.333 53.576 1.00 53.47 373 PRO A N 1
ATOM 2846 C CA . PRO A 1 373 ? 5.925 4.710 52.894 1.00 53.47 373 PRO A CA 1
ATOM 2847 C C . PRO A 1 373 ? 4.516 4.940 53.528 1.00 53.47 373 PRO A C 1
ATOM 2849 O O . PRO A 1 373 ? 4.384 5.476 54.624 1.00 53.47 373 PRO A O 1
ATOM 2852 N N . GLY A 1 374 ? 3.438 4.448 52.885 1.00 34.41 374 GLY A N 1
ATOM 2853 C CA . GLY A 1 374 ? 2.104 4.408 53.517 1.00 34.41 374 GLY A CA 1
ATOM 2854 C C . GLY A 1 374 ? 0.934 3.817 52.706 1.00 34.41 374 GLY A C 1
ATOM 2855 O O . GLY A 1 374 ? 0.189 4.562 52.094 1.00 34.41 374 GLY A O 1
ATOM 2856 N N . ARG A 1 375 ? 0.780 2.484 52.785 1.00 36.69 375 ARG A N 1
ATOM 2857 C CA . ARG A 1 375 ? -0.447 1.637 52.846 1.00 36.69 375 ARG A CA 1
ATOM 2858 C C . ARG A 1 375 ? -1.638 1.800 51.860 1.00 36.69 375 ARG A C 1
ATOM 2860 O O . ARG A 1 375 ? -2.289 2.830 51.766 1.00 36.69 375 ARG A O 1
ATOM 2867 N N . SER A 1 376 ? -1.986 0.648 51.270 1.00 33.25 376 SER A N 1
ATOM 2868 C CA . SER A 1 376 ? -3.205 0.237 50.536 1.00 33.25 376 SER A CA 1
ATOM 2869 C C . SER A 1 376 ? -4.478 0.080 51.428 1.00 33.25 376 SER A C 1
ATOM 2871 O O . SER A 1 376 ? -4.439 0.453 52.598 1.00 33.25 376 SER A O 1
ATOM 2873 N N . PRO A 1 377 ? -5.579 -0.575 50.975 1.00 50.03 377 PRO A N 1
ATOM 2874 C CA . PRO A 1 377 ? -6.704 -0.012 50.218 1.00 50.03 377 PRO A CA 1
ATOM 2875 C C . PRO A 1 377 ? -8.066 -0.190 50.942 1.00 50.03 377 PRO A C 1
ATOM 2877 O O . PRO A 1 377 ? -8.228 -1.067 51.791 1.00 50.03 377 PRO A O 1
ATOM 2880 N N . ALA A 1 378 ? -9.102 0.563 50.554 1.00 39.12 378 ALA A N 1
ATOM 2881 C CA . ALA A 1 378 ? -10.468 0.348 51.044 1.00 39.12 378 ALA A CA 1
ATOM 2882 C C . ALA A 1 378 ? -11.460 0.047 49.906 1.00 39.12 378 ALA A C 1
ATOM 2884 O O . ALA A 1 378 ? -11.823 0.909 49.116 1.00 39.12 378 ALA A O 1
ATOM 2885 N N . ARG A 1 379 ? -11.868 -1.227 49.883 1.00 38.81 379 ARG A N 1
ATOM 2886 C CA . ARG A 1 379 ? -13.209 -1.789 49.636 1.00 38.81 379 ARG A CA 1
ATOM 2887 C C . ARG A 1 379 ? -14.116 -1.200 48.542 1.00 38.81 379 ARG A C 1
ATOM 2889 O O . ARG A 1 379 ? -14.787 -0.192 48.708 1.00 38.81 379 ARG A O 1
ATOM 2896 N N . VAL A 1 380 ? -14.294 -2.052 47.533 1.00 35.88 380 VAL A N 1
ATOM 2897 C CA . VAL A 1 380 ? -15.562 -2.515 46.937 1.00 35.88 380 VAL A CA 1
ATOM 2898 C C . VAL A 1 380 ? -16.823 -2.202 47.763 1.00 35.88 380 VAL A C 1
ATOM 2900 O O . VAL A 1 380 ? -16.971 -2.691 48.884 1.00 35.88 380 VAL A O 1
ATOM 2903 N N . ARG A 1 381 ? -17.809 -1.557 47.129 1.00 37.81 381 ARG A N 1
ATOM 2904 C CA . ARG A 1 381 ? -19.225 -1.936 47.255 1.00 37.81 381 ARG A CA 1
ATOM 2905 C C . ARG A 1 381 ? -19.947 -1.721 45.928 1.00 37.81 381 ARG A C 1
ATOM 2907 O O . ARG A 1 381 ? -20.090 -0.603 45.451 1.00 37.81 381 ARG A O 1
ATOM 2914 N N . SER A 1 382 ? -20.379 -2.838 45.353 1.00 32.12 382 SER A N 1
ATOM 2915 C CA . SER A 1 382 ? -21.360 -2.913 44.283 1.00 32.12 382 SER A CA 1
ATOM 2916 C C . SER A 1 382 ? -22.749 -2.606 44.827 1.00 32.12 382 SER A C 1
ATOM 2918 O O . SER A 1 382 ? -23.133 -3.177 45.849 1.00 32.12 382 SER A O 1
ATOM 2920 N N . THR A 1 383 ? -23.548 -1.855 44.080 1.00 37.38 383 THR A N 1
ATOM 2921 C CA . THR A 1 383 ? -25.005 -1.984 44.126 1.00 37.38 383 THR A CA 1
ATOM 2922 C C . THR A 1 383 ? -25.544 -2.022 42.704 1.00 37.38 383 THR A C 1
ATOM 2924 O O . THR A 1 383 ? -25.264 -1.166 41.868 1.00 37.38 383 THR A O 1
ATOM 2927 N N . ARG A 1 384 ? -26.251 -3.120 42.433 1.00 34.72 384 ARG A N 1
ATOM 2928 C CA . ARG A 1 384 ? -26.948 -3.426 41.191 1.00 34.72 384 ARG A CA 1
ATOM 2929 C C . ARG A 1 384 ? -28.153 -2.507 40.991 1.00 34.72 384 ARG A C 1
ATOM 2931 O O . ARG A 1 384 ? -28.827 -2.126 41.940 1.00 34.72 384 ARG A O 1
ATOM 2938 N N . ALA A 1 385 ? -28.385 -2.273 39.704 1.00 35.22 385 ALA A N 1
ATOM 2939 C CA . ALA A 1 385 ? -29.629 -2.044 38.983 1.00 35.22 385 ALA A CA 1
ATOM 2940 C C . ALA A 1 385 ? -30.961 -2.262 39.727 1.00 35.22 385 ALA A C 1
ATOM 2942 O O . ALA A 1 385 ? -31.210 -3.331 40.277 1.00 35.22 385 ALA A O 1
ATOM 2943 N N . CYS A 1 386 ? -31.862 -1.293 39.540 1.00 33.72 386 CYS A N 1
ATOM 2944 C CA . CYS A 1 386 ? -33.313 -1.466 39.562 1.00 33.72 386 CYS A CA 1
ATOM 2945 C C . CYS A 1 386 ? -33.934 -0.630 38.433 1.00 33.72 386 CYS A C 1
ATOM 2947 O O . CYS A 1 386 ? -33.822 0.595 38.461 1.00 33.72 386 CYS A O 1
ATOM 2949 N N . ARG A 1 387 ? -34.579 -1.305 37.471 1.00 39.84 387 ARG A N 1
ATOM 2950 C CA . ARG A 1 387 ? -35.857 -0.992 36.781 1.00 39.84 387 ARG A CA 1
ATOM 2951 C C . ARG A 1 387 ? -35.957 -1.838 35.493 1.00 39.84 387 ARG A C 1
ATOM 2953 O O . ARG A 1 387 ? -34.900 -2.200 34.980 1.00 39.84 387 ARG A O 1
ATOM 2960 N N . PRO A 1 388 ? -37.156 -2.126 34.942 1.00 45.53 388 PRO A N 1
ATOM 2961 C CA . PRO A 1 388 ? -38.462 -1.525 35.249 1.00 45.53 388 PRO A CA 1
ATOM 2962 C C . PRO A 1 388 ? -39.619 -2.529 35.461 1.00 45.53 388 PRO A C 1
ATOM 2964 O O . PRO A 1 388 ? -39.541 -3.696 35.094 1.00 45.53 388 PRO A O 1
ATOM 2967 N N . ALA A 1 389 ? -40.725 -2.018 36.002 1.00 40.50 389 ALA A N 1
ATOM 2968 C CA . ALA A 1 389 ? -42.070 -2.430 35.611 1.00 40.50 389 ALA A CA 1
ATOM 2969 C C . ALA A 1 389 ? -42.762 -1.165 35.080 1.00 40.50 389 ALA A C 1
ATOM 2971 O O . ALA A 1 389 ? -42.691 -0.119 35.735 1.00 40.50 389 ALA A O 1
ATOM 2972 N N . GLY A 1 390 ? -43.321 -1.258 33.876 1.00 49.62 390 GLY A N 1
ATOM 2973 C CA . GLY A 1 390 ? -43.866 -0.161 33.079 1.00 49.62 390 GLY A CA 1
ATOM 2974 C C . GLY A 1 390 ? -43.743 -0.502 31.610 1.00 49.62 390 GLY A C 1
ATOM 2975 O O . GLY A 1 390 ? -42.675 -0.168 31.053 1.00 49.62 390 GLY A O 1
#

Radius of gyration: 29.55 Å; chains: 1; bounding box: 91×86×100 Å

Sequence (390 aa):
MRAARKFVALAGVLAAFLGGATAAGAQQCFSPQDAARLPFAIIRQAPPPPTDDARNYRFYPLTDSASLNLDRLNESRASVGKYWFQWANRCQDLGFNKGACGRNPKGNVPIDGPGGDRERRRTFFSSLDRANDCTLAQAALVLGHSQVEAEKLAARSGGKPIGEEQLRSAPPPGRLVDLCPLPARTLPPEGKGIVLDYEVQDGRTPAETTAFLQDYARLVHASAKEAILYTNPLNAPTQRFTGIDGSNAHALYRAFDRIGVQLWSRNREGDLGRSAAAQLDLLRAGGAVDPKRLILVYELRGTDMADARTARAPDGGPLRRTDAVAKRGGCRGRLRRRYDAQAPLPHLRRMLLRGPASRTAPRPPSSHPRSAPGRSPARVRSTRACRPAG